Protein AF-A0A2G9ZGL9-F1 (afdb_monomer)

pLDDT: mean 77.66, std 22.63, range [22.48, 98.88]

Structure (mmCIF, N/CA/C/O backbone):
data_AF-A0A2G9ZGL9-F1
#
_entry.id   AF-A0A2G9ZGL9-F1
#
loop_
_atom_site.group_PDB
_atom_site.id
_atom_site.type_symbol
_atom_site.label_atom_id
_atom_site.label_alt_id
_atom_site.label_comp_id
_atom_site.label_asym_id
_atom_site.label_entity_id
_atom_site.label_seq_id
_atom_site.pdbx_PDB_ins_code
_atom_site.Cartn_x
_atom_site.Cartn_y
_atom_site.Cartn_z
_atom_site.occupancy
_atom_site.B_iso_or_equiv
_atom_site.auth_seq_id
_atom_site.auth_comp_id
_atom_site.auth_asym_id
_atom_site.auth_atom_id
_atom_site.pdbx_PDB_model_num
ATOM 1 N N . MET A 1 1 ? -42.117 -3.348 -32.006 1.00 34.19 1 MET A N 1
ATOM 2 C CA . MET A 1 1 ? -40.922 -3.291 -31.133 1.00 34.19 1 MET A CA 1
ATOM 3 C C . MET A 1 1 ? -40.572 -1.827 -30.913 1.00 34.19 1 MET A C 1
ATOM 5 O O . MET A 1 1 ? -40.374 -1.122 -31.891 1.00 34.19 1 MET A O 1
ATOM 9 N N . LYS A 1 2 ? -40.641 -1.337 -29.668 1.00 23.72 2 LYS A N 1
ATOM 10 C CA . LYS A 1 2 ? -40.437 0.084 -29.336 1.00 23.72 2 LYS A CA 1
ATOM 11 C C . LYS A 1 2 ? -38.951 0.449 -29.406 1.00 23.72 2 LYS A C 1
ATOM 13 O O . LYS A 1 2 ? -38.115 -0.279 -28.881 1.00 23.72 2 LYS A O 1
ATOM 18 N N . ALA A 1 3 ? -38.678 1.581 -30.049 1.00 23.42 3 ALA A N 1
ATOM 19 C CA . ALA A 1 3 ? -37.368 2.192 -30.210 1.00 23.42 3 ALA A CA 1
ATOM 20 C C . ALA A 1 3 ? -36.751 2.595 -28.860 1.00 23.42 3 ALA A C 1
ATOM 22 O O . ALA A 1 3 ? -37.416 3.194 -28.012 1.00 23.42 3 ALA A O 1
ATOM 23 N N . PHE A 1 4 ? -35.471 2.267 -28.688 1.00 22.48 4 PHE A N 1
ATOM 24 C CA . PHE A 1 4 ? -34.640 2.701 -27.571 1.00 22.48 4 PHE A CA 1
ATOM 25 C C . PHE A 1 4 ? -34.149 4.127 -27.855 1.00 22.48 4 PHE A C 1
ATOM 27 O O . PHE A 1 4 ? -33.559 4.394 -28.899 1.00 22.48 4 PHE A O 1
ATOM 34 N N . ASN A 1 5 ? -34.442 5.049 -26.942 1.00 23.02 5 ASN A N 1
ATOM 35 C CA . ASN A 1 5 ? -34.054 6.456 -26.997 1.00 23.02 5 ASN A CA 1
ATOM 36 C C . ASN A 1 5 ? -32.711 6.628 -26.255 1.00 23.02 5 ASN A C 1
ATOM 38 O O . ASN A 1 5 ? -32.699 6.426 -25.037 1.00 23.02 5 ASN A O 1
ATOM 42 N N . PRO A 1 6 ? -31.589 6.970 -26.919 1.00 25.95 6 PRO A N 1
ATOM 43 C CA . PRO A 1 6 ? -30.310 7.138 -26.249 1.00 25.95 6 PRO A CA 1
ATOM 44 C C . PRO A 1 6 ? -30.222 8.568 -25.710 1.00 25.95 6 PRO A C 1
ATOM 46 O O . PRO A 1 6 ? -29.715 9.482 -26.357 1.00 25.95 6 PRO A O 1
ATOM 49 N N . ARG A 1 7 ? -30.722 8.782 -24.492 1.00 23.89 7 ARG A N 1
ATOM 50 C CA . ARG A 1 7 ? -30.268 9.922 -23.690 1.00 23.89 7 ARG A CA 1
ATOM 51 C C . ARG A 1 7 ? -28.860 9.579 -23.200 1.00 23.89 7 ARG A C 1
ATOM 53 O O . ARG A 1 7 ? -28.706 8.655 -22.407 1.00 23.89 7 ARG A O 1
ATOM 60 N N . GLY A 1 8 ? -27.855 10.271 -23.739 1.00 23.64 8 GLY A N 1
ATOM 61 C CA . GLY A 1 8 ? -26.441 10.069 -23.413 1.00 23.64 8 GLY A CA 1
ATOM 62 C C . GLY A 1 8 ? -26.140 10.217 -21.914 1.00 23.64 8 GLY A C 1
ATOM 63 O O . GLY A 1 8 ? -26.881 10.907 -21.204 1.00 23.64 8 GLY A O 1
ATOM 64 N N . PRO A 1 9 ? -25.071 9.581 -21.404 1.00 25.92 9 PRO A N 1
ATOM 65 C CA . PRO A 1 9 ? -24.775 9.616 -19.986 1.00 25.92 9 PRO A CA 1
ATOM 66 C C . PRO A 1 9 ? -24.076 10.932 -19.635 1.00 25.92 9 PRO A C 1
ATOM 68 O O . PRO A 1 9 ? -22.898 11.146 -19.907 1.00 25.92 9 PRO A O 1
ATOM 71 N N . PHE A 1 10 ? -24.821 11.817 -18.979 1.00 22.67 10 PHE A N 1
ATOM 72 C CA . PHE A 1 10 ? -24.234 12.744 -18.022 1.00 22.67 10 PHE A CA 1
ATOM 73 C C . PHE A 1 10 ? -23.593 11.931 -16.889 1.00 22.67 10 PHE A C 1
ATOM 75 O O . PHE A 1 10 ? -24.187 10.973 -16.396 1.00 22.67 10 PHE A O 1
ATOM 82 N N . PHE A 1 11 ? -22.385 12.329 -16.490 1.00 27.56 11 PHE A N 1
ATOM 83 C CA . PHE A 1 11 ? -21.617 11.818 -15.355 1.00 27.56 11 PHE A CA 1
ATOM 84 C C . PHE A 1 11 ? -22.490 11.644 -14.100 1.00 27.56 11 PHE A C 1
ATOM 86 O O . PHE A 1 11 ? -22.766 12.603 -13.378 1.00 27.56 11 PHE A O 1
ATOM 93 N N . TYR A 1 12 ? -22.927 10.414 -13.829 1.00 23.98 12 TYR A N 1
ATOM 94 C CA . TYR A 1 12 ? -23.648 10.080 -12.604 1.00 23.98 12 TYR A CA 1
ATOM 95 C C . TYR A 1 12 ? -22.662 9.759 -11.489 1.00 23.98 12 TYR A C 1
ATOM 97 O O . TYR A 1 12 ? -22.324 8.605 -11.261 1.00 23.98 12 TYR A O 1
ATOM 105 N N . TYR A 1 13 ? -22.232 10.809 -10.787 1.00 31.03 13 TYR A N 1
ATOM 106 C CA . TYR A 1 13 ? -21.588 10.727 -9.479 1.00 31.03 13 TYR A CA 1
ATOM 107 C C . TYR A 1 13 ? -22.393 9.768 -8.587 1.00 31.03 13 TYR A C 1
ATOM 109 O O . TYR A 1 13 ? -23.454 10.151 -8.086 1.00 31.03 13 TYR A O 1
ATOM 117 N N . ASP A 1 14 ? -21.941 8.520 -8.422 1.00 34.31 14 ASP A N 1
ATOM 118 C CA . ASP A 1 14 ? -22.675 7.552 -7.612 1.00 34.31 14 ASP A CA 1
ATOM 119 C C . ASP A 1 14 ? -22.463 7.873 -6.126 1.00 34.31 14 ASP A C 1
ATOM 121 O O . ASP A 1 14 ? -21.573 7.347 -5.450 1.00 34.31 14 ASP A O 1
ATOM 125 N N . LYS A 1 15 ? -23.294 8.786 -5.607 1.00 33.00 15 LYS A N 1
ATOM 126 C CA . LYS A 1 15 ? -23.450 9.009 -4.165 1.00 33.00 15 LYS A CA 1
ATOM 127 C C . LYS A 1 15 ? -23.760 7.691 -3.440 1.00 33.00 15 LYS A C 1
ATOM 129 O O . LYS A 1 15 ? -23.408 7.582 -2.265 1.00 33.00 15 LYS A O 1
ATOM 134 N N . ASP A 1 16 ? -24.312 6.684 -4.125 1.00 33.81 16 ASP A N 1
ATOM 135 C CA . ASP A 1 16 ? -24.607 5.373 -3.560 1.00 33.81 16 ASP A CA 1
ATOM 136 C C . ASP A 1 16 ? -23.372 4.483 -3.395 1.00 33.81 16 ASP A C 1
ATOM 138 O O . ASP A 1 16 ? -23.495 3.468 -2.725 1.00 33.81 16 ASP A O 1
ATOM 142 N N . TYR A 1 17 ? -22.182 4.821 -3.914 1.00 36.59 17 TYR A N 1
ATOM 143 C CA . TYR A 1 17 ? -20.961 4.027 -3.676 1.00 36.59 17 TYR A CA 1
ATOM 144 C C . TYR A 1 17 ? -20.251 4.420 -2.371 1.00 36.59 17 TYR A C 1
ATOM 146 O O . TYR A 1 17 ? -19.941 3.562 -1.540 1.00 36.59 17 TYR A O 1
ATOM 154 N N . GLN A 1 18 ? -20.084 5.729 -2.123 1.00 35.84 18 GLN A N 1
ATOM 155 C CA . GLN A 1 18 ? -19.722 6.219 -0.786 1.00 35.84 18 GLN A CA 1
ATOM 156 C C . GLN A 1 18 ? -20.806 5.850 0.223 1.00 35.84 18 GLN A C 1
ATOM 158 O O . GLN A 1 18 ? -20.470 5.422 1.328 1.00 35.84 18 GLN A O 1
ATOM 163 N N . GLN A 1 19 ? -22.090 5.954 -0.156 1.00 33.62 19 GLN A N 1
ATOM 164 C CA . GLN A 1 19 ? -23.130 5.411 0.698 1.00 33.62 19 GLN A CA 1
ATOM 165 C C . GLN A 1 19 ? -23.041 3.897 0.807 1.00 33.62 19 GLN A C 1
ATOM 167 O O . GLN A 1 19 ? -23.184 3.480 1.924 1.00 33.62 19 GLN A O 1
ATOM 172 N N . ARG A 1 20 ? -22.694 3.076 -0.194 1.00 37.03 20 ARG A N 1
ATOM 173 C CA . ARG A 1 20 ? -22.593 1.602 -0.059 1.00 37.03 20 ARG A CA 1
ATOM 174 C C . ARG A 1 20 ? -21.566 1.147 0.963 1.00 37.03 20 ARG A C 1
ATOM 176 O O . ARG A 1 20 ? -21.882 0.301 1.791 1.00 37.03 20 ARG A O 1
ATOM 183 N N . TRP A 1 21 ? -20.385 1.758 0.981 1.00 37.25 21 TRP A N 1
ATOM 184 C CA . TRP A 1 21 ? -19.389 1.495 2.027 1.00 37.25 21 TRP A CA 1
ATOM 185 C C . TRP A 1 21 ? -19.778 2.100 3.384 1.00 37.25 21 TRP A C 1
ATOM 187 O O . TRP A 1 21 ? -19.452 1.542 4.429 1.00 37.25 21 TRP A O 1
ATOM 197 N N . LEU A 1 22 ? -20.547 3.192 3.396 1.00 35.50 22 LEU A N 1
ATOM 198 C CA . LEU A 1 22 ? -21.223 3.673 4.606 1.00 35.50 22 LEU A CA 1
ATOM 199 C C . LEU A 1 22 ? -22.491 2.848 4.953 1.00 35.50 22 LEU A C 1
ATOM 201 O O . LEU A 1 22 ? -22.936 2.890 6.096 1.00 35.50 22 LEU A O 1
ATOM 205 N N . SER A 1 23 ? -23.049 2.059 4.028 1.00 33.00 23 SER A N 1
ATOM 206 C CA . SER A 1 23 ? -24.385 1.439 4.060 1.00 33.00 23 SER A CA 1
ATOM 207 C C . SER A 1 23 ? -24.345 -0.083 4.064 1.00 33.00 23 SER A C 1
ATOM 209 O O . SER A 1 23 ? -25.410 -0.699 4.087 1.00 33.00 23 SER A O 1
ATOM 211 N N . ILE A 1 24 ? -23.168 -0.694 4.217 1.00 39.06 24 ILE A N 1
ATOM 212 C CA . ILE A 1 24 ? -23.073 -1.963 4.955 1.00 39.06 24 ILE A CA 1
ATOM 213 C C . ILE A 1 24 ? -23.735 -1.788 6.349 1.00 39.06 24 ILE A C 1
ATOM 215 O O . ILE A 1 24 ? -24.194 -2.756 6.941 1.00 39.06 24 ILE A O 1
ATOM 219 N N . SER A 1 25 ? -23.928 -0.540 6.817 1.00 36.00 25 SER A N 1
ATOM 220 C CA . SER A 1 25 ? -24.782 -0.191 7.961 1.00 36.00 25 SER A CA 1
ATOM 221 C C . SER A 1 25 ? -26.243 0.216 7.665 1.00 36.00 25 SER A C 1
ATOM 223 O O . SER A 1 25 ? -26.993 0.395 8.618 1.00 36.00 25 SER A O 1
ATOM 225 N N . GLN A 1 26 ? -26.698 0.395 6.413 1.00 39.12 26 GLN A N 1
ATOM 226 C CA . GLN A 1 26 ? -28.005 1.028 6.135 1.00 39.12 26 GLN A CA 1
ATOM 227 C C . GLN A 1 26 ? -28.673 0.571 4.823 1.00 39.12 26 GLN A C 1
ATOM 229 O O . GLN A 1 26 ? -28.684 1.284 3.823 1.00 39.12 26 GLN A O 1
ATOM 234 N N . LYS A 1 27 ? -29.362 -0.578 4.848 1.00 29.92 27 LYS A N 1
ATOM 235 C CA . LYS A 1 27 ? -30.566 -0.770 4.016 1.00 29.92 27 LYS A CA 1
ATOM 236 C C . LYS A 1 27 ? -31.788 -0.342 4.829 1.00 29.92 27 LYS A C 1
ATOM 238 O O . LYS A 1 27 ? -32.407 -1.153 5.506 1.00 29.92 27 LYS A O 1
ATOM 243 N N . GLY A 1 28 ? -32.119 0.945 4.772 1.00 29.53 28 GLY A N 1
ATOM 244 C CA . GLY A 1 28 ? -33.321 1.501 5.393 1.00 29.53 28 GLY A CA 1
ATOM 245 C C . GLY A 1 28 ? -33.259 3.022 5.459 1.00 29.53 28 GLY A C 1
ATOM 246 O O . GLY A 1 28 ? -32.349 3.580 6.058 1.00 29.53 28 GLY A O 1
ATOM 247 N N . LYS A 1 29 ? -34.212 3.695 4.810 1.00 32.75 29 LYS A N 1
ATOM 248 C CA . LYS A 1 29 ? -34.374 5.153 4.822 1.00 32.75 29 LYS A CA 1
ATOM 249 C C . LYS A 1 29 ? -34.479 5.676 6.264 1.00 32.75 29 LYS A C 1
ATOM 251 O O . LYS A 1 29 ? -35.482 5.410 6.907 1.00 32.75 29 LYS A O 1
ATOM 256 N N . GLU A 1 30 ? -33.481 6.428 6.731 1.00 33.44 30 GLU A N 1
ATOM 257 C CA . GLU A 1 30 ? -33.599 7.658 7.541 1.00 33.44 30 GLU A CA 1
ATOM 258 C C . GLU A 1 30 ? -32.214 8.121 8.028 1.00 33.44 30 GLU A C 1
ATOM 260 O O . GLU A 1 30 ? -31.429 7.346 8.568 1.00 33.44 30 GLU A O 1
ATOM 265 N N . ASN A 1 31 ? -31.941 9.421 7.885 1.00 35.50 31 ASN A N 1
ATOM 266 C CA . ASN A 1 31 ? -30.776 10.141 8.411 1.00 35.50 31 ASN A CA 1
ATOM 267 C C . ASN A 1 31 ? -30.719 10.114 9.958 1.00 35.50 31 ASN A C 1
ATOM 269 O O . ASN A 1 31 ? -30.946 11.124 10.624 1.00 35.50 31 ASN A O 1
ATOM 273 N N . LYS A 1 32 ? -30.367 8.974 10.554 1.00 41.16 32 LYS A N 1
ATOM 274 C CA . LYS A 1 32 ? -29.888 8.881 11.941 1.00 41.16 32 LYS A CA 1
ATOM 275 C C . LYS A 1 32 ? -28.460 8.350 11.892 1.00 41.16 32 LYS A C 1
ATOM 277 O O . LYS A 1 32 ? -28.216 7.273 11.359 1.00 41.16 32 LYS A O 1
ATOM 282 N N . ARG A 1 33 ? -27.496 9.131 12.400 1.00 54.31 33 ARG A N 1
ATOM 283 C CA . ARG A 1 33 ? -26.099 8.687 12.544 1.00 54.31 33 ARG A CA 1
ATOM 284 C C . ARG A 1 33 ? -26.110 7.377 13.337 1.00 54.31 33 ARG A C 1
ATOM 286 O O . ARG A 1 33 ? -26.488 7.400 14.507 1.00 54.31 33 ARG A O 1
ATOM 293 N N . ALA A 1 34 ? -25.740 6.265 12.704 1.00 59.69 34 ALA A N 1
ATOM 294 C CA . ALA A 1 34 ? -25.646 4.977 13.379 1.00 59.69 34 ALA A CA 1
ATOM 295 C C . ALA A 1 34 ? -24.738 5.112 14.615 1.00 59.69 34 ALA A C 1
ATOM 297 O O . ALA A 1 34 ? -23.673 5.738 14.548 1.00 59.69 34 ALA A O 1
ATOM 298 N N . PHE A 1 35 ? -25.188 4.588 15.760 1.00 77.12 35 PHE A N 1
ATOM 299 C CA . PHE A 1 35 ? -24.428 4.671 17.012 1.00 77.12 35 PHE A CA 1
ATOM 300 C C . PHE A 1 35 ? -23.101 3.915 16.885 1.00 77.12 35 PHE A C 1
ATOM 302 O O . PHE A 1 35 ? -22.058 4.413 17.304 1.00 77.12 35 PHE A O 1
ATOM 309 N N . PHE A 1 36 ? -23.132 2.767 16.210 1.00 84.00 36 PHE A N 1
ATOM 310 C CA . PHE A 1 36 ? -21.950 2.044 15.769 1.00 84.00 36 PHE A CA 1
ATOM 311 C C . PHE A 1 36 ? -21.584 2.405 14.335 1.00 84.00 36 PHE A C 1
ATOM 313 O O . PHE A 1 36 ? -22.445 2.538 13.469 1.00 84.00 36 PHE A O 1
ATOM 320 N N . LYS A 1 37 ? -20.284 2.481 14.070 1.00 88.25 37 LYS A N 1
ATOM 321 C CA . LYS A 1 37 ? -19.727 2.572 12.726 1.00 88.25 37 LYS A CA 1
ATOM 322 C C . LYS A 1 37 ? -18.655 1.501 12.565 1.00 88.25 37 LYS A C 1
ATOM 324 O O . LYS A 1 37 ? -17.715 1.495 13.352 1.00 88.25 37 LYS A O 1
ATOM 329 N N . LEU A 1 38 ? -18.786 0.635 11.560 1.00 90.12 38 LEU A N 1
ATOM 330 C CA . LEU A 1 38 ? -17.680 -0.207 11.098 1.00 90.12 38 LEU A CA 1
ATOM 331 C C . LEU A 1 38 ? -16.614 0.702 10.474 1.00 90.12 38 LEU A C 1
ATOM 333 O O . LEU A 1 38 ? -16.921 1.562 9.646 1.00 90.12 38 LEU A O 1
ATOM 337 N N . GLU A 1 39 ? -15.377 0.554 10.924 1.00 91.62 39 GLU A N 1
ATOM 338 C CA . GLU A 1 39 ? -14.245 1.355 10.480 1.00 91.62 39 GLU A CA 1
ATOM 339 C C . GLU A 1 39 ? -13.478 0.678 9.348 1.00 91.62 39 GLU A C 1
ATOM 341 O O . GLU A 1 39 ? -13.401 -0.545 9.262 1.00 91.62 39 GLU A O 1
ATOM 346 N N . GLN A 1 40 ? -12.913 1.505 8.468 1.00 89.69 40 GLN A N 1
ATOM 347 C CA . GLN A 1 40 ? -12.315 1.061 7.206 1.00 89.69 40 GLN A CA 1
ATOM 348 C C . GLN A 1 40 ? -10.961 0.380 7.376 1.00 89.69 40 GLN A C 1
ATOM 350 O O . GLN A 1 40 ? -10.522 -0.319 6.473 1.00 89.69 40 GLN A O 1
ATOM 355 N N . PHE A 1 41 ? -10.283 0.601 8.501 1.00 95.62 41 PHE A N 1
ATOM 356 C CA . PHE A 1 41 ? -8.921 0.129 8.721 1.00 95.62 41 PHE A CA 1
ATOM 357 C C . PHE A 1 41 ? -8.864 -0.762 9.960 1.00 95.62 41 PHE A C 1
ATOM 359 O O . PHE A 1 41 ? -9.622 -0.540 10.910 1.00 95.62 41 PHE A O 1
ATOM 366 N N . PRO A 1 42 ? -7.990 -1.779 9.959 1.00 97.38 42 PRO A N 1
ATOM 367 C CA . PRO A 1 42 ? -7.907 -2.730 11.047 1.00 97.38 42 PRO A CA 1
ATOM 368 C C . PRO A 1 42 ? -7.265 -2.099 12.285 1.00 97.38 42 PRO A C 1
ATOM 370 O O . PRO A 1 42 ? -6.643 -1.040 12.232 1.00 97.38 42 PRO A O 1
ATOM 373 N N . ARG A 1 43 ? -7.362 -2.798 13.415 1.00 97.38 43 ARG A N 1
ATOM 374 C CA . ARG A 1 43 ? -6.616 -2.540 14.658 1.00 97.38 43 ARG A CA 1
ATOM 375 C C . ARG A 1 43 ? -6.736 -1.108 15.188 1.00 97.38 43 ARG A C 1
ATOM 377 O O . ARG A 1 43 ? -5.819 -0.593 15.823 1.00 97.38 43 ARG A O 1
ATOM 384 N N . GLY A 1 44 ? -7.862 -0.450 14.928 1.00 96.38 44 GLY A N 1
ATOM 385 C CA . GLY A 1 44 ? -8.087 0.920 15.359 1.00 96.38 44 GLY A CA 1
ATOM 386 C C . GLY A 1 44 ? -7.351 1.979 14.542 1.00 96.38 44 GLY A C 1
ATOM 387 O O . GLY A 1 44 ? -7.456 3.146 14.912 1.00 96.38 44 GLY A O 1
ATOM 388 N N . PHE A 1 45 ? -6.618 1.649 13.475 1.00 98.38 45 PHE A N 1
ATOM 389 C CA . PHE A 1 45 ? -5.965 2.667 12.646 1.00 98.38 45 PHE A CA 1
ATOM 390 C C . PHE A 1 45 ? -6.987 3.679 12.112 1.00 98.38 45 PHE A C 1
ATOM 392 O O . PHE A 1 45 ? -8.133 3.345 11.816 1.00 98.38 45 PHE A O 1
ATOM 399 N N . LEU A 1 46 ? -6.592 4.951 12.051 1.00 96.69 46 LEU A N 1
ATOM 400 C CA . LEU A 1 46 ? -7.499 6.029 11.641 1.00 96.69 46 LEU A CA 1
ATOM 401 C C . LEU A 1 46 ? -7.471 6.249 10.135 1.00 96.69 46 LEU A C 1
ATOM 403 O O . LEU A 1 46 ? -8.469 6.675 9.561 1.00 96.69 46 LEU A O 1
ATOM 407 N N . SER A 1 47 ? -6.325 5.975 9.523 1.00 97.12 47 SER A N 1
ATOM 408 C CA . SER A 1 47 ? -6.046 6.187 8.113 1.00 97.12 47 SER A CA 1
ATOM 409 C C . SER A 1 47 ? -5.098 5.104 7.598 1.00 97.12 47 SER A C 1
ATOM 411 O O . SER A 1 47 ? -4.389 4.489 8.398 1.00 97.12 47 SER A O 1
ATOM 413 N N . ALA A 1 48 ? -5.065 4.892 6.282 1.00 98.00 48 ALA A N 1
ATOM 414 C CA . ALA A 1 48 ? -4.076 4.049 5.622 1.00 98.00 48 ALA A CA 1
ATOM 415 C C . ALA A 1 48 ? -3.313 4.809 4.532 1.00 98.00 48 ALA A C 1
ATOM 417 O O . ALA A 1 48 ? -3.886 5.629 3.808 1.00 98.00 48 ALA A O 1
ATOM 418 N N . LEU A 1 49 ? -2.024 4.495 4.411 1.00 98.12 49 LEU A N 1
ATOM 419 C CA . LEU A 1 49 ? -1.122 5.024 3.395 1.00 98.12 49 LEU A CA 1
ATOM 420 C C . LEU A 1 49 ? -0.405 3.867 2.706 1.00 98.12 49 LEU A C 1
ATOM 422 O O . LEU A 1 49 ? 0.246 3.048 3.351 1.00 98.12 49 LEU A O 1
ATOM 426 N N . ILE A 1 50 ? -0.545 3.812 1.387 1.00 98.06 50 ILE A N 1
ATOM 427 C CA . ILE A 1 50 ? 0.066 2.806 0.533 1.00 98.06 50 ILE A CA 1
ATOM 428 C C . ILE A 1 50 ? 0.919 3.527 -0.501 1.00 98.06 50 ILE A C 1
ATOM 430 O O . ILE A 1 50 ? 0.453 4.455 -1.163 1.00 98.06 50 ILE A O 1
ATOM 434 N N . ILE A 1 51 ? 2.162 3.080 -0.642 1.00 97.94 51 ILE A N 1
ATOM 435 C CA . ILE A 1 51 ? 3.075 3.502 -1.703 1.00 97.94 51 ILE A CA 1
ATOM 436 C C . ILE A 1 51 ? 3.168 2.340 -2.690 1.00 97.94 51 ILE A C 1
ATOM 438 O O . ILE A 1 51 ? 3.489 1.215 -2.306 1.00 97.94 51 ILE A O 1
ATOM 442 N N . VAL A 1 52 ? 2.865 2.610 -3.955 1.00 97.75 52 VAL A N 1
ATOM 443 C CA . VAL A 1 52 ? 3.124 1.706 -5.075 1.00 97.75 52 VAL A CA 1
ATOM 444 C C . VAL A 1 52 ? 4.296 2.288 -5.855 1.00 97.75 52 VAL A C 1
ATOM 446 O O . VAL A 1 52 ? 4.179 3.369 -6.433 1.00 97.75 52 VAL A O 1
ATOM 449 N N . ASP A 1 53 ? 5.435 1.603 -5.810 1.00 97.62 53 ASP A N 1
ATOM 450 C CA . ASP A 1 53 ? 6.670 2.005 -6.479 1.00 97.62 53 ASP A CA 1
ATOM 451 C C . ASP A 1 53 ? 6.820 1.287 -7.827 1.00 97.62 53 ASP A C 1
ATOM 453 O O . ASP A 1 53 ? 6.835 0.052 -7.913 1.00 97.62 53 ASP A O 1
ATOM 457 N N . HIS A 1 54 ? 6.901 2.076 -8.891 1.00 95.69 54 HIS A N 1
ATOM 458 C CA . HIS A 1 54 ? 7.016 1.629 -10.271 1.00 95.69 54 HIS A CA 1
ATOM 459 C C . HIS A 1 54 ? 8.483 1.414 -10.655 1.00 95.69 54 HIS A C 1
ATOM 461 O O . HIS A 1 54 ? 9.332 2.262 -10.383 1.00 95.69 54 HIS A O 1
ATOM 467 N N . CYS A 1 55 ? 8.793 0.281 -11.292 1.00 94.56 55 CYS A N 1
ATOM 468 C CA . CYS A 1 55 ? 10.170 -0.095 -11.644 1.00 94.56 55 CYS A CA 1
ATOM 469 C C . CYS A 1 55 ? 10.727 0.583 -12.900 1.00 94.56 55 CYS A C 1
ATOM 471 O O . CYS A 1 55 ? 11.838 0.266 -13.321 1.00 94.56 55 CYS A O 1
ATOM 473 N N . ASP A 1 56 ? 9.988 1.498 -13.524 1.00 92.25 56 ASP A N 1
ATOM 474 C CA . ASP A 1 56 ? 10.360 2.135 -14.789 1.00 92.25 56 ASP A CA 1
ATOM 475 C C . ASP A 1 56 ? 11.759 2.768 -14.772 1.00 92.25 56 ASP A C 1
ATOM 477 O O . ASP A 1 56 ? 12.404 2.810 -15.813 1.00 92.25 56 ASP A O 1
ATOM 481 N N . PHE A 1 57 ? 12.257 3.205 -13.612 1.00 92.75 57 PHE A N 1
ATOM 482 C CA . PHE A 1 57 ? 13.561 3.873 -13.475 1.00 92.75 57 PHE A CA 1
ATOM 483 C C . PHE A 1 57 ? 14.564 3.113 -12.604 1.00 92.75 57 PHE A C 1
ATOM 485 O O . PHE A 1 57 ? 15.561 3.686 -12.144 1.00 92.75 57 PHE A O 1
ATOM 492 N N . ASP A 1 58 ? 14.295 1.836 -12.353 1.00 94.81 58 ASP A N 1
ATOM 493 C CA . ASP A 1 58 ? 15.082 1.042 -11.427 1.00 94.81 58 ASP A CA 1
ATOM 494 C C . ASP A 1 58 ? 16.504 0.766 -11.915 1.00 94.81 58 ASP A C 1
ATOM 496 O O . ASP A 1 58 ? 16.788 0.538 -13.091 1.00 94.81 58 ASP A O 1
ATOM 500 N N . SER A 1 59 ? 17.398 0.701 -10.936 1.00 94.38 59 SER A N 1
ATOM 501 C CA . SER A 1 59 ? 18.647 -0.048 -10.988 1.00 94.38 59 SER A CA 1
ATOM 502 C C . SER A 1 59 ? 18.889 -0.644 -9.603 1.00 94.38 59 SER A C 1
ATOM 504 O O . SER A 1 59 ? 18.346 -0.123 -8.624 1.00 94.38 59 SER A O 1
ATOM 506 N N . SER A 1 60 ? 19.718 -1.687 -9.496 1.00 94.69 60 SER A N 1
ATOM 507 C CA . SER A 1 60 ? 20.008 -2.338 -8.208 1.00 94.69 60 SER A CA 1
ATOM 508 C C . SER A 1 60 ? 20.439 -1.319 -7.147 1.00 94.69 60 SER A C 1
ATOM 510 O O . SER A 1 60 ? 19.794 -1.192 -6.113 1.00 94.69 60 SER A O 1
ATOM 512 N N . LYS A 1 61 ? 21.410 -0.454 -7.471 1.00 96.12 61 LYS A N 1
ATOM 513 C CA . LYS A 1 61 ? 21.891 0.590 -6.551 1.00 96.12 61 LYS A CA 1
ATOM 514 C C . LYS A 1 61 ? 20.819 1.603 -6.125 1.00 96.12 61 LYS A C 1
ATOM 516 O O . LYS A 1 61 ? 20.812 2.065 -4.987 1.00 96.12 61 LYS A O 1
ATOM 521 N N . LYS A 1 62 ? 19.927 2.010 -7.032 1.00 96.81 62 LYS A N 1
ATOM 522 C CA . LYS A 1 62 ? 18.876 2.988 -6.696 1.00 96.81 62 LYS A CA 1
ATOM 523 C C . LYS A 1 62 ? 17.841 2.381 -5.760 1.00 96.81 62 LYS A C 1
ATOM 525 O O . LYS A 1 62 ? 17.423 3.040 -4.811 1.00 96.81 62 LYS A O 1
ATOM 530 N N . VAL A 1 63 ? 17.459 1.131 -6.024 1.00 97.38 63 VAL A N 1
ATOM 531 C CA . VAL A 1 63 ? 16.558 0.372 -5.156 1.00 97.38 63 VAL A CA 1
ATOM 532 C C . VAL A 1 63 ? 17.193 0.201 -3.776 1.00 97.38 63 VAL A C 1
ATOM 534 O O . VAL A 1 63 ? 16.582 0.607 -2.790 1.00 97.38 63 VAL A O 1
ATOM 537 N N . GLU A 1 64 ? 18.455 -0.220 -3.697 1.00 97.94 64 GLU A N 1
ATOM 538 C CA . GLU A 1 64 ? 19.179 -0.329 -2.424 1.00 97.94 64 GLU A CA 1
ATOM 539 C C . GLU A 1 64 ? 19.192 0.998 -1.646 1.00 97.94 64 GLU A C 1
ATOM 541 O O . GLU A 1 64 ? 18.906 1.039 -0.448 1.00 97.94 64 GLU A O 1
ATOM 546 N N . ALA A 1 65 ? 19.433 2.126 -2.321 1.00 98.25 65 ALA A N 1
ATOM 547 C CA . ALA A 1 65 ? 19.412 3.433 -1.673 1.00 98.25 65 ALA A CA 1
ATOM 548 C C . ALA A 1 65 ? 18.039 3.806 -1.092 1.00 98.25 65 ALA A C 1
ATOM 550 O O . ALA A 1 65 ? 17.973 4.345 0.011 1.00 98.25 65 ALA A O 1
ATOM 551 N N . VAL A 1 66 ? 16.945 3.521 -1.802 1.00 98.31 66 VAL A N 1
ATOM 552 C CA . VAL A 1 66 ? 15.579 3.831 -1.344 1.00 98.31 66 VAL A CA 1
ATOM 553 C C . VAL A 1 66 ? 15.134 2.895 -0.216 1.00 98.31 66 VAL A C 1
ATOM 555 O O . VAL A 1 66 ? 14.531 3.340 0.765 1.00 98.31 66 VAL A O 1
ATOM 558 N N . PHE A 1 67 ? 15.423 1.601 -0.336 1.00 98.62 67 PHE A N 1
ATOM 559 C CA . PHE A 1 67 ? 14.897 0.586 0.575 1.00 98.62 67 PHE A CA 1
ATOM 560 C C . PHE A 1 67 ? 15.800 0.337 1.784 1.00 98.62 67 PHE A C 1
ATOM 562 O O . PHE A 1 67 ? 15.283 0.242 2.897 1.00 98.62 67 PHE A O 1
ATOM 569 N N . TYR A 1 68 ? 17.120 0.326 1.589 1.00 98.56 68 TYR A N 1
ATOM 570 C CA . TYR A 1 68 ? 18.130 0.075 2.624 1.00 98.56 68 TYR A CA 1
ATOM 571 C C . TYR A 1 68 ? 18.913 1.328 3.039 1.00 98.56 68 TYR A C 1
ATOM 573 O O . TYR A 1 68 ? 19.747 1.274 3.944 1.00 98.56 68 TYR A O 1
ATOM 581 N N . GLY A 1 69 ? 18.640 2.477 2.415 1.00 98.31 69 GLY A N 1
ATOM 582 C CA . GLY A 1 69 ? 19.200 3.775 2.786 1.00 98.31 69 GLY A CA 1
ATOM 583 C C . GLY A 1 69 ? 20.492 4.163 2.064 1.00 98.31 69 GLY A C 1
ATOM 584 O O . GLY A 1 69 ? 20.864 5.338 2.073 1.00 98.31 69 GLY A O 1
ATOM 585 N N . THR A 1 70 ? 21.184 3.208 1.443 1.00 98.44 70 THR A N 1
ATOM 586 C CA . THR A 1 70 ? 22.421 3.424 0.676 1.00 98.44 70 THR A CA 1
ATOM 587 C C . THR A 1 70 ? 22.686 2.242 -0.257 1.00 98.44 70 THR A C 1
ATOM 589 O O . THR A 1 70 ? 22.333 1.122 0.090 1.00 98.44 70 THR A O 1
ATOM 592 N N . SER A 1 71 ? 23.327 2.471 -1.406 1.00 97.94 71 SER A N 1
ATOM 593 C CA . SER A 1 71 ? 23.826 1.398 -2.288 1.00 97.94 71 SER A CA 1
ATOM 594 C C . SER A 1 71 ? 25.173 0.816 -1.848 1.00 97.94 71 SER A C 1
ATOM 596 O O . SER A 1 71 ? 25.588 -0.244 -2.304 1.00 97.94 71 SER A O 1
ATOM 598 N N . ASP A 1 72 ? 25.879 1.491 -0.938 1.00 97.75 72 ASP A N 1
ATOM 599 C CA . ASP A 1 72 ? 27.082 0.934 -0.316 1.00 97.75 72 ASP A CA 1
ATOM 600 C C . ASP A 1 72 ? 26.717 -0.086 0.774 1.00 97.75 72 ASP A C 1
ATOM 602 O O . ASP A 1 72 ? 26.405 0.293 1.907 1.00 97.75 72 ASP A O 1
ATOM 606 N N . LYS A 1 73 ? 26.804 -1.378 0.439 1.00 96.19 73 LYS A N 1
ATOM 607 C CA . LYS A 1 73 ? 26.547 -2.509 1.353 1.00 96.19 73 LYS A CA 1
ATOM 608 C C . LYS A 1 73 ? 27.503 -2.586 2.544 1.00 96.19 73 LYS A C 1
ATOM 610 O O . LYS A 1 73 ? 27.167 -3.214 3.544 1.00 96.19 73 LYS A O 1
ATOM 615 N N . ASN A 1 74 ? 28.673 -1.949 2.469 1.00 97.31 74 ASN A N 1
ATOM 616 C CA . ASN A 1 74 ? 29.635 -1.909 3.574 1.00 97.31 74 ASN A CA 1
ATOM 617 C C . ASN A 1 74 ? 29.391 -0.723 4.519 1.00 97.31 74 ASN A C 1
ATOM 619 O O . ASN A 1 74 ? 30.011 -0.632 5.583 1.00 97.31 74 ASN A O 1
ATOM 623 N N . SER A 1 75 ? 28.492 0.195 4.156 1.00 97.69 75 SER A N 1
ATOM 624 C CA . SER A 1 75 ? 28.137 1.327 5.000 1.00 97.69 75 SER A CA 1
ATOM 625 C C . SER A 1 75 ? 27.440 0.860 6.275 1.00 97.69 75 SER A C 1
ATOM 627 O O . SER A 1 75 ? 26.512 0.054 6.253 1.00 97.69 75 SER A O 1
ATOM 629 N N . LYS A 1 76 ? 27.802 1.472 7.407 1.00 97.19 76 LYS A N 1
ATOM 630 C CA . LYS A 1 76 ? 27.142 1.240 8.704 1.00 97.19 76 LYS A CA 1
ATOM 631 C C . LYS A 1 76 ? 25.644 1.574 8.708 1.00 97.19 76 LYS A C 1
ATOM 633 O O . LYS A 1 76 ? 24.958 1.170 9.652 1.00 97.19 76 LYS A O 1
ATOM 638 N N . ASP A 1 77 ? 25.185 2.341 7.718 1.00 96.44 77 ASP A N 1
ATOM 639 C CA . ASP A 1 77 ? 23.802 2.786 7.550 1.00 96.44 77 ASP A CA 1
ATOM 640 C C . ASP A 1 77 ? 22.973 1.833 6.668 1.00 96.44 77 ASP A C 1
ATOM 642 O O . ASP A 1 77 ? 21.745 1.942 6.680 1.00 96.44 77 ASP A O 1
ATOM 646 N N . TYR A 1 78 ? 23.607 0.900 5.939 1.00 98.00 78 TYR A N 1
ATOM 647 C CA . TYR A 1 78 ? 22.909 -0.063 5.083 1.00 98.00 78 TYR A CA 1
ATOM 648 C C . TYR A 1 78 ? 21.938 -0.911 5.913 1.00 98.00 78 TYR A C 1
ATOM 650 O O . TYR A 1 78 ? 22.302 -1.483 6.942 1.00 98.00 78 TYR A O 1
ATOM 658 N N . GLY A 1 79 ? 20.674 -0.933 5.497 1.00 97.50 79 GLY A N 1
ATOM 659 C CA . GLY A 1 79 ? 19.586 -1.641 6.171 1.00 97.50 79 GLY A CA 1
ATOM 660 C C . GLY A 1 79 ? 19.073 -0.992 7.458 1.00 97.50 79 GLY A C 1
ATOM 661 O O . GLY A 1 79 ? 18.123 -1.494 8.050 1.00 97.50 79 GLY A O 1
ATOM 662 N N . LYS A 1 80 ? 19.647 0.137 7.897 1.00 98.12 80 LYS A N 1
ATOM 663 C CA . LYS A 1 80 ? 19.178 0.891 9.080 1.00 98.12 80 LYS A CA 1
ATOM 664 C C . LYS A 1 80 ? 18.356 2.125 8.724 1.00 98.12 80 LYS A C 1
ATOM 666 O O . LYS A 1 80 ? 17.757 2.743 9.600 1.00 98.12 80 LYS A O 1
ATOM 671 N N . LYS A 1 81 ? 18.354 2.493 7.447 1.00 98.44 81 LYS A N 1
ATOM 672 C CA . LYS A 1 81 ? 17.588 3.594 6.860 1.00 98.44 81 LYS A CA 1
ATOM 673 C C . LYS A 1 81 ? 16.743 3.055 5.703 1.00 98.44 81 LYS A C 1
ATOM 675 O O . LYS A 1 81 ? 16.747 1.856 5.432 1.00 98.44 81 LYS A O 1
ATOM 680 N N . GLY A 1 82 ? 16.007 3.933 5.034 1.00 98.38 82 GLY A N 1
ATOM 681 C CA . GLY A 1 82 ? 15.106 3.542 3.962 1.00 98.38 82 GLY A CA 1
ATOM 682 C C . GLY A 1 82 ? 13.812 2.918 4.457 1.00 98.38 82 GLY A C 1
ATOM 683 O O . GLY A 1 82 ? 13.486 2.919 5.650 1.00 98.38 82 GLY A O 1
ATOM 684 N N . ILE A 1 83 ? 13.039 2.415 3.503 1.00 98.62 83 ILE A N 1
ATOM 685 C CA . ILE A 1 83 ? 11.731 1.810 3.763 1.00 98.62 83 ILE A CA 1
ATOM 686 C C . ILE A 1 83 ? 11.870 0.609 4.709 1.00 98.62 83 ILE A C 1
ATOM 688 O O . ILE A 1 83 ? 11.145 0.527 5.701 1.00 98.62 83 ILE A O 1
ATOM 692 N N . VAL A 1 84 ? 12.841 -0.274 4.455 1.00 98.12 84 VAL A N 1
ATOM 693 C CA . VAL A 1 84 ? 13.062 -1.472 5.277 1.00 98.12 84 VAL A CA 1
ATOM 694 C C . VAL A 1 84 ? 13.590 -1.086 6.656 1.00 98.12 84 VAL A C 1
ATOM 696 O O . VAL A 1 84 ? 13.028 -1.503 7.669 1.00 98.12 84 VAL A O 1
ATOM 699 N N . GLY A 1 85 ? 14.602 -0.214 6.725 1.00 98.06 85 GLY A N 1
ATOM 700 C CA . GLY A 1 85 ? 15.202 0.202 7.998 1.00 98.06 85 GLY A CA 1
ATOM 701 C C . GLY A 1 85 ? 14.240 0.942 8.939 1.00 98.06 85 GLY A C 1
ATOM 702 O O . GLY A 1 85 ? 14.436 0.946 10.153 1.00 98.06 85 GLY A O 1
ATOM 703 N N . THR A 1 86 ? 13.164 1.532 8.408 1.00 98.44 86 THR A N 1
ATOM 704 C CA . THR A 1 86 ? 12.100 2.171 9.208 1.00 98.44 86 THR A CA 1
ATOM 705 C C . THR A 1 86 ? 10.995 1.203 9.653 1.00 98.44 86 THR A C 1
ATOM 707 O O . THR A 1 86 ? 10.113 1.591 10.426 1.00 98.44 86 THR A O 1
ATOM 710 N N . GLY A 1 87 ? 11.047 -0.065 9.228 1.00 98.00 87 GLY A N 1
ATOM 711 C CA . GLY A 1 87 ? 10.034 -1.084 9.520 1.00 98.00 87 GLY A CA 1
ATOM 712 C C . GLY A 1 87 ? 8.718 -0.870 8.767 1.00 98.00 87 GLY A C 1
ATOM 713 O O . GLY A 1 87 ? 7.662 -1.327 9.215 1.00 98.00 87 GLY A O 1
ATOM 714 N N . LEU A 1 88 ? 8.761 -0.125 7.661 1.00 98.44 88 LEU A N 1
ATOM 715 C CA . LEU A 1 88 ? 7.626 0.092 6.773 1.00 98.44 88 LEU A CA 1
ATOM 716 C C . LEU A 1 88 ? 7.596 -0.977 5.674 1.00 98.44 88 LEU A C 1
ATOM 718 O O . LEU A 1 88 ? 8.578 -1.659 5.405 1.00 98.44 88 LEU A O 1
ATOM 722 N N . THR A 1 89 ? 6.446 -1.121 5.022 1.00 97.75 89 THR A N 1
ATOM 723 C CA . THR A 1 89 ? 6.273 -1.997 3.856 1.00 97.75 89 THR A CA 1
ATOM 724 C C . THR A 1 89 ? 5.472 -1.261 2.796 1.00 97.75 89 THR A C 1
ATOM 726 O O . THR A 1 89 ? 4.605 -0.449 3.125 1.00 97.75 89 THR A O 1
ATOM 729 N N . ILE A 1 90 ? 5.768 -1.553 1.532 1.00 98.44 90 ILE A N 1
ATOM 730 C CA . ILE A 1 90 ? 5.126 -0.956 0.363 1.00 98.44 90 ILE A CA 1
ATOM 731 C C . ILE A 1 90 ? 4.880 -2.029 -0.707 1.00 98.44 90 ILE A C 1
ATOM 733 O O . ILE A 1 90 ? 5.234 -3.196 -0.511 1.00 98.44 90 ILE A O 1
ATOM 737 N N . THR A 1 91 ? 4.279 -1.641 -1.830 1.00 98.75 91 THR A N 1
ATOM 738 C CA . THR A 1 91 ? 4.202 -2.479 -3.032 1.00 98.75 91 THR A CA 1
ATOM 739 C C . THR A 1 91 ? 5.291 -2.042 -4.010 1.00 98.75 91 THR A C 1
ATOM 741 O O . THR A 1 91 ? 5.236 -0.930 -4.529 1.00 98.75 91 THR A O 1
ATOM 744 N N . LYS A 1 92 ? 6.271 -2.908 -4.276 1.00 98.38 92 LYS A N 1
ATOM 745 C CA . LYS A 1 92 ? 7.303 -2.722 -5.301 1.00 98.38 92 LYS A CA 1
ATOM 746 C C . LYS A 1 92 ? 6.913 -3.508 -6.541 1.00 98.38 92 LYS A C 1
ATOM 748 O O . LYS A 1 92 ? 6.755 -4.723 -6.485 1.00 98.38 92 LYS A O 1
ATOM 753 N N . THR A 1 93 ? 6.737 -2.827 -7.662 1.00 97.31 93 THR A N 1
ATOM 754 C CA . THR A 1 93 ? 6.470 -3.504 -8.934 1.00 97.31 93 THR A CA 1
ATOM 755 C C . THR A 1 93 ? 7.786 -3.832 -9.644 1.00 97.31 93 THR A C 1
ATOM 757 O O . THR A 1 93 ? 8.787 -3.174 -9.372 1.00 97.31 93 THR A O 1
ATOM 760 N N . VAL A 1 94 ? 7.805 -4.856 -10.503 1.00 95.69 94 VAL A N 1
ATOM 761 C CA . VAL A 1 94 ? 9.002 -5.289 -11.249 1.00 95.69 94 VAL A CA 1
ATOM 762 C C . VAL A 1 94 ? 8.676 -5.705 -12.685 1.00 95.69 94 VAL A C 1
ATOM 764 O O . VAL A 1 94 ? 7.603 -6.253 -12.967 1.00 95.69 94 VAL A O 1
ATOM 767 N N . PHE A 1 95 ? 9.640 -5.514 -13.588 1.00 91.88 95 PHE A N 1
ATOM 768 C CA . PHE A 1 95 ? 9.661 -6.179 -14.890 1.00 91.88 95 PHE A CA 1
ATOM 769 C C . PHE A 1 95 ? 10.324 -7.546 -14.776 1.00 91.88 95 PHE A C 1
ATOM 771 O O . PHE A 1 95 ? 11.319 -7.701 -14.078 1.00 91.88 95 PHE A O 1
ATOM 778 N N . ILE A 1 96 ? 9.846 -8.531 -15.535 1.00 86.06 96 ILE A N 1
ATOM 779 C CA . ILE A 1 96 ? 10.555 -9.816 -15.648 1.00 86.06 96 ILE A CA 1
ATOM 780 C C . ILE A 1 96 ? 11.748 -9.720 -16.592 1.00 86.06 96 ILE A C 1
ATOM 782 O O . ILE A 1 96 ? 12.760 -10.369 -16.355 1.00 86.06 96 ILE A O 1
ATOM 786 N N . GLU A 1 97 ? 11.612 -8.952 -17.669 1.00 85.88 97 GLU A N 1
ATOM 787 C CA . GLU A 1 97 ? 12.674 -8.725 -18.645 1.00 85.88 97 GLU A CA 1
ATOM 788 C C . GLU A 1 97 ? 12.857 -7.226 -18.843 1.00 85.88 97 GLU A C 1
ATOM 790 O O . GLU A 1 97 ? 11.878 -6.489 -19.019 1.00 85.88 97 GLU A O 1
ATOM 795 N N . GLY A 1 98 ? 14.113 -6.793 -18.796 1.00 82.62 98 GLY A N 1
ATOM 796 C CA . GLY A 1 98 ? 14.475 -5.405 -19.003 1.00 82.62 98 GLY A CA 1
ATOM 797 C C . GLY A 1 98 ? 14.174 -4.893 -20.416 1.00 82.62 98 GLY A C 1
ATOM 798 O O . GLY A 1 98 ? 14.130 -5.624 -21.402 1.00 82.62 98 GLY A O 1
ATOM 799 N N . GLY A 1 99 ? 13.993 -3.579 -20.528 1.00 76.44 99 GLY A N 1
ATOM 800 C CA . GLY A 1 99 ? 13.726 -2.861 -21.781 1.00 76.44 99 GLY A CA 1
ATOM 801 C C . GLY A 1 99 ? 14.980 -2.294 -22.450 1.00 76.44 99 GLY A C 1
ATOM 802 O O . GLY A 1 99 ? 14.870 -1.321 -23.207 1.00 76.44 99 GLY A O 1
ATOM 803 N N . GLY A 1 100 ? 16.153 -2.847 -22.127 1.00 69.25 100 GLY A N 1
ATOM 804 C CA . GLY A 1 100 ? 17.477 -2.284 -22.406 1.00 69.25 100 GLY A CA 1
ATOM 805 C C . GLY A 1 100 ? 18.084 -1.590 -21.179 1.00 69.25 100 GLY A C 1
ATOM 806 O O . GLY A 1 100 ? 17.656 -1.827 -20.055 1.00 69.25 100 GLY A O 1
ATOM 807 N N . ASN A 1 101 ? 19.061 -0.704 -21.395 1.00 63.16 101 ASN A N 1
ATOM 808 C CA . ASN A 1 101 ? 19.840 -0.064 -20.318 1.00 63.16 101 ASN A CA 1
ATOM 809 C C . ASN A 1 101 ? 19.021 0.834 -19.368 1.00 63.16 101 ASN A C 1
ATOM 811 O O . ASN A 1 101 ? 19.513 1.195 -18.305 1.00 63.16 101 ASN A O 1
ATOM 815 N N . GLU A 1 102 ? 17.810 1.230 -19.763 1.00 66.69 102 GLU A N 1
ATOM 816 C CA . GLU A 1 102 ? 16.975 2.198 -19.036 1.00 66.69 102 GLU A CA 1
ATOM 817 C C . GLU A 1 102 ? 15.916 1.538 -18.139 1.00 66.69 102 GLU A C 1
ATOM 819 O O . GLU A 1 102 ? 15.391 2.198 -17.252 1.00 66.69 102 GLU A O 1
ATOM 824 N N . ASN A 1 103 ? 15.606 0.250 -18.343 1.00 83.19 103 ASN A N 1
ATOM 825 C CA . ASN A 1 103 ? 14.630 -0.487 -17.539 1.00 83.19 103 ASN A CA 1
ATOM 826 C C . ASN A 1 103 ? 15.225 -1.851 -17.185 1.00 83.19 103 ASN A C 1
ATOM 828 O O . ASN A 1 103 ? 15.264 -2.736 -18.042 1.00 83.19 103 ASN A O 1
ATOM 832 N N . ILE A 1 104 ? 15.696 -2.019 -15.952 1.00 91.06 104 ILE A N 1
ATOM 833 C CA . ILE A 1 104 ? 16.178 -3.314 -15.466 1.00 91.06 104 ILE A CA 1
ATOM 834 C C . ILE A 1 104 ? 14.992 -4.249 -15.183 1.00 91.06 104 ILE A C 1
ATOM 836 O O . ILE A 1 104 ? 13.915 -3.799 -14.794 1.00 91.06 104 ILE A O 1
ATOM 840 N N . GLY A 1 105 ? 15.174 -5.547 -15.407 1.00 91.81 105 GLY A N 1
ATOM 841 C CA . GLY A 1 105 ? 14.198 -6.577 -15.062 1.00 91.81 105 GLY A CA 1
ATOM 842 C C . GLY A 1 105 ? 14.828 -7.686 -14.228 1.00 91.81 105 GLY A C 1
ATOM 843 O O . GLY A 1 105 ? 16.039 -7.706 -14.001 1.00 91.81 105 GLY A O 1
ATOM 844 N N . LEU A 1 106 ? 14.001 -8.631 -13.783 1.00 92.81 106 LEU A N 1
ATOM 845 C CA . LEU A 1 106 ? 14.426 -9.808 -13.014 1.00 92.81 106 LEU A CA 1
ATOM 846 C C . LEU A 1 106 ? 15.317 -10.785 -13.805 1.00 92.81 106 LEU A C 1
ATOM 848 O O . LEU A 1 106 ? 15.829 -11.753 -13.250 1.00 92.81 106 LEU A O 1
ATOM 852 N N . ASP A 1 107 ? 15.514 -10.560 -15.102 1.00 89.81 107 ASP A N 1
ATOM 853 C CA . ASP A 1 107 ? 16.522 -11.235 -15.915 1.00 89.81 107 ASP A CA 1
ATOM 854 C C . ASP A 1 107 ? 17.956 -10.776 -15.597 1.00 89.81 107 ASP A C 1
ATOM 856 O O . ASP A 1 107 ? 18.911 -11.491 -15.911 1.00 89.81 107 ASP A O 1
ATOM 860 N N . ASN A 1 108 ? 18.120 -9.634 -14.922 1.00 92.88 108 ASN A N 1
ATOM 861 C CA . ASN A 1 108 ? 19.379 -9.232 -14.313 1.00 92.88 108 ASN A CA 1
ATOM 862 C C . ASN A 1 108 ? 19.534 -9.874 -12.924 1.00 92.88 108 ASN A C 1
ATOM 864 O O . ASN A 1 108 ? 18.727 -9.641 -12.026 1.00 92.88 108 ASN A O 1
ATOM 868 N N . LYS A 1 109 ? 20.610 -10.648 -12.734 1.00 93.50 109 LYS A N 1
ATOM 869 C CA . LYS A 1 109 ? 20.853 -11.392 -11.489 1.00 93.50 109 LYS A CA 1
ATOM 870 C C . LYS A 1 109 ? 20.997 -10.496 -10.255 1.00 93.50 109 LYS A C 1
ATOM 872 O O . LYS A 1 109 ? 20.395 -10.795 -9.235 1.00 93.50 109 LYS A O 1
ATOM 877 N N . GLU A 1 110 ? 21.775 -9.420 -10.344 1.00 93.69 110 GLU A N 1
ATOM 878 C CA . GLU A 1 110 ? 22.012 -8.521 -9.205 1.00 93.69 110 GLU A CA 1
ATOM 879 C C . GLU A 1 110 ? 20.706 -7.866 -8.740 1.00 93.69 110 GLU A C 1
ATOM 881 O O . GLU A 1 110 ? 20.441 -7.773 -7.546 1.00 93.69 110 GLU A O 1
ATOM 886 N N . TYR A 1 111 ? 19.866 -7.458 -9.690 1.00 95.31 111 TYR A N 1
ATOM 887 C CA . TYR A 1 111 ? 18.554 -6.896 -9.394 1.00 95.31 111 TYR A CA 1
ATOM 888 C C . TYR A 1 111 ? 17.576 -7.947 -8.853 1.00 95.31 111 TYR A C 1
ATOM 890 O O . TYR A 1 111 ? 16.852 -7.666 -7.906 1.00 95.31 111 TYR A O 1
ATOM 898 N N . LEU A 1 112 ? 17.569 -9.171 -9.393 1.00 95.44 112 LEU A N 1
ATOM 899 C CA . LEU A 1 112 ? 16.754 -10.264 -8.852 1.00 95.44 112 LEU A CA 1
ATOM 900 C C . LEU A 1 112 ? 17.122 -10.584 -7.397 1.00 95.44 112 LEU A C 1
ATOM 902 O O . LEU A 1 112 ? 16.224 -10.702 -6.567 1.00 95.44 112 LEU A O 1
ATOM 906 N N . ASP A 1 113 ? 18.417 -10.690 -7.090 1.00 95.81 113 ASP A N 1
ATOM 907 C CA . ASP A 1 113 ? 18.901 -10.954 -5.731 1.00 95.81 113 ASP A CA 1
ATOM 908 C C . ASP A 1 113 ? 18.425 -9.850 -4.761 1.00 95.81 113 ASP A C 1
ATOM 910 O O . ASP A 1 113 ? 17.979 -10.142 -3.651 1.00 95.81 113 ASP A O 1
ATOM 914 N N . GLU A 1 114 ? 18.430 -8.588 -5.202 1.00 96.31 114 GLU A N 1
ATOM 915 C CA . GLU A 1 114 ? 17.894 -7.454 -4.440 1.00 96.31 114 GLU A CA 1
ATOM 916 C C . GLU A 1 114 ? 16.375 -7.552 -4.221 1.00 96.31 114 GLU A C 1
ATOM 918 O O . GLU A 1 114 ? 15.895 -7.419 -3.096 1.00 96.31 114 GLU A O 1
ATOM 923 N N . ILE A 1 115 ? 15.597 -7.853 -5.263 1.00 97.94 115 ILE A N 1
ATOM 924 C CA . ILE A 1 115 ? 14.139 -8.007 -5.146 1.00 97.94 115 ILE A CA 1
ATOM 925 C C . ILE A 1 115 ? 13.761 -9.186 -4.231 1.00 97.94 115 ILE A C 1
ATOM 927 O O . ILE A 1 115 ? 12.780 -9.093 -3.488 1.00 97.94 115 ILE A O 1
ATOM 931 N N . ILE A 1 116 ? 14.543 -10.271 -4.229 1.00 97.88 116 ILE A N 1
ATOM 932 C CA . ILE A 1 116 ? 14.377 -11.384 -3.283 1.00 97.88 116 ILE A CA 1
ATOM 933 C C . ILE A 1 116 ? 14.605 -10.910 -1.842 1.00 97.88 116 ILE A C 1
ATOM 935 O O . ILE A 1 116 ? 13.819 -11.266 -0.961 1.00 97.88 116 ILE A O 1
ATOM 939 N N . ASN A 1 117 ? 15.624 -10.083 -1.589 1.00 97.56 117 ASN A N 1
ATOM 940 C CA . ASN A 1 117 ? 15.852 -9.519 -0.255 1.00 97.56 117 ASN A CA 1
ATOM 941 C C . ASN A 1 117 ? 14.669 -8.650 0.191 1.00 97.56 117 ASN A C 1
ATOM 943 O O . ASN A 1 117 ? 14.142 -8.862 1.283 1.00 97.56 117 ASN A O 1
ATOM 947 N N . LEU A 1 118 ? 14.165 -7.770 -0.682 1.00 98.31 118 LEU A N 1
ATOM 948 C CA . LEU A 1 118 ? 12.985 -6.951 -0.383 1.00 98.31 118 LEU A CA 1
ATOM 949 C C . LEU A 1 118 ? 11.753 -7.798 -0.045 1.00 98.31 118 LEU A C 1
ATOM 951 O O . LEU A 1 118 ? 11.022 -7.481 0.897 1.00 98.31 118 LEU A O 1
ATOM 955 N N . TYR A 1 119 ? 11.518 -8.878 -0.796 1.00 98.38 119 TYR A N 1
ATOM 956 C CA . TYR A 1 119 ? 10.425 -9.808 -0.515 1.00 98.38 119 TYR A CA 1
ATOM 957 C C . TYR A 1 119 ? 10.561 -10.442 0.875 1.00 98.38 119 TYR A C 1
ATOM 959 O O . TYR A 1 119 ? 9.597 -10.461 1.645 1.00 98.38 119 TYR A O 1
ATOM 967 N N . ASN A 1 120 ? 11.767 -10.900 1.223 1.00 97.88 120 ASN A N 1
ATOM 968 C CA . ASN A 1 120 ? 12.064 -11.488 2.530 1.00 97.88 120 ASN A CA 1
ATOM 969 C C . ASN A 1 120 ? 11.923 -10.473 3.679 1.00 97.88 120 ASN A C 1
ATOM 971 O O . ASN A 1 120 ? 11.482 -10.843 4.768 1.00 97.88 120 ASN A O 1
ATOM 975 N N . ASP A 1 121 ? 12.196 -9.193 3.418 1.00 97.81 121 ASP A N 1
ATOM 976 C CA . ASP A 1 121 ? 11.974 -8.083 4.354 1.00 97.81 121 ASP A CA 1
ATOM 977 C C . ASP A 1 121 ? 10.501 -7.632 4.433 1.00 97.81 121 ASP A C 1
ATOM 979 O O . ASP A 1 121 ? 10.142 -6.701 5.159 1.00 97.81 121 ASP A O 1
ATOM 983 N N . GLY A 1 122 ? 9.604 -8.317 3.719 1.00 96.88 122 GLY A N 1
ATOM 984 C CA . GLY A 1 122 ? 8.162 -8.124 3.808 1.00 96.88 122 GLY A CA 1
ATOM 985 C C . GLY A 1 122 ? 7.611 -7.017 2.912 1.00 96.88 122 GLY A C 1
ATOM 986 O O . GLY A 1 122 ? 6.468 -6.588 3.127 1.00 96.88 122 GLY A O 1
ATOM 987 N N . VAL A 1 123 ? 8.377 -6.550 1.921 1.00 98.44 123 VAL A N 1
ATOM 988 C CA . VAL A 1 123 ? 7.869 -5.737 0.805 1.00 98.44 123 VAL A CA 1
ATOM 989 C C . VAL A 1 123 ? 7.016 -6.628 -0.097 1.00 98.44 123 VAL A C 1
ATOM 991 O O . VAL A 1 123 ? 7.363 -7.769 -0.390 1.00 98.44 123 VAL A O 1
ATOM 994 N N . GLU A 1 124 ? 5.867 -6.126 -0.546 1.00 98.50 124 GLU A N 1
ATOM 995 C CA . GLU A 1 124 ? 5.099 -6.842 -1.564 1.00 98.50 124 GLU A CA 1
ATOM 996 C C . GLU A 1 124 ? 5.768 -6.655 -2.925 1.00 98.50 124 GLU A C 1
ATOM 998 O O . GLU A 1 124 ? 5.882 -5.521 -3.389 1.00 98.50 124 GLU A O 1
ATOM 1003 N N . ILE A 1 125 ? 6.129 -7.753 -3.590 1.00 98.25 125 ILE A N 1
ATOM 1004 C CA . ILE A 1 125 ? 6.590 -7.718 -4.979 1.00 98.25 125 ILE A CA 1
ATOM 1005 C C . ILE A 1 125 ? 5.403 -7.961 -5.913 1.00 98.25 125 ILE A C 1
ATOM 1007 O O . ILE A 1 125 ? 4.686 -8.959 -5.807 1.00 98.25 125 ILE A O 1
ATOM 1011 N N . ALA A 1 126 ? 5.183 -7.024 -6.828 1.00 96.81 126 ALA A N 1
ATOM 1012 C CA . ALA A 1 126 ? 4.057 -6.998 -7.747 1.00 96.81 126 ALA A CA 1
ATOM 1013 C C . ALA A 1 126 ? 4.513 -6.956 -9.209 1.00 96.81 126 ALA A C 1
ATOM 1015 O O . ALA A 1 126 ? 5.622 -6.556 -9.550 1.00 96.81 126 ALA A O 1
ATOM 1016 N N . ALA A 1 127 ? 3.615 -7.363 -10.096 1.00 93.44 127 ALA A N 1
ATOM 1017 C CA . ALA A 1 127 ? 3.819 -7.296 -11.536 1.00 93.44 127 ALA A CA 1
ATOM 1018 C C . ALA A 1 127 ? 3.808 -5.841 -12.047 1.00 93.44 127 ALA A C 1
ATOM 1020 O O . ALA A 1 127 ? 2.882 -5.112 -11.687 1.00 93.44 127 ALA A O 1
ATOM 1021 N N . HIS A 1 128 ? 4.756 -5.450 -12.917 1.00 93.19 128 HIS A N 1
ATOM 1022 C CA . HIS A 1 128 ? 4.691 -4.210 -13.712 1.00 93.19 128 HIS A CA 1
ATOM 1023 C C . HIS A 1 128 ? 4.589 -4.487 -15.219 1.00 93.19 128 HIS A C 1
ATOM 1025 O O . HIS A 1 128 ? 5.585 -4.503 -15.942 1.00 93.19 128 HIS A O 1
ATOM 1031 N N . SER A 1 129 ? 3.379 -4.732 -15.727 1.00 87.94 129 SER A N 1
ATOM 1032 C CA . SER A 1 129 ? 3.170 -5.263 -17.079 1.00 87.94 129 SER A CA 1
ATOM 1033 C C . SER A 1 129 ? 3.994 -6.544 -17.326 1.00 87.94 129 SER A C 1
ATOM 1035 O O . SER A 1 129 ? 4.691 -7.054 -16.453 1.00 87.94 129 SER A O 1
ATOM 1037 N N . LEU A 1 130 ? 3.905 -7.123 -18.523 1.00 80.50 130 LEU A N 1
ATOM 1038 C CA . LEU A 1 130 ? 4.727 -8.282 -18.890 1.00 80.50 130 LEU A CA 1
ATOM 1039 C C . LEU A 1 130 ? 6.111 -7.901 -19.417 1.00 80.50 130 LEU A C 1
ATOM 1041 O O . LEU A 1 130 ? 7.044 -8.695 -19.337 1.00 80.50 130 LEU A O 1
ATOM 1045 N N . HIS A 1 131 ? 6.211 -6.724 -20.024 1.00 83.31 131 HIS A N 1
ATOM 1046 C CA . HIS A 1 131 ? 7.405 -6.216 -20.680 1.00 83.31 131 HIS A CA 1
ATOM 1047 C C . HIS A 1 131 ? 7.264 -4.692 -20.772 1.00 83.31 131 HIS A C 1
ATOM 1049 O O . HIS A 1 131 ? 6.161 -4.232 -21.062 1.00 83.31 131 HIS A O 1
ATOM 1055 N N . PRO A 1 132 ? 8.342 -3.906 -20.624 1.00 82.69 132 PRO A N 1
ATOM 1056 C CA . PRO A 1 132 ? 8.250 -2.446 -20.608 1.00 82.69 132 PRO A CA 1
ATOM 1057 C C . PRO A 1 132 ? 7.777 -1.846 -21.938 1.00 82.69 132 PRO A C 1
ATOM 1059 O O . PRO A 1 132 ? 6.994 -0.916 -21.950 1.00 82.69 132 PRO A O 1
ATOM 1062 N N . LYS A 1 133 ? 8.229 -2.381 -23.082 1.00 83.81 133 LYS A N 1
ATOM 1063 C CA . LYS A 1 133 ? 8.001 -1.767 -24.411 1.00 83.81 133 LYS A CA 1
ATOM 1064 C C . LYS A 1 133 ? 7.191 -2.595 -25.425 1.00 83.81 133 LYS A C 1
ATOM 1066 O O . LYS A 1 133 ? 6.781 -2.066 -26.455 1.00 83.81 133 LYS A O 1
ATOM 1071 N N . LYS A 1 134 ? 6.969 -3.894 -25.196 1.00 85.06 134 LYS A N 1
ATOM 1072 C CA . LYS A 1 134 ? 6.446 -4.828 -26.208 1.00 85.06 134 LYS A CA 1
ATOM 1073 C C . LYS A 1 134 ? 5.115 -5.422 -25.773 1.00 85.06 134 LYS A C 1
ATOM 1075 O O . LYS A 1 134 ? 5.004 -5.968 -24.682 1.00 85.06 134 LYS A O 1
ATOM 1080 N N . SER A 1 135 ? 4.124 -5.375 -26.664 1.00 85.75 135 SER A N 1
ATOM 1081 C CA . SER A 1 135 ? 2.858 -6.080 -26.451 1.00 85.75 135 SER A CA 1
ATOM 1082 C C . SER A 1 135 ? 3.036 -7.583 -26.674 1.00 85.75 135 SER A C 1
ATOM 1084 O O . SER A 1 135 ? 3.489 -7.986 -27.747 1.00 85.75 135 SER A O 1
ATOM 1086 N N . LEU A 1 136 ? 2.658 -8.403 -25.696 1.00 84.56 136 LEU A N 1
ATOM 1087 C CA . LEU A 1 136 ? 2.799 -9.859 -25.734 1.00 84.56 136 LEU A CA 1
ATOM 1088 C C . LEU A 1 136 ? 1.437 -10.549 -25.844 1.00 84.56 136 LEU A C 1
ATOM 1090 O O . LEU A 1 136 ? 0.453 -10.134 -25.240 1.00 84.56 136 LEU A O 1
ATOM 1094 N N . LEU A 1 137 ? 1.365 -11.627 -26.614 1.00 86.69 137 LEU A N 1
ATOM 1095 C CA . LEU A 1 137 ? 0.198 -12.502 -26.663 1.00 86.69 137 LEU A CA 1
ATOM 1096 C C . LEU A 1 137 ? 0.281 -13.553 -25.553 1.00 86.69 137 LEU A C 1
ATOM 1098 O O . LEU A 1 137 ? 1.361 -13.999 -25.177 1.00 86.69 137 LEU A O 1
ATOM 1102 N N . ARG A 1 138 ? -0.872 -14.060 -25.106 1.00 81.44 138 ARG A N 1
ATOM 1103 C CA . ARG A 1 138 ? -0.954 -15.156 -24.118 1.00 81.44 138 ARG A CA 1
ATOM 1104 C C . ARG A 1 138 ? -0.132 -16.394 -24.502 1.00 81.44 138 ARG A C 1
ATOM 1106 O O . ARG A 1 138 ? 0.392 -17.093 -23.638 1.00 81.44 138 ARG A O 1
ATOM 1113 N N . LYS A 1 139 ? -0.040 -16.691 -25.802 1.00 82.31 139 LYS A N 1
ATOM 1114 C CA . LYS A 1 139 ? 0.718 -17.838 -26.329 1.00 82.31 139 LYS A CA 1
ATOM 1115 C C . LYS A 1 139 ? 2.231 -17.620 -26.351 1.00 82.31 139 LYS A C 1
ATOM 1117 O O . LYS A 1 139 ? 2.961 -18.583 -26.576 1.00 82.31 139 LYS A O 1
ATOM 1122 N N . ASP A 1 140 ? 2.703 -16.395 -26.128 1.00 82.06 140 ASP A N 1
ATOM 1123 C CA . ASP A 1 140 ? 4.130 -16.111 -26.140 1.00 82.06 140 ASP A CA 1
ATOM 1124 C C . ASP A 1 140 ? 4.819 -16.837 -24.988 1.00 82.06 140 ASP A C 1
ATOM 1126 O O . ASP A 1 140 ? 4.373 -16.824 -23.839 1.00 82.06 140 ASP A O 1
ATOM 1130 N N . ARG A 1 141 ? 5.961 -17.460 -25.289 1.00 81.94 141 ARG A N 1
ATOM 1131 C CA . ARG A 1 141 ? 6.789 -18.142 -24.285 1.00 81.94 141 ARG A CA 1
ATOM 1132 C C . ARG A 1 141 ? 7.136 -17.216 -23.114 1.00 81.94 141 ARG A C 1
ATOM 1134 O O . ARG A 1 141 ? 7.172 -17.672 -21.972 1.00 81.94 141 ARG A O 1
ATOM 1141 N N . MET A 1 142 ? 7.323 -15.927 -23.400 1.00 78.00 142 MET A N 1
ATOM 1142 C CA . MET A 1 142 ? 7.577 -14.888 -22.404 1.00 78.00 142 MET A CA 1
ATOM 1143 C C . MET A 1 142 ? 6.428 -14.721 -21.412 1.00 78.00 142 MET A C 1
ATOM 1145 O O . MET A 1 142 ? 6.692 -14.629 -20.220 1.00 78.00 142 MET A O 1
ATOM 1149 N N . PHE A 1 143 ? 5.171 -14.801 -21.857 1.00 81.75 143 PHE A N 1
ATOM 1150 C CA . PHE A 1 143 ? 4.004 -14.750 -20.972 1.00 81.75 143 PHE A CA 1
ATOM 1151 C C . PHE A 1 143 ? 4.026 -15.897 -19.947 1.00 81.75 143 PHE A C 1
ATOM 1153 O O . PHE A 1 143 ? 3.797 -15.701 -18.758 1.00 81.75 143 PHE A O 1
ATOM 1160 N N . LYS A 1 144 ? 4.356 -17.120 -20.383 1.00 82.44 144 LYS A N 1
ATOM 1161 C CA . LYS A 1 144 ? 4.442 -18.281 -19.477 1.00 82.44 144 LYS A CA 1
ATOM 1162 C C . LYS A 1 144 ? 5.634 -18.191 -18.523 1.00 82.44 144 LYS A C 1
ATOM 1164 O O . LYS A 1 144 ? 5.489 -18.516 -17.346 1.00 82.44 144 LYS A O 1
ATOM 1169 N N . LYS A 1 145 ? 6.799 -17.757 -19.024 1.00 82.38 145 LYS A N 1
ATOM 1170 C CA . LYS A 1 145 ? 7.995 -17.509 -18.201 1.00 82.38 145 LYS A CA 1
ATOM 1171 C C . LYS A 1 145 ? 7.690 -16.469 -17.121 1.00 82.38 145 LYS A C 1
ATOM 1173 O O . LYS A 1 145 ? 8.012 -16.712 -15.964 1.00 82.38 145 LYS A O 1
ATOM 1178 N N . TYR A 1 146 ? 7.016 -15.383 -17.502 1.00 81.44 146 TYR A N 1
ATOM 1179 C CA . TYR A 1 146 ? 6.610 -14.299 -16.615 1.00 81.44 146 TYR A CA 1
ATOM 1180 C C . TYR A 1 146 ? 5.849 -14.819 -15.405 1.00 81.44 146 TYR A C 1
ATOM 1182 O O . TYR A 1 146 ? 6.258 -14.612 -14.267 1.00 81.44 146 TYR A O 1
ATOM 1190 N N . LEU A 1 147 ? 4.768 -15.557 -15.666 1.00 83.75 147 LEU A N 1
ATOM 1191 C CA . LEU A 1 147 ? 3.932 -16.074 -14.594 1.00 83.75 147 LEU A CA 1
ATOM 1192 C C . LEU A 1 147 ? 4.720 -17.012 -13.693 1.00 83.75 147 LEU A C 1
ATOM 1194 O O . LEU A 1 147 ? 4.573 -16.920 -12.487 1.00 83.75 147 LEU A O 1
ATOM 1198 N N . LYS A 1 148 ? 5.578 -17.874 -14.252 1.00 89.00 148 LYS A N 1
ATOM 1199 C CA . LYS A 1 148 ? 6.379 -18.802 -13.448 1.00 89.00 148 LYS A CA 1
ATOM 1200 C C . LYS A 1 148 ? 7.309 -18.073 -12.474 1.00 89.00 148 LYS A C 1
ATOM 1202 O O . LYS A 1 148 ? 7.293 -18.424 -11.304 1.00 89.00 148 LYS A O 1
ATOM 1207 N N . VAL A 1 149 ? 8.078 -17.090 -12.949 1.00 90.44 149 VAL A N 1
ATOM 1208 C CA . VAL A 1 149 ? 9.013 -16.326 -12.101 1.00 90.44 149 VAL A CA 1
ATOM 1209 C C . VAL A 1 149 ? 8.245 -15.536 -11.047 1.00 90.44 149 VAL A C 1
ATOM 1211 O O . VAL A 1 149 ? 8.555 -15.623 -9.868 1.00 90.44 149 VAL A O 1
ATOM 1214 N N . MET A 1 150 ? 7.182 -14.830 -11.446 1.00 93.31 150 MET A N 1
ATOM 1215 C CA . MET A 1 150 ? 6.418 -14.025 -10.497 1.00 93.31 150 MET A CA 1
ATOM 1216 C C . MET A 1 150 ? 5.776 -14.854 -9.382 1.00 93.31 150 MET A C 1
ATOM 1218 O O . MET A 1 150 ? 5.635 -14.329 -8.288 1.00 93.31 150 MET A O 1
ATOM 1222 N N . GLN A 1 151 ? 5.404 -16.123 -9.614 1.00 93.50 151 GLN A N 1
ATOM 1223 C CA . GLN A 1 151 ? 4.820 -16.974 -8.565 1.00 93.50 151 GLN A CA 1
ATOM 1224 C C . GLN A 1 151 ? 5.741 -17.188 -7.355 1.00 93.50 151 GLN A C 1
ATOM 1226 O O . GLN A 1 151 ? 5.219 -17.469 -6.280 1.00 93.50 151 GLN A O 1
ATOM 1231 N N . GLU A 1 152 ? 7.060 -17.023 -7.496 1.00 94.12 152 GLU A N 1
ATOM 1232 C CA . GLU A 1 152 ? 8.003 -17.106 -6.368 1.00 94.12 152 GLU A CA 1
ATOM 1233 C C . GLU A 1 152 ? 7.732 -16.026 -5.305 1.00 94.12 152 GLU A C 1
ATOM 1235 O O . GLU A 1 152 ? 8.048 -16.220 -4.135 1.00 94.12 152 GLU A O 1
ATOM 1240 N N . PHE A 1 153 ? 7.066 -14.932 -5.692 1.00 96.19 153 PHE A N 1
ATOM 1241 C CA . PHE A 1 153 ? 6.702 -13.817 -4.815 1.00 96.19 153 PHE A CA 1
ATOM 1242 C C . PHE A 1 153 ? 5.226 -13.813 -4.376 1.00 96.19 153 PHE A C 1
ATOM 1244 O O . PHE A 1 153 ? 4.750 -12.831 -3.804 1.00 96.19 153 PHE A O 1
ATOM 1251 N N . GLU A 1 154 ? 4.467 -14.873 -4.684 1.00 95.44 154 GLU A N 1
ATOM 1252 C CA . GLU A 1 154 ? 3.027 -14.985 -4.385 1.00 95.44 154 GLU A CA 1
ATOM 1253 C C . GLU A 1 154 ? 2.212 -13.714 -4.727 1.00 95.44 154 GLU A C 1
ATOM 1255 O O . GLU A 1 154 ? 1.571 -13.099 -3.849 1.00 95.44 154 GLU A O 1
ATOM 1260 N N . PRO A 1 155 ? 2.249 -13.277 -5.997 1.00 93.31 155 PRO A N 1
ATOM 1261 C CA . PRO A 1 155 ? 1.795 -11.962 -6.396 1.00 93.31 155 PRO A CA 1
ATOM 1262 C C . PRO A 1 155 ? 0.269 -11.926 -6.380 1.00 93.31 155 PRO A C 1
ATOM 1264 O O . PRO A 1 155 ? -0.404 -12.794 -6.936 1.00 93.31 155 PRO A O 1
ATOM 1267 N N . GLN A 1 156 ? -0.285 -10.887 -5.760 1.00 94.56 156 GLN A N 1
ATOM 1268 C CA . GLN A 1 156 ? -1.728 -10.624 -5.787 1.00 94.56 156 GLN A CA 1
ATOM 1269 C C . GLN A 1 156 ? -2.071 -9.325 -6.510 1.00 94.56 156 GLN A C 1
ATOM 1271 O O . GLN A 1 156 ? -3.219 -9.139 -6.920 1.00 94.56 156 GLN A O 1
ATOM 1276 N N . THR A 1 157 ? -1.073 -8.464 -6.706 1.00 95.44 157 THR A N 1
ATOM 1277 C CA . THR A 1 157 ? -1.232 -7.138 -7.291 1.00 95.44 157 THR A CA 1
ATOM 1278 C C . THR A 1 157 ? -0.633 -7.074 -8.688 1.00 95.44 157 THR A C 1
ATOM 1280 O O . THR A 1 157 ? 0.480 -7.543 -8.942 1.00 95.44 157 THR A O 1
ATOM 1283 N N . TRP A 1 158 ? -1.391 -6.472 -9.596 1.00 94.31 158 TRP A N 1
ATOM 1284 C CA . TRP A 1 158 ? -1.008 -6.196 -10.968 1.00 94.31 158 TRP A CA 1
ATOM 1285 C C . TRP A 1 158 ? -1.043 -4.696 -11.231 1.00 94.31 158 TRP A C 1
ATOM 1287 O O . TRP A 1 158 ? -2.083 -4.054 -11.079 1.00 94.31 158 TRP A O 1
ATOM 1297 N N . VAL A 1 159 ? 0.081 -4.159 -11.685 1.00 93.75 159 VAL A N 1
ATOM 1298 C CA . VAL A 1 159 ? 0.223 -2.785 -12.161 1.00 93.75 159 VAL A CA 1
ATOM 1299 C C . VAL A 1 159 ? 0.778 -2.849 -13.580 1.00 93.75 159 VAL A C 1
ATOM 1301 O O . VAL A 1 159 ? 1.485 -3.790 -13.927 1.00 93.75 159 VAL A O 1
ATOM 1304 N N . ASP A 1 160 ? 0.428 -1.911 -14.451 1.00 87.69 160 ASP A N 1
ATOM 1305 C CA . ASP A 1 160 ? 0.951 -1.885 -15.817 1.00 87.69 160 ASP A CA 1
ATOM 1306 C C . ASP A 1 160 ? 0.978 -0.464 -16.389 1.00 87.69 160 ASP A C 1
ATOM 1308 O O . ASP A 1 160 ? 0.536 0.465 -15.735 1.00 87.69 160 ASP A O 1
ATOM 1312 N N . HIS A 1 161 ? 1.506 -0.276 -17.599 1.00 75.69 161 HIS A N 1
ATOM 1313 C CA . HIS A 1 161 ? 1.707 1.058 -18.171 1.00 75.69 161 HIS A CA 1
ATOM 1314 C C . HIS A 1 161 ? 0.472 1.746 -18.783 1.00 75.69 161 HIS A C 1
ATOM 1316 O O . HIS A 1 161 ? 0.607 2.824 -19.358 1.00 75.69 161 HIS A O 1
ATOM 1322 N N . GLY A 1 162 ? -0.712 1.126 -18.819 1.00 71.75 162 GLY A N 1
ATOM 1323 C CA . GLY A 1 162 ? -1.846 1.731 -19.546 1.00 71.75 162 GLY A CA 1
ATOM 1324 C C . GLY A 1 162 ? -1.816 1.582 -21.076 1.00 71.75 162 GLY A C 1
ATOM 1325 O O . GLY A 1 162 ? -2.871 1.521 -21.703 1.00 71.75 162 GLY A O 1
ATOM 1326 N N . TYR A 1 163 ? -0.633 1.486 -21.701 1.00 75.44 163 TYR A N 1
ATOM 1327 C CA . TYR A 1 163 ? -0.517 1.608 -23.162 1.00 75.44 163 TYR A CA 1
ATOM 1328 C C . TYR A 1 163 ? -0.239 0.318 -23.939 1.00 75.44 163 TYR A C 1
ATOM 1330 O O . TYR A 1 163 ? -0.569 0.239 -25.123 1.00 75.44 163 TYR A O 1
ATOM 1338 N N . LEU A 1 164 ? 0.334 -0.728 -23.342 1.00 84.69 164 LEU A N 1
ATOM 1339 C CA . LEU A 1 164 ? 0.592 -1.973 -24.076 1.00 84.69 164 LEU A CA 1
ATOM 1340 C C . LEU A 1 164 ? -0.703 -2.764 -24.267 1.00 84.69 164 LEU A C 1
ATOM 1342 O O . LEU A 1 164 ? -1.569 -2.792 -23.401 1.00 84.69 164 LEU A O 1
ATOM 1346 N N . SER A 1 165 ? -0.854 -3.436 -25.407 1.00 86.62 165 SER A N 1
ATOM 1347 C CA . SER A 1 165 ? -2.123 -4.086 -25.764 1.00 86.62 165 SER A CA 1
ATOM 1348 C C . SER A 1 165 ? -2.536 -5.195 -24.790 1.00 86.62 165 SER A C 1
ATOM 1350 O O . SER A 1 165 ? -3.727 -5.399 -24.578 1.00 86.62 165 SER A O 1
ATOM 1352 N N . HIS A 1 166 ? -1.579 -5.892 -24.171 1.00 87.12 166 HIS A N 1
ATOM 1353 C CA . HIS A 1 166 ? -1.847 -6.941 -23.175 1.00 87.12 166 HIS A CA 1
ATOM 1354 C C . HIS A 1 166 ? -2.117 -6.437 -21.768 1.00 87.12 166 HIS A C 1
ATOM 1356 O O . HIS A 1 166 ? -2.500 -7.239 -20.917 1.00 87.12 166 HIS A O 1
ATOM 1362 N N . ASN A 1 167 ? -1.913 -5.147 -21.516 1.00 88.56 167 ASN A N 1
ATOM 1363 C CA . ASN A 1 167 ? -2.191 -4.562 -20.217 1.00 88.56 167 ASN A CA 1
ATOM 1364 C C . ASN A 1 167 ? -3.669 -4.734 -19.872 1.00 88.56 167 ASN A C 1
ATOM 1366 O O . ASN A 1 167 ? -4.545 -4.629 -20.742 1.00 88.56 167 ASN A O 1
ATOM 1370 N N . ILE A 1 168 ? -3.946 -4.979 -18.594 1.00 88.12 168 ILE A N 1
ATOM 1371 C CA . ILE A 1 168 ? -5.313 -5.118 -18.087 1.00 88.12 168 ILE A CA 1
ATOM 1372 C C . ILE A 1 168 ? -6.054 -3.793 -18.205 1.00 88.12 168 ILE A C 1
ATOM 1374 O O . ILE A 1 168 ? -7.242 -3.786 -18.500 1.00 88.12 168 ILE A O 1
ATOM 1378 N N . THR A 1 169 ? -5.342 -2.681 -18.103 1.00 83.44 169 THR A N 1
ATOM 1379 C CA . THR A 1 169 ? -5.860 -1.332 -18.356 1.00 83.44 169 THR A CA 1
ATOM 1380 C C . THR A 1 169 ? -6.249 -1.075 -19.822 1.00 83.44 169 THR A C 1
ATOM 1382 O O . THR A 1 169 ? -7.039 -0.169 -20.078 1.00 83.44 169 THR A O 1
ATOM 1385 N N . ARG A 1 170 ? -5.765 -1.881 -20.789 1.00 81.19 170 ARG A N 1
ATOM 1386 C CA . ARG A 1 170 ? -6.059 -1.735 -22.231 1.00 81.19 170 ARG A CA 1
ATOM 1387 C C . ARG A 1 170 ? -6.966 -2.845 -22.770 1.00 81.19 170 ARG A C 1
ATOM 1389 O O . ARG A 1 170 ? -8.185 -2.680 -22.772 1.00 81.19 170 ARG A O 1
ATOM 1396 N N . PHE A 1 171 ? -6.414 -3.974 -23.235 1.00 83.38 171 PHE A N 1
ATOM 1397 C CA . PHE A 1 171 ? -7.203 -5.080 -23.810 1.00 83.38 171 PHE A CA 1
ATOM 1398 C C . PHE A 1 171 ? -7.059 -6.424 -23.084 1.00 83.38 171 PHE A C 1
ATOM 1400 O O . PHE A 1 171 ? -7.759 -7.369 -23.450 1.00 83.38 171 PHE A O 1
ATOM 1407 N N . GLY A 1 172 ? -6.206 -6.538 -22.063 1.00 86.25 172 GLY A N 1
ATOM 1408 C CA . GLY A 1 172 ? -5.969 -7.798 -21.344 1.00 86.25 172 GLY A CA 1
ATOM 1409 C C . GLY A 1 172 ? -7.183 -8.319 -20.560 1.00 86.25 172 GLY A C 1
ATOM 1410 O O . GLY A 1 172 ? -7.301 -9.515 -20.299 1.00 86.25 172 GLY A O 1
ATOM 1411 N N . TRP A 1 173 ? -8.139 -7.444 -20.250 1.00 84.38 173 TRP A N 1
ATOM 1412 C CA . TRP A 1 173 ? -9.420 -7.785 -19.624 1.00 84.38 173 TRP A CA 1
ATOM 1413 C C . TRP A 1 173 ? -10.508 -8.216 -20.624 1.00 84.38 173 TRP A C 1
ATOM 1415 O O . TRP A 1 173 ? -11.487 -8.857 -20.238 1.00 84.38 173 TRP A O 1
ATOM 1425 N N . ASN A 1 174 ? -10.373 -7.846 -21.902 1.00 81.50 174 ASN A N 1
ATOM 1426 C CA . ASN A 1 174 ? -11.422 -8.024 -22.900 1.00 81.50 174 ASN A CA 1
ATOM 1427 C C . ASN A 1 174 ? -11.354 -9.435 -23.493 1.00 81.50 174 ASN A C 1
ATOM 1429 O O . ASN A 1 174 ? -10.473 -9.717 -24.300 1.00 81.50 174 ASN A O 1
ATOM 1433 N N . LYS A 1 175 ? -12.327 -10.291 -23.158 1.00 85.31 175 LYS A N 1
ATOM 1434 C CA . LYS A 1 175 ? -12.425 -11.683 -23.641 1.00 85.31 175 LYS A CA 1
ATOM 1435 C C . LYS A 1 175 ? -12.422 -11.836 -25.165 1.00 85.31 175 LYS A C 1
ATOM 1437 O O . LYS A 1 175 ? -12.014 -12.882 -25.655 1.00 85.31 175 LYS A O 1
ATOM 1442 N N . ALA A 1 176 ? -12.872 -10.827 -25.911 1.00 86.69 176 ALA A N 1
ATOM 1443 C CA . ALA A 1 176 ? -12.860 -10.849 -27.375 1.00 86.69 176 ALA A CA 1
ATOM 1444 C C . ALA A 1 176 ? -11.491 -10.468 -27.972 1.00 86.69 176 ALA A C 1
ATOM 1446 O O . ALA A 1 176 ? -11.260 -10.640 -29.168 1.00 86.69 176 ALA A O 1
ATOM 1447 N N . SER A 1 177 ? -10.575 -9.933 -27.162 1.00 87.44 177 SER A N 1
ATOM 1448 C CA . SER A 1 177 ? -9.243 -9.539 -27.604 1.00 87.44 177 SER A CA 1
ATOM 1449 C C . SER A 1 177 ? -8.302 -10.739 -27.683 1.00 87.44 177 SER A C 1
ATOM 1451 O O . SER A 1 177 ? -8.225 -11.552 -26.764 1.00 87.44 177 SER A O 1
ATOM 1453 N N . LYS A 1 178 ? -7.453 -10.775 -28.717 1.00 90.62 178 LYS A N 1
ATOM 1454 C CA . LYS A 1 178 ? -6.314 -11.713 -28.794 1.00 90.62 178 LYS A CA 1
ATOM 1455 C C . LYS A 1 178 ? -5.294 -11.541 -27.655 1.00 90.62 178 LYS A C 1
ATOM 1457 O O . LYS A 1 178 ? -4.420 -12.387 -27.482 1.00 90.62 178 LYS A O 1
ATOM 1462 N N . TYR A 1 179 ? -5.387 -10.432 -26.922 1.00 88.75 179 TYR A N 1
ATOM 1463 C CA . TYR A 1 179 ? -4.549 -10.105 -25.774 1.00 88.75 179 TYR A CA 1
ATOM 1464 C C . TYR A 1 179 ? -5.180 -10.485 -24.425 1.00 88.75 179 TYR A C 1
ATOM 1466 O O . TYR A 1 179 ? -4.565 -10.216 -23.398 1.00 88.75 179 TYR A O 1
ATOM 1474 N N . TYR A 1 180 ? -6.372 -11.097 -24.409 1.00 88.94 180 TYR A N 1
ATOM 1475 C CA . TYR A 1 180 ? -7.046 -11.500 -23.175 1.00 88.94 180 TYR A CA 1
ATOM 1476 C C . TYR A 1 180 ? -6.157 -12.393 -22.295 1.00 88.94 180 TYR A C 1
ATOM 1478 O O . TYR A 1 180 ? -5.665 -13.437 -22.737 1.00 88.94 180 TYR A O 1
ATOM 1486 N N . SER A 1 181 ? -5.960 -11.965 -21.049 1.00 90.25 181 SER A N 1
ATOM 1487 C CA . SER A 1 181 ? -5.045 -12.582 -20.083 1.00 90.25 181 SER A CA 1
ATOM 1488 C C . SER A 1 181 ? -5.576 -12.599 -18.647 1.00 90.25 181 SER A C 1
ATOM 1490 O O . SER A 1 181 ? -4.978 -13.253 -17.792 1.00 90.25 181 SER A O 1
ATOM 1492 N N . LEU A 1 182 ? -6.685 -11.904 -18.368 1.00 88.25 182 LEU A N 1
ATOM 1493 C CA . LEU A 1 182 ? -7.218 -11.747 -17.013 1.00 88.25 182 LEU A CA 1
ATOM 1494 C C . LEU A 1 182 ? -7.595 -13.078 -16.345 1.00 88.25 182 LEU A C 1
ATOM 1496 O O . LEU A 1 182 ? -7.411 -13.216 -15.141 1.00 88.25 182 LEU A O 1
ATOM 1500 N N . ASP A 1 183 ? -8.096 -14.055 -17.106 1.00 88.31 183 ASP A N 1
ATOM 1501 C CA . ASP A 1 183 ? -8.392 -15.402 -16.598 1.00 88.31 183 ASP A CA 1
ATOM 1502 C C . ASP A 1 183 ? -7.133 -16.098 -16.072 1.00 88.31 183 ASP A C 1
ATOM 1504 O O . ASP A 1 183 ? -7.133 -16.613 -14.957 1.00 88.31 183 ASP A O 1
ATOM 1508 N N . VAL A 1 184 ? -6.034 -16.036 -16.827 1.00 89.38 184 VAL A N 1
ATOM 1509 C CA . VAL A 1 184 ? -4.764 -16.643 -16.414 1.00 89.38 184 VAL A CA 1
ATOM 1510 C C . VAL A 1 184 ? -4.176 -15.931 -15.205 1.00 89.38 184 VAL A C 1
ATOM 1512 O O . VAL A 1 184 ? -3.690 -16.585 -14.288 1.00 89.38 184 VAL A O 1
ATOM 1515 N N . LEU A 1 185 ? -4.208 -14.595 -15.180 1.00 90.50 185 LEU A N 1
ATOM 1516 C CA . LEU A 1 185 ? -3.745 -13.840 -14.013 1.00 90.50 185 LEU A CA 1
ATOM 1517 C C . LEU A 1 185 ? -4.568 -14.216 -12.776 1.00 90.50 185 LEU A C 1
ATOM 1519 O O . LEU A 1 185 ? -4.011 -14.487 -11.715 1.00 90.50 185 LEU A O 1
ATOM 1523 N N . TYR A 1 186 ? -5.884 -14.338 -12.919 1.00 88.56 186 TYR A N 1
ATOM 1524 C CA . TYR A 1 186 ? -6.739 -14.773 -11.824 1.00 88.56 186 TYR A CA 1
ATOM 1525 C C . TYR A 1 186 ? -6.404 -16.196 -11.336 1.00 88.56 186 TYR A C 1
ATOM 1527 O O . TYR A 1 186 ? -6.236 -16.408 -10.133 1.00 88.56 186 TYR A O 1
ATOM 1535 N N . GLU A 1 187 ? -6.217 -17.161 -12.240 1.00 89.25 187 GLU A N 1
ATOM 1536 C CA . GLU A 1 187 ? -5.766 -18.524 -11.900 1.00 89.25 187 GLU A CA 1
ATOM 1537 C C . GLU A 1 187 ? -4.408 -18.541 -11.177 1.00 89.25 187 GLU A C 1
ATOM 1539 O O . GLU A 1 187 ? -4.128 -19.445 -10.394 1.00 89.25 187 GLU A O 1
ATOM 1544 N N . LYS A 1 188 ? -3.566 -17.529 -11.413 1.00 91.25 188 LYS A N 1
ATOM 1545 C CA . LYS A 1 188 ? -2.251 -17.345 -10.781 1.00 91.25 188 LYS A CA 1
ATOM 1546 C C . LYS A 1 188 ? -2.272 -16.517 -9.497 1.00 91.25 188 LYS A C 1
ATOM 1548 O O . LYS A 1 188 ? -1.215 -16.132 -9.010 1.00 91.25 188 LYS A O 1
ATOM 1553 N N . GLY A 1 189 ? -3.452 -16.262 -8.938 1.00 91.50 189 GLY A N 1
ATOM 1554 C CA . GLY A 1 189 ? -3.592 -15.611 -7.635 1.00 91.50 189 GLY A CA 1
ATOM 1555 C C . GLY A 1 189 ? -3.671 -14.086 -7.678 1.00 91.50 189 GLY A C 1
ATOM 1556 O O . GLY A 1 189 ? -3.877 -13.477 -6.631 1.00 91.50 189 GLY A O 1
ATOM 1557 N N . TYR A 1 190 ? -3.608 -13.456 -8.857 1.00 92.44 190 TYR A N 1
ATOM 1558 C CA . TYR A 1 190 ? -3.814 -12.011 -8.966 1.00 92.44 190 TYR A CA 1
ATOM 1559 C C . TYR A 1 190 ? -5.271 -11.656 -8.657 1.00 92.44 190 TYR A C 1
ATOM 1561 O O . TYR A 1 190 ? -6.209 -12.290 -9.154 1.00 92.44 190 TYR A O 1
ATOM 1569 N N . ARG A 1 191 ? -5.469 -10.645 -7.813 1.00 90.62 191 ARG A N 1
ATOM 1570 C CA . ARG A 1 191 ? -6.787 -10.192 -7.342 1.00 90.62 191 ARG A CA 1
ATOM 1571 C C . ARG A 1 191 ? -6.949 -8.681 -7.436 1.00 90.62 191 ARG A C 1
ATOM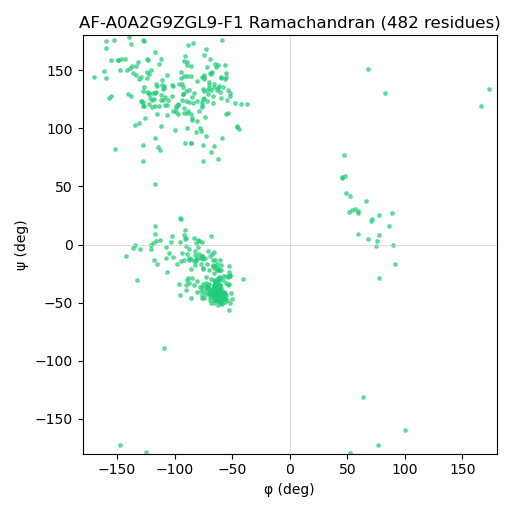 1573 O O . ARG A 1 191 ? -8.065 -8.227 -7.674 1.00 90.62 191 ARG A O 1
ATOM 1580 N N . PHE A 1 192 ? -5.863 -7.925 -7.296 1.00 91.31 192 PHE A N 1
ATOM 1581 C CA . PHE A 1 192 ? -5.877 -6.468 -7.217 1.00 91.31 192 PHE A CA 1
ATOM 1582 C C . PHE A 1 192 ? -5.201 -5.870 -8.447 1.00 91.31 192 PHE A C 1
ATOM 1584 O O . PHE A 1 192 ? -4.029 -6.128 -8.703 1.00 91.31 192 PHE A O 1
ATOM 1591 N N . PHE A 1 193 ? -5.934 -5.084 -9.226 1.00 91.44 193 PHE A N 1
ATOM 1592 C CA . PHE A 1 193 ? -5.468 -4.570 -10.510 1.00 91.44 193 PHE A CA 1
ATOM 1593 C C . PHE A 1 193 ? -5.505 -3.052 -10.510 1.00 91.44 193 PHE A C 1
ATOM 1595 O O . PHE A 1 193 ? -6.527 -2.443 -10.195 1.00 91.44 193 PHE A O 1
ATOM 1602 N N . TRP A 1 194 ? -4.401 -2.428 -10.897 1.00 90.75 194 TRP A N 1
ATOM 1603 C CA . TRP A 1 194 ? -4.386 -0.992 -11.097 1.00 90.75 194 TRP A CA 1
ATOM 1604 C C . TRP A 1 194 ? -5.336 -0.615 -12.237 1.00 90.75 194 TRP A C 1
ATOM 1606 O O . TRP A 1 194 ? -5.342 -1.235 -13.300 1.00 90.75 194 TRP A O 1
ATOM 1616 N N . SER A 1 195 ? -6.160 0.404 -12.006 1.00 81.62 195 SER A N 1
ATOM 1617 C CA . SER A 1 195 ? -7.160 0.874 -12.973 1.00 81.62 195 SER A CA 1
ATOM 1618 C C . SER A 1 195 ? -6.565 1.670 -14.137 1.00 81.62 195 SER A C 1
ATOM 1620 O O . SER A 1 195 ? -7.271 1.918 -15.112 1.00 81.62 195 SER A O 1
ATOM 1622 N N . GLY A 1 196 ? -5.294 2.076 -14.056 1.00 78.81 196 GLY A N 1
ATOM 1623 C CA . GLY A 1 196 ? -4.688 2.993 -15.026 1.00 78.81 196 GLY A CA 1
ATOM 1624 C C . GLY A 1 196 ? -5.091 4.455 -14.823 1.00 78.81 196 GLY A C 1
ATOM 1625 O O . GLY A 1 196 ? -4.809 5.291 -15.678 1.00 78.81 196 GLY A O 1
ATOM 1626 N N . ILE A 1 197 ? -5.791 4.753 -13.725 1.00 77.12 197 ILE A N 1
ATOM 1627 C CA . ILE A 1 197 ? -6.324 6.077 -13.413 1.00 77.12 197 ILE A CA 1
ATOM 1628 C C . ILE A 1 197 ? -5.535 6.665 -12.240 1.00 77.12 197 ILE A C 1
ATOM 1630 O O . ILE A 1 197 ? -5.306 5.996 -11.230 1.00 77.12 197 ILE A O 1
ATOM 1634 N N . ASP A 1 198 ? -5.190 7.945 -12.358 1.00 77.62 198 ASP A N 1
ATOM 1635 C CA . ASP A 1 198 ? -4.678 8.766 -11.267 1.00 77.62 198 ASP A CA 1
ATOM 1636 C C . ASP A 1 198 ? -5.593 9.980 -11.068 1.00 77.62 198 ASP A C 1
ATOM 1638 O O . ASP A 1 198 ? -5.860 10.728 -12.006 1.00 77.62 198 ASP A O 1
ATOM 1642 N N . TYR A 1 199 ? -6.088 10.211 -9.847 1.00 68.12 199 TYR A N 1
ATOM 1643 C CA . TYR A 1 199 ? -7.046 11.305 -9.592 1.00 68.12 199 TYR A CA 1
ATOM 1644 C C . TYR A 1 199 ? -6.411 12.710 -9.551 1.00 68.12 199 TYR A C 1
ATOM 1646 O O . TYR A 1 199 ? -7.130 13.711 -9.524 1.00 68.12 199 TYR A O 1
ATOM 1654 N N . SER A 1 200 ? -5.081 12.817 -9.548 1.00 61.53 200 SER A N 1
ATOM 1655 C CA . SER A 1 200 ? -4.367 14.095 -9.647 1.00 61.53 200 SER A CA 1
ATOM 1656 C C . SER A 1 200 ? -2.872 13.887 -9.859 1.00 61.53 200 SER A C 1
ATOM 1658 O O . SER A 1 200 ? -2.288 13.028 -9.198 1.00 61.53 200 SER A O 1
ATOM 1660 N N . LEU A 1 201 ? -2.242 14.764 -10.643 1.00 53.47 201 LEU A N 1
ATOM 1661 C CA . LEU A 1 201 ? -0.811 15.037 -10.527 1.00 53.47 201 LEU A CA 1
ATOM 1662 C C . LEU A 1 201 ? -0.541 15.927 -9.321 1.00 53.47 201 LEU A C 1
ATOM 1664 O O . LEU A 1 201 ? -1.004 17.071 -9.314 1.00 53.47 201 LEU A O 1
ATOM 1668 N N . ASN A 1 202 ? 0.231 15.442 -8.345 1.00 57.03 202 ASN A N 1
ATOM 1669 C CA . ASN A 1 202 ? 0.583 16.190 -7.134 1.00 57.03 202 ASN A CA 1
ATOM 1670 C C . ASN A 1 202 ? -0.638 16.846 -6.505 1.00 57.03 202 ASN A C 1
ATOM 1672 O O . ASN A 1 202 ? -0.850 18.058 -6.678 1.00 57.03 202 ASN A O 1
ATOM 1676 N N . ALA A 1 203 ? -1.436 16.027 -5.819 1.00 55.09 203 ALA A N 1
ATOM 1677 C CA . ALA A 1 203 ? -2.696 16.444 -5.234 1.00 55.09 203 ALA A CA 1
ATOM 1678 C C . ALA A 1 203 ? -2.602 17.873 -4.671 1.00 55.09 203 ALA A C 1
ATOM 1680 O O . ALA A 1 203 ? -1.698 18.149 -3.871 1.00 55.09 203 ALA A O 1
ATOM 1681 N N . PRO A 1 204 ? -3.443 18.808 -5.151 1.00 51.53 204 PRO A N 1
ATOM 1682 C CA . PRO A 1 204 ? -3.294 20.224 -4.849 1.00 51.53 204 PRO A CA 1
ATOM 1683 C C . PRO A 1 204 ? -3.173 20.435 -3.335 1.00 51.53 204 PRO A C 1
ATOM 1685 O O . PRO A 1 204 ? -3.922 19.855 -2.547 1.00 51.53 204 PRO A O 1
ATOM 1688 N N . ASP A 1 205 ? -2.157 21.205 -2.938 1.00 62.50 205 ASP A N 1
ATOM 1689 C CA . ASP A 1 205 ? -1.795 21.483 -1.542 1.00 62.50 205 ASP A CA 1
ATOM 1690 C C . ASP A 1 205 ? -1.447 20.251 -0.681 1.00 62.50 205 ASP A C 1
ATOM 1692 O O . ASP A 1 205 ? -1.613 20.284 0.540 1.00 62.50 205 ASP A O 1
ATOM 1696 N N . GLY A 1 206 ? -0.963 19.164 -1.295 1.00 72.38 206 GLY A N 1
ATOM 1697 C CA . GLY A 1 206 ? -0.527 17.968 -0.569 1.00 72.38 206 GLY A CA 1
ATOM 1698 C C . GLY A 1 206 ? -1.672 17.076 -0.085 1.00 72.38 206 GLY A C 1
ATOM 1699 O O . GLY A 1 206 ? -1.533 16.366 0.909 1.00 72.38 206 GLY A O 1
ATOM 1700 N N . ASN A 1 207 ? -2.835 17.130 -0.741 1.00 83.75 207 ASN A N 1
ATOM 1701 C CA . ASN A 1 207 ? -4.000 16.339 -0.347 1.00 83.75 207 ASN A CA 1
ATOM 1702 C C . ASN A 1 207 ? -3.838 14.843 -0.681 1.00 83.75 207 ASN A C 1
ATOM 1704 O O . ASN A 1 207 ? -4.189 14.393 -1.765 1.00 83.75 207 ASN A O 1
ATOM 1708 N N . LEU A 1 208 ? -3.362 14.045 0.269 1.00 90.06 208 LEU A N 1
ATOM 1709 C CA . LEU A 1 208 ? -3.146 12.610 0.054 1.00 90.06 208 LEU A CA 1
ATOM 1710 C C . LEU A 1 208 ? -4.439 11.773 0.006 1.00 90.06 208 LEU A C 1
ATOM 1712 O O . LEU A 1 208 ? -4.383 10.598 -0.353 1.00 90.06 208 LEU A O 1
ATOM 1716 N N . ASN A 1 209 ? -5.592 12.331 0.376 1.00 88.81 209 ASN A N 1
ATOM 1717 C CA . ASN A 1 209 ? -6.809 11.558 0.598 1.00 88.81 209 ASN A CA 1
ATOM 1718 C C . ASN A 1 209 ? -7.599 11.308 -0.696 1.00 88.81 209 ASN A C 1
ATOM 1720 O O . ASN A 1 209 ? -8.303 12.192 -1.193 1.00 88.81 209 ASN A O 1
ATOM 1724 N N . LEU A 1 210 ? -7.569 10.065 -1.187 1.00 83.88 210 LEU A N 1
ATOM 1725 C CA . LEU A 1 210 ? -8.295 9.627 -2.385 1.00 83.88 210 LEU A CA 1
ATOM 1726 C C . LEU A 1 210 ? -9.802 9.898 -2.312 1.00 83.88 210 LEU A C 1
ATOM 1728 O O . LEU A 1 210 ? -10.411 10.243 -3.326 1.00 83.88 210 LEU A O 1
ATOM 1732 N N . TYR A 1 211 ? -10.407 9.825 -1.122 1.00 79.31 211 TYR A N 1
ATOM 1733 C CA . TYR A 1 211 ? -11.834 10.116 -0.952 1.00 79.31 211 TYR A CA 1
ATOM 1734 C C . TYR A 1 211 ? -12.190 11.563 -1.302 1.00 79.31 211 TYR A C 1
ATOM 1736 O O . TYR A 1 211 ? -13.300 11.830 -1.765 1.00 79.31 211 TYR A O 1
ATOM 1744 N N . ASN A 1 212 ? -11.241 12.484 -1.119 1.00 74.12 212 ASN A N 1
ATOM 1745 C CA . ASN A 1 212 ? -11.426 13.915 -1.336 1.00 74.12 212 ASN A CA 1
ATOM 1746 C C . ASN A 1 212 ? -10.994 14.376 -2.739 1.00 74.12 212 ASN A C 1
ATOM 1748 O O . ASN A 1 212 ? -11.357 15.480 -3.147 1.00 74.12 212 ASN A O 1
ATOM 1752 N N . CYS A 1 213 ? -10.259 13.552 -3.494 1.00 62.59 213 CYS A N 1
ATOM 1753 C CA . CYS A 1 213 ? -9.775 13.912 -4.832 1.00 62.59 213 CYS A CA 1
ATOM 1754 C C . CYS A 1 213 ? -10.823 13.717 -5.947 1.00 62.59 213 CYS A C 1
ATOM 1756 O O . CYS A 1 213 ? -10.709 14.337 -7.003 1.00 62.59 213 CYS A O 1
ATOM 1758 N N . SER A 1 214 ? -11.889 12.946 -5.702 1.00 52.38 214 SER A N 1
ATOM 1759 C CA . SER A 1 214 ? -12.896 12.554 -6.710 1.00 52.38 214 SER A CA 1
ATOM 1760 C C . SER A 1 214 ? -13.791 13.682 -7.262 1.00 52.38 214 SER A C 1
ATOM 1762 O O . SER A 1 214 ? -14.519 13.454 -8.224 1.00 52.38 214 SER A O 1
ATOM 1764 N N . GLY A 1 215 ? -13.737 14.906 -6.713 1.00 46.31 215 GLY A N 1
ATOM 1765 C CA . GLY A 1 215 ? -14.681 15.980 -7.073 1.00 46.31 215 GLY A CA 1
ATOM 1766 C C . GLY A 1 215 ? -14.098 17.370 -7.340 1.00 46.31 215 GLY A C 1
ATOM 1767 O O . GLY A 1 215 ? -14.867 18.292 -7.614 1.00 46.31 215 GLY A O 1
ATOM 1768 N N . ARG A 1 216 ? -12.776 17.577 -7.231 1.00 45.09 216 ARG A N 1
ATOM 1769 C CA . ARG A 1 216 ? -12.181 18.933 -7.305 1.00 45.09 216 ARG A CA 1
ATOM 1770 C C . ARG A 1 216 ? -11.007 19.110 -8.260 1.00 45.09 216 ARG A C 1
ATOM 1772 O O . ARG A 1 216 ? -10.577 20.248 -8.447 1.00 45.09 216 ARG A O 1
ATOM 1779 N N . ALA A 1 217 ? -10.541 18.040 -8.908 1.00 49.81 217 ALA A N 1
ATOM 1780 C CA . ALA A 1 217 ? -9.337 18.070 -9.739 1.00 49.81 217 ALA A CA 1
ATOM 1781 C C . ALA A 1 217 ? -9.340 19.232 -10.752 1.00 49.81 217 ALA A C 1
ATOM 1783 O O . ALA A 1 217 ? -8.387 19.999 -10.791 1.00 49.81 217 ALA A O 1
ATOM 1784 N N . GLY A 1 218 ? -10.438 19.461 -11.483 1.00 48.94 218 GLY A N 1
ATOM 1785 C CA . GLY A 1 218 ? -10.501 20.546 -12.473 1.00 48.94 218 GLY A CA 1
ATOM 1786 C C . GLY A 1 218 ? -10.424 21.964 -11.883 1.00 48.94 218 GLY A C 1
ATOM 1787 O O . GLY A 1 218 ? -9.696 22.812 -12.397 1.00 48.94 218 GLY A O 1
ATOM 1788 N N . LYS A 1 219 ? -11.151 22.236 -10.790 1.00 52.06 219 LYS A N 1
ATOM 1789 C CA . LYS A 1 219 ? -11.234 23.583 -10.195 1.00 52.06 219 LYS A CA 1
ATOM 1790 C C . LYS A 1 219 ? -9.972 23.942 -9.411 1.00 52.06 219 LYS A C 1
ATOM 1792 O O . LYS A 1 219 ? -9.465 25.053 -9.555 1.00 52.06 219 LYS A O 1
ATOM 1797 N N . ASP A 1 220 ? -9.453 23.011 -8.616 1.00 52.19 220 ASP A N 1
ATOM 1798 C CA . ASP A 1 220 ? -8.259 23.244 -7.801 1.00 52.19 220 ASP A CA 1
ATOM 1799 C C . ASP A 1 220 ? -7.006 23.346 -8.687 1.00 52.19 220 ASP A C 1
ATOM 1801 O O . ASP A 1 220 ? -6.134 24.179 -8.436 1.00 52.19 220 ASP A O 1
ATOM 1805 N N . TYR A 1 221 ? -6.956 22.593 -9.794 1.00 52.28 221 TYR A N 1
ATOM 1806 C CA . TYR A 1 221 ? -5.896 22.723 -10.797 1.00 52.28 221 TYR A CA 1
ATOM 1807 C C . TYR A 1 221 ? -5.951 24.087 -11.502 1.00 52.28 221 TYR A C 1
ATOM 1809 O O . TYR A 1 221 ? -4.930 24.763 -11.622 1.00 52.28 221 TYR A O 1
ATOM 1817 N N . PHE A 1 222 ? -7.143 24.554 -11.888 1.00 53.97 222 PHE A N 1
ATOM 1818 C CA . PHE A 1 222 ? -7.320 25.889 -12.470 1.00 53.97 222 PHE A CA 1
ATOM 1819 C C . PHE A 1 222 ? -6.874 27.012 -11.515 1.00 53.97 222 PHE A C 1
ATOM 1821 O O . PHE A 1 222 ? -6.168 27.939 -11.917 1.00 53.97 222 PHE A O 1
ATOM 1828 N N . LEU A 1 223 ? -7.207 26.910 -10.224 1.00 59.00 223 LEU A N 1
ATOM 1829 C CA . LEU A 1 223 ? -6.760 27.866 -9.203 1.00 59.00 223 LEU A CA 1
ATOM 1830 C C . LEU A 1 223 ? -5.239 27.815 -8.975 1.00 59.00 223 LEU A C 1
ATOM 1832 O O . LEU A 1 223 ? -4.610 28.866 -8.822 1.00 59.00 223 LEU A O 1
ATOM 1836 N N . LYS A 1 224 ? -4.627 26.623 -9.014 1.00 56.38 224 LYS A N 1
ATOM 1837 C CA . LYS A 1 224 ? -3.167 26.445 -8.953 1.00 56.38 224 LYS A CA 1
ATOM 1838 C C . LYS A 1 224 ? -2.470 27.113 -10.139 1.00 56.38 224 LYS A C 1
ATOM 1840 O O . LYS A 1 224 ? -1.469 27.794 -9.932 1.00 56.38 224 LYS A O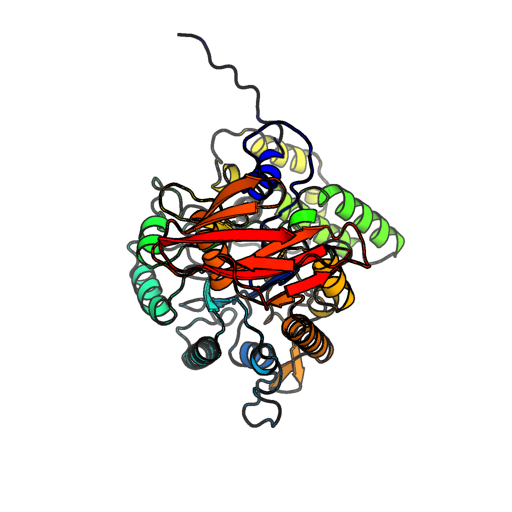 1
ATOM 1845 N N . ILE A 1 225 ? -3.016 27.002 -11.353 1.00 55.03 225 ILE A N 1
ATOM 1846 C CA . ILE A 1 225 ? -2.506 27.713 -12.538 1.00 55.03 225 ILE A CA 1
ATOM 1847 C C . ILE A 1 225 ? -2.545 29.225 -12.311 1.00 55.03 225 ILE A C 1
ATOM 1849 O O . ILE A 1 225 ? -1.526 29.888 -12.485 1.00 55.03 225 ILE A O 1
ATOM 1853 N N . ILE A 1 226 ? -3.683 29.772 -11.867 1.00 60.81 226 ILE A N 1
ATOM 1854 C CA . ILE A 1 226 ? -3.808 31.211 -11.581 1.00 60.81 226 ILE A CA 1
ATOM 1855 C C . ILE A 1 226 ? -2.747 31.655 -10.566 1.00 60.81 226 ILE A C 1
ATOM 1857 O O . ILE A 1 226 ? -2.131 32.708 -10.735 1.00 60.81 226 ILE A O 1
ATOM 1861 N N . ARG A 1 227 ? -2.504 30.853 -9.525 1.00 62.56 227 ARG A N 1
ATOM 1862 C CA . ARG A 1 227 ? -1.472 31.128 -8.521 1.00 62.56 227 ARG A CA 1
ATOM 1863 C C . ARG A 1 227 ? -0.059 31.087 -9.111 1.00 62.56 227 ARG A C 1
ATOM 1865 O O . ARG A 1 227 ? 0.705 32.016 -8.882 1.00 62.56 227 ARG A O 1
ATOM 1872 N N . LEU A 1 228 ? 0.279 30.065 -9.895 1.00 58.19 228 LEU A N 1
ATOM 1873 C CA . LEU A 1 228 ? 1.603 29.928 -10.515 1.00 58.19 228 LEU A CA 1
ATOM 1874 C C . LEU A 1 228 ? 1.883 31.031 -11.549 1.00 58.19 228 LEU A C 1
ATOM 1876 O O . LEU A 1 228 ? 3.007 31.527 -11.620 1.00 58.19 228 LEU A O 1
ATOM 1880 N N . ILE A 1 229 ? 0.856 31.466 -12.289 1.00 60.75 229 ILE A N 1
ATOM 1881 C CA . ILE A 1 229 ? 0.914 32.638 -13.176 1.00 60.75 229 ILE A CA 1
ATOM 1882 C C . ILE A 1 229 ? 1.209 33.905 -12.359 1.00 60.75 229 ILE A C 1
ATOM 1884 O O . ILE A 1 229 ? 2.079 34.691 -12.734 1.00 60.75 229 ILE A O 1
ATOM 1888 N N . LYS A 1 230 ? 0.532 34.093 -11.216 1.00 63.47 230 LYS A N 1
ATOM 1889 C CA . LYS A 1 230 ? 0.779 35.228 -10.307 1.00 63.47 230 LYS A CA 1
ATOM 1890 C C . LYS A 1 230 ? 2.183 35.203 -9.694 1.00 63.47 230 LYS A C 1
ATOM 1892 O O . LYS A 1 230 ? 2.774 36.261 -9.509 1.00 63.47 230 LYS A O 1
ATOM 1897 N N . GLU A 1 231 ? 2.730 34.018 -9.427 1.00 70.06 231 GLU A N 1
ATOM 1898 C CA . GLU A 1 231 ? 4.089 33.820 -8.897 1.00 70.06 231 GLU A CA 1
ATOM 1899 C C . GLU A 1 231 ? 5.203 33.998 -9.958 1.00 70.06 231 GLU A C 1
ATOM 1901 O O . GLU A 1 231 ? 6.374 33.823 -9.631 1.00 70.06 231 GLU A O 1
ATOM 1906 N N . LYS A 1 232 ? 4.875 34.356 -11.216 1.00 56.38 232 LYS A N 1
ATOM 1907 C CA . LYS A 1 232 ? 5.824 34.592 -12.331 1.00 56.38 232 LYS A CA 1
ATOM 1908 C C . LYS A 1 232 ? 6.838 33.459 -12.577 1.00 56.38 232 LYS A C 1
ATOM 1910 O O . LYS A 1 232 ? 7.931 33.699 -13.088 1.00 56.38 232 LYS A O 1
ATOM 1915 N N . LYS A 1 233 ? 6.491 32.212 -12.249 1.00 54.69 233 LYS A N 1
ATOM 1916 C CA . LYS A 1 233 ? 7.303 31.042 -12.626 1.00 54.69 233 LYS A CA 1
ATOM 1917 C C . LYS A 1 233 ? 7.174 30.791 -14.133 1.00 54.69 233 LYS A C 1
ATOM 1919 O O . LYS A 1 233 ? 6.169 31.173 -14.725 1.00 54.69 233 LYS A O 1
ATOM 1924 N N . GLU A 1 234 ? 8.192 30.186 -14.754 1.00 63.88 234 GLU A N 1
ATOM 1925 C CA . GLU A 1 234 ? 8.272 29.951 -16.208 1.00 63.88 234 GLU A CA 1
ATOM 1926 C C . GLU A 1 234 ? 6.956 29.398 -16.788 1.00 63.88 234 GLU A C 1
ATOM 1928 O O . GLU A 1 234 ? 6.644 28.210 -16.679 1.00 63.88 234 GLU A O 1
ATOM 1933 N N . ILE A 1 235 ? 6.184 30.281 -17.429 1.00 54.44 235 ILE A N 1
ATOM 1934 C CA . ILE A 1 235 ? 4.841 30.005 -17.959 1.00 54.44 235 ILE A CA 1
ATOM 1935 C C . ILE A 1 235 ? 4.870 28.846 -18.965 1.00 54.44 235 ILE A C 1
ATOM 1937 O O . ILE A 1 235 ? 3.920 28.074 -19.036 1.00 54.44 235 ILE A O 1
ATOM 1941 N N . SER A 1 236 ? 5.977 28.663 -19.688 1.00 51.53 236 SER A N 1
ATOM 1942 C CA . SER A 1 236 ? 6.180 27.542 -20.610 1.00 51.53 236 SER A CA 1
ATOM 1943 C C . SER A 1 236 ? 6.159 26.181 -19.909 1.00 51.53 236 SER A C 1
ATOM 1945 O O . SER A 1 236 ? 5.510 25.268 -20.412 1.00 51.53 236 SER A O 1
ATOM 1947 N N . LYS A 1 237 ? 6.788 26.042 -18.734 1.00 52.34 237 LYS A N 1
ATOM 1948 C CA . LYS A 1 237 ? 6.735 24.807 -17.936 1.00 52.34 237 LYS A CA 1
ATOM 1949 C C . LYS A 1 237 ? 5.340 24.581 -17.365 1.00 52.34 237 LYS A C 1
ATOM 1951 O O . LYS A 1 237 ? 4.850 23.465 -17.416 1.00 52.34 237 LYS A O 1
ATOM 1956 N N . ILE A 1 238 ? 4.666 25.639 -16.913 1.00 53.28 238 ILE A N 1
ATOM 1957 C CA . ILE A 1 238 ? 3.297 25.558 -16.374 1.00 53.28 238 ILE A CA 1
ATOM 1958 C C . ILE A 1 238 ? 2.298 25.136 -17.456 1.00 53.28 238 ILE A C 1
ATOM 1960 O O . ILE A 1 238 ? 1.453 24.287 -17.202 1.00 53.28 238 ILE A O 1
ATOM 1964 N N . VAL A 1 239 ? 2.396 25.701 -18.662 1.00 54.41 239 VAL A N 1
ATOM 1965 C CA . VAL A 1 239 ? 1.537 25.348 -19.802 1.00 54.41 239 VAL A CA 1
ATOM 1966 C C . VAL A 1 239 ? 1.861 23.951 -20.323 1.00 54.41 239 VAL A C 1
ATOM 1968 O O . VAL A 1 239 ? 0.942 23.226 -20.677 1.00 54.41 239 VAL A O 1
ATOM 1971 N N . PHE A 1 240 ? 3.133 23.546 -20.341 1.00 54.84 240 PHE A N 1
ATOM 1972 C CA . PHE A 1 240 ? 3.533 22.194 -20.730 1.00 54.84 240 PHE A CA 1
ATOM 1973 C C . PHE A 1 240 ? 3.009 21.162 -19.726 1.00 54.84 240 PHE A C 1
ATOM 1975 O O . PHE A 1 240 ? 2.319 20.235 -20.129 1.00 54.84 240 PHE A O 1
ATOM 1982 N N . THR A 1 241 ? 3.235 21.364 -18.425 1.00 50.88 241 THR A N 1
ATOM 1983 C CA . THR A 1 241 ? 2.672 20.524 -17.360 1.00 50.88 241 THR A CA 1
ATOM 1984 C C . THR A 1 241 ? 1.145 20.524 -17.412 1.00 50.88 241 THR A C 1
ATOM 1986 O O . THR A 1 241 ? 0.566 19.457 -17.462 1.00 50.88 241 THR A O 1
ATOM 1989 N N . PHE A 1 242 ? 0.472 21.673 -17.554 1.00 54.41 242 PHE A N 1
ATOM 1990 C CA . PHE A 1 242 ? -0.987 21.719 -17.733 1.00 54.41 242 PHE A CA 1
ATOM 1991 C C . PHE A 1 242 ? -1.460 20.950 -18.963 1.00 54.41 242 PHE A C 1
ATOM 1993 O O . PHE A 1 242 ? -2.418 20.194 -18.869 1.00 54.41 242 PHE A O 1
ATOM 2000 N N . PHE A 1 243 ? -0.813 21.133 -20.112 1.00 55.22 243 PHE A N 1
ATOM 2001 C CA . PHE A 1 243 ? -1.189 20.441 -21.335 1.00 55.22 243 PHE A CA 1
ATOM 2002 C C . PHE A 1 243 ? -1.035 18.933 -21.154 1.00 55.22 243 PHE A C 1
ATOM 2004 O O . PHE A 1 243 ? -1.968 18.205 -21.456 1.00 55.22 243 PHE A O 1
ATOM 2011 N N . TRP A 1 244 ? 0.075 18.457 -20.591 1.00 54.62 244 TRP A N 1
ATOM 2012 C CA . TRP A 1 244 ? 0.298 17.027 -20.375 1.00 54.62 244 TRP A CA 1
ATOM 2013 C C . TRP A 1 244 ? -0.568 16.427 -19.272 1.00 54.62 244 TRP A C 1
ATOM 2015 O O . TRP A 1 244 ? -1.054 15.314 -19.438 1.00 54.62 244 TRP A O 1
ATOM 2025 N N . ASP A 1 245 ? -0.817 17.170 -18.202 1.00 51.22 245 ASP A N 1
ATOM 2026 C CA . 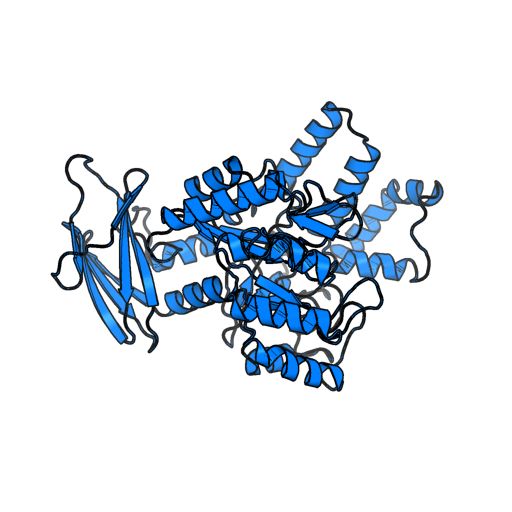ASP A 1 245 ? -1.597 16.739 -17.047 1.00 51.22 245 ASP A CA 1
ATOM 2027 C C . ASP A 1 245 ? -3.091 16.752 -17.341 1.00 51.22 245 ASP A C 1
ATOM 2029 O O . ASP A 1 245 ? -3.806 15.814 -17.009 1.00 51.22 245 ASP A O 1
ATOM 2033 N N . PHE A 1 246 ? -3.591 17.821 -17.957 1.00 50.00 246 PHE A N 1
ATOM 2034 C CA . PHE A 1 246 ? -5.005 17.964 -18.273 1.00 50.00 246 PHE A CA 1
ATOM 2035 C C . PHE A 1 246 ? -5.384 17.067 -19.447 1.00 50.00 246 PHE A C 1
ATOM 2037 O O . PHE A 1 246 ? -6.357 16.336 -19.334 1.00 50.00 246 PHE A O 1
ATOM 2044 N N . ILE A 1 247 ? -4.603 17.037 -20.536 1.00 51.44 247 ILE A N 1
ATOM 2045 C CA . ILE A 1 247 ? -4.841 16.082 -21.631 1.00 51.44 247 ILE A CA 1
ATOM 2046 C C . ILE A 1 247 ? -4.624 14.656 -21.117 1.00 51.44 247 ILE A C 1
ATOM 2048 O O . ILE A 1 247 ? -5.505 13.828 -21.284 1.00 51.44 247 ILE A O 1
ATOM 2052 N N . GLY A 1 248 ? -3.528 14.364 -20.414 1.00 46.72 248 GLY A N 1
ATOM 2053 C CA . GLY A 1 248 ? -3.256 13.023 -19.884 1.00 46.72 248 GLY A CA 1
ATOM 2054 C C . GLY A 1 248 ? -4.361 12.485 -18.970 1.00 46.72 248 GLY A C 1
ATOM 2055 O O . GLY A 1 248 ? -4.746 11.327 -19.113 1.00 46.72 248 GLY A O 1
ATOM 2056 N N . ASN A 1 249 ? -4.931 13.328 -18.099 1.00 43.38 249 ASN A N 1
ATOM 2057 C CA . ASN A 1 249 ? -6.030 12.935 -17.208 1.00 43.38 249 ASN A CA 1
ATOM 2058 C C . ASN A 1 249 ? -7.413 12.939 -17.884 1.00 43.38 249 ASN A C 1
ATOM 2060 O O . ASN A 1 249 ? -8.272 12.156 -17.494 1.00 43.38 249 ASN A O 1
ATOM 2064 N N . LEU A 1 250 ? -7.665 13.810 -18.871 1.00 41.56 250 LEU A N 1
ATOM 2065 C CA . LEU A 1 250 ? -8.981 13.938 -19.521 1.00 41.56 250 LEU A CA 1
ATOM 2066 C C . LEU A 1 250 ? -9.155 12.984 -20.713 1.00 41.56 250 LEU A C 1
ATOM 2068 O O . LEU A 1 250 ? -10.270 12.585 -21.033 1.00 41.56 250 LEU A O 1
ATOM 2072 N N . ILE A 1 251 ? -8.053 12.643 -21.380 1.00 43.78 251 ILE A N 1
ATOM 2073 C CA . ILE A 1 251 ? -7.999 11.831 -22.605 1.00 43.78 251 ILE A CA 1
ATOM 2074 C C . ILE A 1 251 ? -7.431 10.428 -22.308 1.00 43.78 251 ILE A C 1
ATOM 2076 O O . ILE A 1 251 ? -7.553 9.520 -23.131 1.00 43.78 251 ILE A O 1
ATOM 2080 N N . GLY A 1 252 ? -6.870 10.219 -21.109 1.00 45.25 252 GLY A N 1
ATOM 2081 C CA . GLY A 1 252 ? -6.135 9.012 -20.747 1.00 45.25 252 GLY A CA 1
ATOM 2082 C C . GLY A 1 252 ? -4.817 8.912 -21.522 1.00 45.25 252 GLY A C 1
ATOM 2083 O O . GLY A 1 252 ? -4.694 9.368 -22.662 1.00 45.25 252 GLY A O 1
ATOM 2084 N N . TRP A 1 253 ? -3.811 8.261 -20.936 1.00 44.84 253 TRP A N 1
ATOM 2085 C CA . TRP A 1 253 ? -2.547 7.965 -21.630 1.00 44.84 253 TRP A CA 1
ATOM 2086 C C . TRP A 1 253 ? -2.764 7.244 -22.975 1.00 44.84 253 TRP A C 1
ATOM 2088 O O . TRP A 1 253 ? -2.014 7.442 -23.926 1.00 44.84 253 TRP A O 1
ATOM 2098 N N . GLN A 1 254 ? -3.867 6.502 -23.096 1.00 46.41 254 GLN A N 1
ATOM 2099 C CA . GLN A 1 254 ? -4.260 5.766 -24.292 1.00 46.41 254 GLN A CA 1
ATOM 2100 C C . GLN A 1 254 ? -4.451 6.647 -25.537 1.00 46.41 254 GLN A C 1
ATOM 2102 O O . GLN A 1 254 ? -3.934 6.311 -26.601 1.00 46.41 254 GLN A O 1
ATOM 2107 N N . ALA A 1 255 ? -5.142 7.784 -25.435 1.00 45.97 255 ALA A N 1
ATOM 2108 C CA . ALA A 1 255 ? -5.311 8.653 -26.597 1.00 45.97 255 ALA A CA 1
ATOM 2109 C C . ALA A 1 255 ? -4.152 9.638 -26.791 1.00 45.97 255 ALA A C 1
ATOM 2111 O O . ALA A 1 255 ? -4.004 10.171 -27.886 1.00 45.97 255 ALA A O 1
ATOM 2112 N N . LYS A 1 256 ? -3.263 9.799 -25.801 1.00 47.12 256 LYS A N 1
ATOM 2113 C CA . LYS A 1 256 ? -1.937 10.397 -26.018 1.00 47.12 256 LYS A CA 1
ATOM 2114 C C . LYS A 1 256 ? -1.097 9.529 -26.960 1.00 47.12 256 LYS A C 1
ATOM 2116 O O . LYS A 1 256 ? -0.508 10.070 -27.893 1.00 47.12 256 LYS A O 1
ATOM 2121 N N . ASP A 1 257 ? -1.088 8.214 -26.768 1.00 47.88 257 ASP A N 1
ATOM 2122 C CA . ASP A 1 257 ? -0.312 7.310 -27.621 1.00 47.88 257 ASP A CA 1
ATOM 2123 C C . ASP A 1 257 ? -0.942 7.111 -28.994 1.00 47.88 257 ASP A C 1
ATOM 2125 O O . ASP A 1 257 ? -0.226 7.153 -29.987 1.00 47.88 257 ASP A O 1
ATOM 2129 N N . ASP A 1 258 ? -2.267 6.994 -29.098 1.00 44.91 258 ASP A N 1
ATOM 2130 C CA . ASP A 1 258 ? -2.930 6.936 -30.408 1.00 44.91 258 ASP A CA 1
ATOM 2131 C C . ASP A 1 258 ? -2.763 8.267 -31.181 1.00 44.91 258 ASP A C 1
ATOM 2133 O O . ASP A 1 258 ? -2.593 8.265 -32.403 1.00 44.91 258 ASP A O 1
ATOM 2137 N N . LEU A 1 259 ? -2.707 9.409 -30.481 1.00 46.38 259 LEU A N 1
ATOM 2138 C CA . LEU A 1 259 ? -2.378 10.709 -31.071 1.00 46.38 259 LEU A CA 1
ATOM 2139 C C . LEU A 1 259 ? -0.901 10.775 -31.509 1.00 46.38 259 LEU A C 1
ATOM 2141 O O . LEU A 1 259 ? -0.627 11.195 -32.629 1.00 46.38 259 LEU A O 1
ATOM 2145 N N . LEU A 1 260 ? 0.052 10.320 -30.690 1.00 46.53 260 LEU A N 1
ATOM 2146 C CA . LEU A 1 260 ? 1.478 10.236 -31.051 1.00 46.53 260 LEU A CA 1
ATOM 2147 C C . LEU A 1 260 ? 1.733 9.260 -32.209 1.00 46.53 260 LEU A C 1
ATOM 2149 O O . LEU A 1 260 ? 2.505 9.570 -33.112 1.00 46.53 260 LEU A O 1
ATOM 2153 N N . LEU A 1 261 ? 1.034 8.126 -32.242 1.00 43.22 261 LEU A N 1
ATOM 2154 C CA . LEU A 1 261 ? 1.060 7.168 -33.348 1.00 43.22 261 LEU A CA 1
ATOM 2155 C C . LEU A 1 261 ? 0.455 7.769 -34.623 1.00 43.22 261 LEU A C 1
ATOM 2157 O O . LEU A 1 261 ? 0.981 7.534 -35.709 1.00 43.22 261 LEU A O 1
ATOM 2161 N N . SER A 1 262 ? -0.579 8.612 -34.505 1.00 42.47 262 SER A N 1
ATOM 2162 C CA . SER A 1 262 ? -1.122 9.374 -35.640 1.00 42.47 262 SER A CA 1
ATOM 2163 C C . SER A 1 262 ? -0.150 10.433 -36.186 1.00 42.47 262 SER A C 1
ATOM 2165 O O . SER A 1 262 ? -0.296 10.870 -37.327 1.00 42.47 262 SER A O 1
ATOM 2167 N N . PHE A 1 263 ? 0.875 10.806 -35.407 1.00 42.50 263 PHE A N 1
ATOM 2168 C CA . PHE A 1 263 ? 1.971 11.681 -35.832 1.00 42.50 263 PHE A CA 1
ATOM 2169 C C . PHE A 1 263 ? 3.172 10.934 -36.445 1.00 42.50 263 PHE A C 1
ATOM 2171 O O . PHE A 1 263 ? 4.098 11.595 -36.915 1.00 42.50 263 PHE A O 1
ATOM 2178 N N . GLY A 1 264 ? 3.144 9.596 -36.511 1.00 35.47 264 GLY A N 1
ATOM 2179 C CA . GLY A 1 264 ? 4.231 8.775 -37.052 1.00 35.47 264 GLY A CA 1
ATOM 2180 C C . GLY A 1 264 ? 5.342 8.520 -36.026 1.00 35.47 264 GLY A C 1
ATOM 2181 O O . GLY A 1 264 ? 5.860 9.434 -35.389 1.00 35.47 264 GLY A O 1
ATOM 2182 N N . SER A 1 265 ? 5.728 7.255 -35.873 1.00 35.88 265 SER A N 1
ATOM 2183 C CA . SER A 1 265 ? 6.577 6.715 -34.797 1.00 35.88 265 SER A CA 1
ATOM 2184 C C . SER A 1 265 ? 8.050 7.157 -34.784 1.00 35.88 265 SER A C 1
ATOM 2186 O O . SER A 1 265 ? 8.826 6.625 -33.996 1.00 35.88 265 SER A O 1
ATOM 2188 N N . GLU A 1 266 ? 8.471 8.103 -35.625 1.00 35.88 266 GLU A N 1
ATOM 2189 C CA . GLU A 1 266 ? 9.899 8.392 -35.840 1.00 35.88 266 GLU A CA 1
ATOM 2190 C C . GLU A 1 266 ? 10.349 9.807 -35.468 1.00 35.88 266 GLU A C 1
ATOM 2192 O O . GLU A 1 266 ? 11.521 10.142 -35.635 1.00 35.88 266 GLU A O 1
ATOM 2197 N N . HIS A 1 267 ? 9.478 10.681 -34.964 1.00 37.25 267 HIS A N 1
ATOM 2198 C CA . HIS A 1 267 ? 9.883 12.058 -34.667 1.00 37.25 267 HIS A CA 1
ATOM 2199 C C . HIS A 1 267 ? 9.891 12.328 -33.166 1.00 37.25 267 HIS A C 1
ATOM 2201 O O . HIS A 1 267 ? 8.863 12.598 -32.548 1.00 37.25 267 HIS A O 1
ATOM 2207 N N . ARG A 1 268 ? 11.102 12.322 -32.586 1.00 37.69 268 ARG A N 1
ATOM 2208 C CA . ARG A 1 268 ? 11.378 13.003 -31.314 1.00 37.69 268 ARG A CA 1
ATOM 2209 C C . ARG A 1 268 ? 10.789 14.408 -31.419 1.00 37.69 268 ARG A C 1
ATOM 2211 O O . ARG A 1 268 ? 11.141 15.152 -32.335 1.00 37.69 268 ARG A O 1
ATOM 2218 N N . PHE A 1 269 ? 9.874 14.749 -30.517 1.00 36.56 269 PHE A N 1
ATOM 2219 C CA . PHE A 1 269 ? 9.165 16.025 -30.517 1.00 36.56 269 PHE A CA 1
ATOM 2220 C C . PHE A 1 269 ? 10.160 17.168 -30.246 1.00 36.56 269 PHE A C 1
ATOM 2222 O O . PHE A 1 269 ? 10.366 17.599 -29.118 1.00 36.56 269 PHE A O 1
ATOM 2229 N N . SER A 1 270 ? 10.826 17.649 -31.294 1.00 38.50 270 SER A N 1
ATOM 2230 C CA . SER A 1 270 ? 11.584 18.893 -31.259 1.00 38.50 270 SER A CA 1
ATOM 2231 C C . SER A 1 270 ? 10.573 20.045 -31.296 1.00 38.50 270 SER A C 1
ATOM 2233 O O . SER A 1 270 ? 9.717 20.077 -32.198 1.00 38.50 270 SER A O 1
ATOM 2235 N N . PRO A 1 271 ? 10.612 20.988 -30.337 1.00 35.41 271 PRO A N 1
ATOM 2236 C CA . PRO A 1 271 ? 9.701 22.120 -30.303 1.00 35.41 271 PRO A CA 1
ATOM 2237 C C . PRO A 1 271 ? 10.121 23.133 -31.375 1.00 35.41 271 PRO A C 1
ATOM 2239 O O . PRO A 1 271 ? 10.646 24.206 -31.095 1.00 35.41 271 PRO A O 1
ATOM 2242 N N . SER A 1 272 ? 9.900 22.796 -32.644 1.00 47.28 272 SER A N 1
ATOM 2243 C CA . SER A 1 272 ? 9.993 23.770 -33.724 1.00 47.28 272 SER A CA 1
ATOM 2244 C C . SER A 1 272 ? 8.828 24.764 -33.615 1.00 47.28 272 SER A C 1
ATOM 2246 O O . SER A 1 272 ? 7.714 24.399 -33.225 1.00 47.28 272 SER A O 1
ATOM 2248 N N . LYS A 1 273 ? 9.045 26.025 -34.017 1.00 45.25 273 LYS A N 1
ATOM 2249 C CA . LYS A 1 273 ? 8.006 27.080 -34.024 1.00 45.25 273 LYS A CA 1
ATOM 2250 C C . LYS A 1 273 ? 6.713 26.657 -34.747 1.00 45.25 273 LYS A C 1
ATOM 2252 O O . LYS A 1 273 ? 5.637 27.132 -34.399 1.00 45.25 273 LYS A O 1
ATOM 2257 N N . ARG A 1 274 ? 6.789 25.729 -35.713 1.00 49.00 274 ARG A N 1
ATOM 2258 C CA . ARG A 1 274 ? 5.624 25.184 -36.437 1.00 49.00 274 ARG A CA 1
ATOM 2259 C C . ARG A 1 274 ? 4.748 24.266 -35.576 1.00 49.00 274 ARG A C 1
ATOM 2261 O O . ARG A 1 274 ? 3.528 24.300 -35.719 1.00 49.00 274 ARG A O 1
ATOM 2268 N N . ASN A 1 275 ? 5.340 23.497 -34.662 1.00 47.16 275 ASN A N 1
ATOM 2269 C CA . ASN A 1 275 ? 4.596 22.637 -33.734 1.00 47.16 275 ASN A CA 1
ATOM 2270 C C . ASN A 1 275 ? 3.881 23.464 -32.656 1.00 47.16 275 ASN A C 1
ATOM 2272 O O . ASN A 1 275 ? 2.757 23.141 -32.278 1.00 47.16 275 ASN A O 1
ATOM 2276 N N . LEU A 1 276 ? 4.475 24.593 -32.251 1.00 46.84 276 LEU A N 1
ATOM 2277 C CA . LEU A 1 276 ? 3.848 25.543 -31.332 1.00 46.84 276 LEU A CA 1
ATOM 2278 C C . LEU A 1 276 ? 2.586 26.184 -31.939 1.00 46.84 276 LEU A C 1
ATOM 2280 O O . LEU A 1 276 ? 1.570 26.277 -31.269 1.00 46.84 276 LEU A O 1
ATOM 2284 N N . ILE A 1 277 ? 2.607 26.554 -33.226 1.00 52.25 277 ILE A N 1
ATOM 2285 C CA . ILE A 1 277 ? 1.447 27.154 -33.919 1.00 52.25 277 ILE A CA 1
ATOM 2286 C C . ILE A 1 277 ? 0.281 26.157 -34.051 1.00 52.25 277 ILE A C 1
ATOM 2288 O O . ILE A 1 277 ? -0.881 26.544 -33.929 1.00 52.25 277 ILE A O 1
ATOM 2292 N N . ARG A 1 278 ? 0.566 24.860 -34.242 1.00 50.22 278 ARG A N 1
ATOM 2293 C CA . ARG A 1 278 ? -0.468 23.808 -34.258 1.00 50.22 278 ARG A CA 1
ATOM 2294 C C . ARG A 1 278 ? -1.154 23.636 -32.902 1.00 50.22 278 ARG A C 1
ATOM 2296 O O . ARG A 1 278 ? -2.367 23.458 -32.877 1.00 50.22 278 ARG A O 1
ATOM 2303 N N . LEU A 1 279 ? -0.411 23.777 -31.803 1.00 46.06 279 LEU A N 1
ATOM 2304 C CA . LEU A 1 279 ? -0.943 23.745 -30.434 1.00 46.06 279 LEU A CA 1
ATOM 2305 C C . LEU A 1 279 ? -1.811 24.965 -30.084 1.00 46.06 279 LEU A C 1
ATOM 2307 O O . LEU A 1 279 ? -2.471 24.951 -29.053 1.00 46.06 279 LEU A O 1
ATOM 2311 N N . ILE A 1 280 ? -1.850 26.009 -30.915 1.00 47.75 280 ILE A N 1
ATOM 2312 C CA . ILE A 1 280 ? -2.684 27.203 -30.685 1.00 47.75 280 ILE A CA 1
ATOM 2313 C C . ILE A 1 280 ? -3.916 27.196 -31.615 1.00 47.75 280 ILE A C 1
ATOM 2315 O O . ILE A 1 280 ? -4.813 28.018 -31.465 1.00 47.75 280 ILE A O 1
ATOM 2319 N N . ASN A 1 281 ? -4.010 26.259 -32.571 1.00 60.59 281 ASN A N 1
ATOM 2320 C CA . ASN A 1 281 ? -5.092 26.230 -33.555 1.00 60.59 281 ASN A CA 1
ATOM 2321 C C . ASN A 1 281 ? -6.396 25.644 -32.964 1.00 60.59 281 ASN A C 1
ATOM 2323 O O . ASN A 1 281 ? -6.458 24.440 -32.712 1.00 60.59 281 ASN A O 1
ATOM 2327 N N . PRO A 1 282 ? -7.489 26.421 -32.839 1.00 52.75 282 PRO A N 1
ATOM 2328 C CA . PRO A 1 282 ? -8.756 25.939 -32.280 1.00 52.75 282 PRO A CA 1
ATOM 2329 C C . PRO A 1 282 ? -9.383 24.784 -33.075 1.00 52.75 282 PRO A C 1
ATOM 2331 O O . PRO A 1 282 ? -10.056 23.934 -32.499 1.00 52.75 282 PRO A O 1
ATOM 2334 N N . LYS A 1 283 ? -9.136 24.705 -34.394 1.00 56.97 283 LYS A N 1
ATOM 2335 C CA . LYS A 1 283 ? -9.634 23.607 -35.243 1.00 56.97 283 LYS A CA 1
ATOM 2336 C C . LYS A 1 283 ? -8.970 22.270 -34.914 1.00 56.97 283 LYS A C 1
ATOM 2338 O O . LYS A 1 283 ? -9.598 21.228 -35.077 1.00 56.97 283 LYS A O 1
ATOM 2343 N N . PHE A 1 284 ? -7.721 22.294 -34.443 1.00 56.94 284 PHE A N 1
ATOM 2344 C CA . PHE A 1 284 ? -7.024 21.097 -33.976 1.00 56.94 284 PHE A CA 1
ATOM 2345 C C . PHE A 1 284 ? -7.720 20.532 -32.733 1.00 56.94 284 PHE A C 1
ATOM 2347 O O . PHE A 1 284 ? -8.093 19.360 -32.716 1.00 56.94 284 PHE A O 1
ATOM 2354 N N . TYR A 1 285 ? -8.016 21.397 -31.760 1.00 55.81 285 TYR A N 1
ATOM 2355 C CA . TYR A 1 285 ? -8.782 21.023 -30.572 1.00 55.81 285 TYR A CA 1
ATOM 2356 C C . TYR A 1 285 ? -10.196 20.564 -30.912 1.00 55.81 285 TYR A C 1
ATOM 2358 O O . TYR A 1 285 ? -10.624 19.544 -30.393 1.00 55.81 285 TYR A O 1
ATOM 2366 N N . PHE A 1 286 ? -10.893 21.246 -31.827 1.00 55.22 286 PHE A N 1
ATOM 2367 C CA . PHE A 1 286 ? -12.236 20.860 -32.267 1.00 55.22 286 PHE A CA 1
ATOM 2368 C C . PHE A 1 286 ? -12.271 19.477 -32.937 1.00 55.22 286 PHE A C 1
ATOM 2370 O O . PHE A 1 286 ? -13.204 18.717 -32.703 1.00 55.22 286 PHE A O 1
ATOM 2377 N N . ASN A 1 287 ? -11.254 19.114 -33.727 1.00 51.84 287 ASN A N 1
ATOM 2378 C CA . ASN A 1 287 ? -11.174 17.791 -34.357 1.00 51.84 287 ASN A CA 1
ATOM 2379 C C . ASN A 1 287 ? -10.851 16.675 -33.355 1.00 51.84 287 ASN A C 1
ATOM 2381 O O . ASN A 1 287 ? -11.435 15.597 -33.456 1.00 51.84 287 ASN A O 1
ATOM 2385 N N . ILE A 1 288 ? -9.982 16.936 -32.369 1.00 52.31 288 ILE A N 1
ATOM 2386 C CA . ILE A 1 288 ? -9.779 16.021 -31.235 1.00 52.31 288 ILE A CA 1
ATOM 2387 C C . ILE A 1 288 ? -11.104 15.851 -30.486 1.00 52.31 288 ILE A C 1
ATOM 2389 O O . ILE A 1 288 ? -11.554 14.727 -30.306 1.00 52.31 288 ILE A O 1
ATOM 2393 N N . PHE A 1 289 ? -11.786 16.953 -30.158 1.00 48.41 289 PHE A N 1
ATOM 2394 C CA . PHE A 1 289 ? -13.089 16.951 -29.483 1.00 48.41 289 PHE A CA 1
ATOM 2395 C C . PHE A 1 289 ? -14.149 16.153 -30.261 1.00 48.41 289 PHE A C 1
ATOM 2397 O O . PHE A 1 289 ? -14.848 15.320 -29.694 1.00 48.41 289 PHE A O 1
ATOM 2404 N N . LYS A 1 290 ? -14.250 16.361 -31.579 1.00 45.62 290 LYS A N 1
ATOM 2405 C CA . LYS A 1 290 ? -15.247 15.716 -32.445 1.00 45.62 290 LYS A CA 1
ATOM 2406 C C . LYS A 1 290 ? -15.034 14.205 -32.573 1.00 45.62 290 LYS A C 1
ATOM 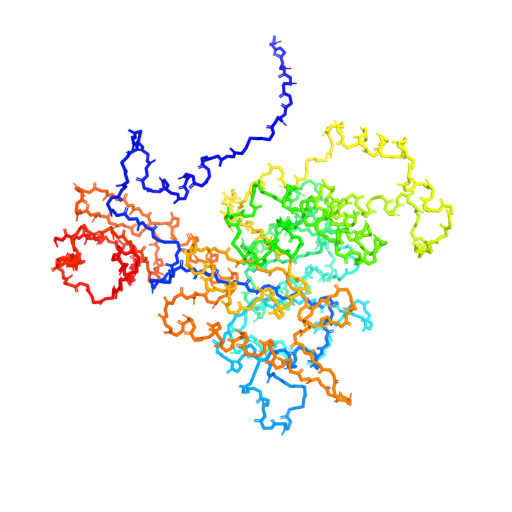2408 O O . LYS A 1 290 ? -16.014 13.468 -32.574 1.00 45.62 290 LYS A O 1
ATOM 2413 N N . ASN A 1 291 ? -13.785 13.745 -32.656 1.00 44.22 291 ASN A N 1
ATOM 2414 C CA . ASN A 1 291 ? -13.473 12.313 -32.708 1.00 44.22 291 ASN A CA 1
ATOM 2415 C C . ASN A 1 291 ? -13.609 11.623 -31.340 1.00 44.22 291 ASN A C 1
ATOM 2417 O O . ASN A 1 291 ? -13.780 10.411 -31.298 1.00 44.22 291 ASN A O 1
ATOM 2421 N N . PHE A 1 292 ? -13.562 12.381 -30.239 1.00 43.44 292 PHE A N 1
ATOM 2422 C CA . PHE A 1 292 ? -13.685 11.847 -28.879 1.00 43.44 292 PHE A CA 1
ATOM 2423 C C . PHE A 1 292 ? -15.135 11.736 -28.388 1.00 43.44 292 PHE A C 1
ATOM 2425 O O . PHE A 1 292 ? -15.464 10.824 -27.639 1.00 43.44 292 PHE A O 1
ATOM 2432 N N . PHE A 1 293 ? -16.018 12.646 -28.812 1.00 42.34 293 PHE A N 1
ATOM 2433 C CA . PHE A 1 293 ? -17.423 12.684 -28.375 1.00 42.34 293 PHE A CA 1
ATOM 2434 C C . PHE A 1 293 ? -18.393 11.870 -29.258 1.00 42.34 293 PHE A C 1
ATOM 2436 O O . PHE A 1 293 ? -19.602 11.911 -29.028 1.00 42.34 293 PHE A O 1
ATOM 2443 N N . LEU A 1 294 ? -17.897 11.117 -30.248 1.00 39.88 294 LEU A N 1
ATOM 2444 C CA . LEU A 1 294 ? -18.692 10.165 -31.039 1.00 39.88 294 LEU A CA 1
ATOM 2445 C C . LEU A 1 294 ? -18.456 8.729 -30.501 1.00 39.88 294 LEU A C 1
ATOM 2447 O O . LEU A 1 294 ? -17.425 8.140 -30.823 1.00 39.88 294 LEU A O 1
ATOM 2451 N N . PRO A 1 295 ? -19.346 8.160 -29.657 1.00 39.59 295 PRO A N 1
ATOM 2452 C CA . PRO A 1 295 ? -18.942 7.224 -28.593 1.00 39.59 295 PRO A CA 1
ATOM 2453 C C . PRO A 1 295 ? -18.910 5.723 -28.934 1.00 39.59 29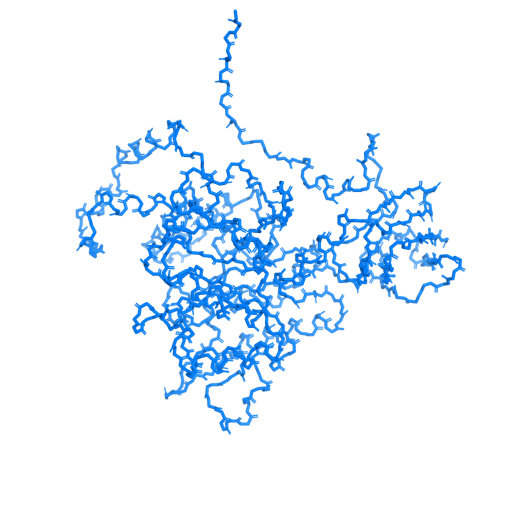5 PRO A C 1
ATOM 2455 O O . PRO A 1 295 ? -1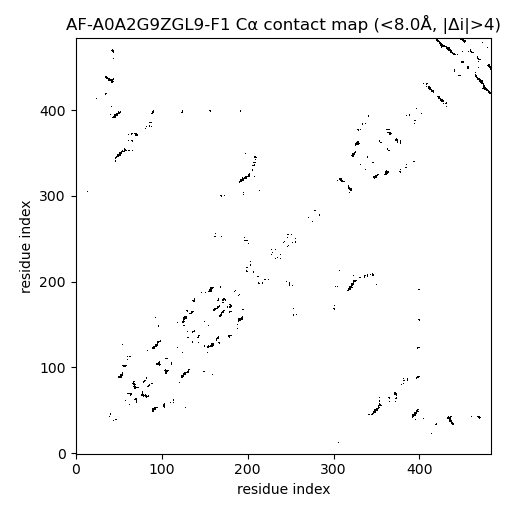8.661 4.916 -28.047 1.00 39.59 295 PRO A O 1
ATOM 2458 N N . ASP A 1 296 ? -19.144 5.283 -30.167 1.00 38.28 296 ASP A N 1
ATOM 2459 C CA . ASP A 1 296 ? -19.618 3.897 -30.360 1.00 38.28 296 ASP A CA 1
ATOM 2460 C C . ASP A 1 296 ? -18.547 2.780 -30.340 1.00 38.28 296 ASP A C 1
ATOM 2462 O O . ASP A 1 296 ? -18.882 1.613 -30.545 1.00 38.28 296 ASP A O 1
ATOM 2466 N N . LYS A 1 297 ? -17.252 3.071 -30.130 1.00 39.16 297 LYS A N 1
ATOM 2467 C CA . LYS A 1 297 ? -16.188 2.036 -30.239 1.00 39.16 297 LYS A CA 1
ATOM 2468 C C . LYS A 1 297 ? -15.106 2.021 -29.161 1.00 39.16 297 LYS A C 1
ATOM 2470 O O . LYS A 1 297 ? -14.280 1.109 -29.169 1.00 39.16 297 LYS A O 1
ATOM 2475 N N . TYR A 1 298 ? -15.123 2.954 -28.214 1.00 41.62 298 TYR A N 1
ATOM 2476 C CA . TYR A 1 298 ? -14.117 3.042 -27.150 1.00 41.62 298 TYR A CA 1
ATOM 2477 C C . TYR A 1 298 ? -14.750 2.835 -25.772 1.00 41.62 298 TYR A C 1
ATOM 2479 O O . TYR A 1 298 ? -14.532 3.611 -24.846 1.00 41.62 298 TYR A O 1
ATOM 2487 N N . HIS A 1 299 ? -15.506 1.743 -25.628 1.00 38.69 299 HIS A N 1
ATOM 2488 C CA . HIS A 1 299 ? -15.884 1.203 -24.322 1.00 38.69 299 HIS A CA 1
ATOM 2489 C C . HIS A 1 299 ? -14.628 0.645 -23.645 1.00 38.69 299 HIS A C 1
ATOM 2491 O O . HIS A 1 299 ? -14.303 -0.543 -23.713 1.00 38.69 299 HIS A O 1
ATOM 2497 N N . SER A 1 300 ? -13.844 1.550 -23.074 1.00 43.00 300 SER A N 1
ATOM 2498 C CA . SER A 1 300 ? -12.704 1.219 -22.238 1.00 43.00 300 SER A CA 1
ATOM 2499 C C . SER A 1 300 ? -13.197 0.487 -20.989 1.00 43.00 300 SER A C 1
ATOM 2501 O O . SER A 1 300 ? -14.318 0.686 -20.519 1.00 43.00 300 SER A O 1
ATOM 2503 N N . PHE A 1 301 ? -12.332 -0.357 -20.424 1.00 42.03 301 PHE A N 1
ATOM 2504 C CA . PHE A 1 301 ? -12.498 -0.997 -19.111 1.00 42.03 301 PHE A CA 1
ATOM 2505 C C . PHE A 1 301 ? -13.077 -0.040 -18.047 1.00 42.03 301 PHE A C 1
ATOM 2507 O O . PHE A 1 301 ? -13.810 -0.473 -17.159 1.00 42.03 301 PHE A O 1
ATOM 2514 N N . ILE A 1 302 ? -12.769 1.254 -18.215 1.00 46.44 302 ILE A N 1
ATOM 2515 C CA . ILE A 1 302 ? -13.039 2.444 -17.404 1.00 46.44 302 ILE A CA 1
ATOM 2516 C C . ILE A 1 302 ? -14.531 2.741 -17.191 1.00 46.44 302 ILE A C 1
ATOM 2518 O O . ILE A 1 302 ? -14.872 3.251 -16.128 1.00 46.44 302 ILE A O 1
ATOM 2522 N N . GLU A 1 303 ? -15.452 2.382 -18.095 1.00 38.16 303 GLU A N 1
ATOM 2523 C CA . GLU A 1 303 ? -16.888 2.688 -17.887 1.00 38.16 303 GLU A CA 1
ATOM 2524 C C . GLU A 1 303 ? -17.510 1.953 -16.684 1.00 38.16 303 GLU A C 1
ATOM 2526 O O . GLU A 1 303 ? -18.583 2.318 -16.209 1.00 38.16 303 GLU A O 1
ATOM 2531 N N . GLY A 1 304 ? -16.814 0.945 -16.149 1.00 35.59 304 GLY A N 1
ATOM 2532 C CA . GLY A 1 304 ? -17.179 0.277 -14.904 1.00 35.59 304 GLY A CA 1
ATOM 2533 C C . GLY A 1 304 ? -16.351 0.681 -13.687 1.00 35.59 304 GLY A C 1
ATOM 2534 O O . GLY A 1 304 ? -16.580 0.084 -12.643 1.00 35.59 304 GLY A O 1
ATOM 2535 N N . PHE A 1 305 ? -15.399 1.621 -13.799 1.00 39.69 305 PHE A N 1
ATOM 2536 C CA . PHE A 1 305 ? -14.566 2.052 -12.675 1.00 39.69 305 PHE A CA 1
ATOM 2537 C C . PHE A 1 305 ? -14.834 3.503 -12.255 1.00 39.69 305 PHE A C 1
ATOM 2539 O O . PHE A 1 305 ? -14.092 4.423 -12.582 1.00 39.69 305 PHE A O 1
ATOM 2546 N N . TYR A 1 306 ? -15.900 3.684 -11.460 1.00 37.03 306 TYR A N 1
ATOM 2547 C CA . TYR A 1 306 ? -16.039 4.799 -10.499 1.00 37.03 306 TYR A CA 1
ATOM 2548 C C . TYR A 1 306 ? -14.870 4.753 -9.478 1.00 37.03 306 TYR A C 1
ATOM 2550 O O . TYR A 1 306 ? -14.061 3.841 -9.601 1.00 37.03 306 TYR A O 1
ATOM 2558 N N . PRO A 1 307 ? -14.665 5.683 -8.512 1.00 40.38 307 PRO A N 1
ATOM 2559 C CA . PRO A 1 307 ? -13.577 5.564 -7.536 1.00 40.38 307 PRO A CA 1
ATOM 2560 C C . PRO A 1 307 ? -13.737 4.262 -6.747 1.00 40.38 307 PRO A C 1
ATOM 2562 O O . PRO A 1 307 ? -14.452 4.173 -5.750 1.00 40.38 307 PRO A O 1
ATOM 2565 N N . ILE A 1 308 ? -13.087 3.234 -7.265 1.00 50.66 308 ILE A N 1
ATOM 2566 C CA . ILE A 1 308 ? -13.139 1.874 -6.801 1.00 50.66 308 ILE A CA 1
ATOM 2567 C C . ILE A 1 308 ? -11.868 1.714 -6.015 1.00 50.66 308 ILE A C 1
ATOM 2569 O O . ILE A 1 308 ? -10.760 1.817 -6.538 1.00 50.66 308 ILE A O 1
ATOM 2573 N N . ILE A 1 309 ? -12.058 1.500 -4.726 1.00 52.09 309 ILE A N 1
ATOM 2574 C CA . ILE A 1 309 ? -10.971 1.022 -3.895 1.00 52.09 309 ILE A CA 1
ATOM 2575 C C . ILE A 1 309 ? -10.856 -0.488 -4.104 1.00 52.09 309 ILE A C 1
ATOM 2577 O O . ILE A 1 309 ? -9.744 -0.942 -4.315 1.00 52.09 309 ILE A O 1
ATOM 2581 N N . PHE A 1 310 ? -11.989 -1.209 -4.180 1.00 51.06 310 PHE A N 1
ATOM 2582 C CA . PHE A 1 310 ? -12.124 -2.596 -4.649 1.00 51.06 310 PHE A CA 1
ATOM 2583 C C . PHE A 1 310 ? -13.592 -2.824 -5.107 1.00 51.06 310 PHE A C 1
ATOM 2585 O O . PHE A 1 310 ? -14.499 -2.509 -4.343 1.00 51.06 310 PHE A O 1
ATOM 2592 N N . ASP A 1 311 ? -13.853 -3.296 -6.338 1.00 50.44 311 ASP A N 1
ATOM 2593 C CA . ASP A 1 311 ? -15.203 -3.641 -6.846 1.00 50.44 311 ASP A CA 1
ATOM 2594 C C . ASP A 1 311 ? -15.175 -5.061 -7.385 1.00 50.44 311 ASP A C 1
ATOM 2596 O O . ASP A 1 311 ? -14.423 -5.365 -8.314 1.00 50.44 311 ASP A O 1
ATOM 2600 N N . LYS A 1 312 ? -15.990 -5.923 -6.784 1.00 49.41 312 LYS A N 1
ATOM 2601 C CA . LYS A 1 312 ? -16.086 -7.335 -7.121 1.00 49.41 312 LYS A CA 1
ATOM 2602 C C . LYS A 1 312 ? -16.887 -7.503 -8.405 1.00 49.41 312 LYS A C 1
ATOM 2604 O O . LYS A 1 312 ? -18.115 -7.599 -8.395 1.00 49.41 312 LYS A O 1
ATOM 2609 N N . LYS A 1 313 ? -16.194 -7.652 -9.534 1.00 51.53 313 LYS A N 1
ATOM 2610 C CA . LYS A 1 313 ? -16.834 -8.219 -10.733 1.00 51.53 313 LYS A CA 1
ATOM 2611 C C . LYS A 1 313 ? -17.015 -9.732 -10.564 1.00 51.53 313 LYS A C 1
ATOM 2613 O O . LYS A 1 313 ? -16.398 -10.355 -9.697 1.00 51.53 313 LYS A O 1
ATOM 2618 N N . LYS A 1 314 ? -17.877 -10.342 -11.395 1.00 48.06 314 LYS A N 1
ATOM 2619 C CA . LYS A 1 314 ? -17.960 -11.812 -11.531 1.00 48.06 314 LYS A CA 1
ATOM 2620 C C . LYS A 1 314 ? -16.526 -12.364 -11.560 1.00 48.06 314 LYS A C 1
ATOM 2622 O O . LYS A 1 314 ? -15.768 -11.959 -12.439 1.00 48.06 314 LYS A O 1
ATOM 2627 N N . ASN A 1 315 ? -16.195 -13.248 -10.614 1.00 51.31 315 ASN A N 1
ATOM 2628 C CA . ASN A 1 315 ? -14.870 -13.847 -10.379 1.00 51.31 315 ASN A CA 1
ATOM 2629 C C . ASN A 1 315 ? -13.900 -13.087 -9.443 1.00 51.31 315 ASN A C 1
ATOM 2631 O O . ASN A 1 315 ? -12.706 -13.264 -9.599 1.00 51.31 315 ASN A O 1
ATOM 2635 N N . GLU A 1 316 ? -14.345 -12.279 -8.469 1.00 65.25 316 GLU A N 1
ATOM 2636 C CA . GLU A 1 316 ? -13.474 -11.819 -7.348 1.00 65.25 316 GLU A CA 1
ATOM 2637 C C . GLU A 1 316 ? -12.216 -11.028 -7.755 1.00 65.25 316 GLU A C 1
ATOM 2639 O O . GLU A 1 316 ? -11.185 -11.063 -7.082 1.00 65.25 316 GLU A O 1
ATOM 2644 N N . VAL A 1 317 ? -12.289 -10.326 -8.882 1.00 74.12 317 VAL A N 1
ATOM 2645 C CA . VAL A 1 317 ? -11.260 -9.381 -9.317 1.00 74.12 317 VAL A CA 1
ATOM 2646 C C . VAL A 1 317 ? -11.648 -8.001 -8.828 1.00 74.12 317 VAL A C 1
ATOM 2648 O O . VAL A 1 317 ? -12.808 -7.618 -8.979 1.00 74.12 317 VAL A O 1
ATOM 2651 N N . TYR A 1 318 ? -10.670 -7.250 -8.334 1.00 81.69 318 TYR A N 1
ATOM 2652 C CA . TYR A 1 318 ? -10.866 -5.904 -7.837 1.00 81.69 318 TYR A CA 1
ATOM 2653 C C . TYR A 1 318 ? -9.905 -4.914 -8.501 1.00 81.69 318 TYR A C 1
ATOM 2655 O O . TYR A 1 318 ? -8.710 -5.180 -8.633 1.00 81.69 318 TYR A O 1
ATOM 2663 N N . GLY A 1 319 ? -10.422 -3.754 -8.902 1.00 81.31 319 GLY A N 1
ATOM 2664 C CA . GLY A 1 319 ? -9.598 -2.631 -9.353 1.00 81.31 319 GLY A CA 1
ATOM 2665 C C . GLY A 1 319 ? -9.200 -1.713 -8.200 1.00 81.31 319 GLY A C 1
ATOM 2666 O O . GLY A 1 319 ? -9.918 -1.667 -7.210 1.00 81.31 319 GLY A O 1
ATOM 2667 N N . PHE A 1 320 ? -8.119 -0.949 -8.342 1.00 85.56 320 PHE A N 1
ATOM 2668 C CA . PHE A 1 320 ? -7.820 0.186 -7.465 1.00 85.56 320 PHE A CA 1
ATOM 2669 C C . PHE A 1 320 ? -7.320 1.396 -8.261 1.00 85.56 320 PHE A C 1
ATOM 2671 O O . PHE A 1 320 ? -6.744 1.270 -9.347 1.00 85.56 320 PHE A O 1
ATOM 2678 N N . THR A 1 321 ? -7.538 2.588 -7.715 1.00 84.38 321 THR A N 1
ATOM 2679 C CA . THR A 1 321 ? -7.075 3.867 -8.273 1.00 84.38 321 THR A CA 1
ATOM 2680 C C . THR A 1 321 ? -6.035 4.506 -7.357 1.00 84.38 321 THR A C 1
ATOM 2682 O O . THR A 1 321 ? -6.024 4.247 -6.153 1.00 84.38 321 THR A O 1
ATOM 2685 N N . SER A 1 322 ? -5.171 5.348 -7.921 1.00 87.38 322 SER A N 1
ATOM 2686 C CA . SER A 1 322 ? -4.058 5.985 -7.214 1.00 87.38 322 SER A CA 1
ATOM 2687 C C . SER A 1 322 ? -4.043 7.511 -7.361 1.00 87.38 322 SER A C 1
ATOM 2689 O O . SER A 1 322 ? -4.880 8.125 -8.029 1.00 87.38 322 SER A O 1
ATOM 2691 N N . LEU A 1 323 ? -3.111 8.141 -6.649 1.00 87.25 323 LEU A N 1
ATOM 2692 C CA . LEU A 1 323 ? -2.673 9.515 -6.859 1.00 87.25 323 LEU A CA 1
ATOM 2693 C C . LEU A 1 323 ? -1.242 9.479 -7.378 1.00 87.25 323 LEU A C 1
ATOM 2695 O O . LEU A 1 323 ? -0.385 8.878 -6.730 1.00 87.25 323 LEU A O 1
ATOM 2699 N N . TRP A 1 324 ? -0.959 10.167 -8.481 1.00 85.12 324 TRP A N 1
ATOM 2700 C CA . TRP A 1 324 ? 0.417 10.302 -8.935 1.00 85.12 324 TRP A CA 1
ATOM 2701 C C . TRP A 1 324 ? 1.151 11.333 -8.072 1.00 85.12 324 TRP A C 1
ATOM 2703 O O . TRP A 1 324 ? 0.760 12.506 -7.989 1.00 85.12 324 TRP A O 1
ATOM 2713 N N . ILE A 1 325 ? 2.216 10.880 -7.412 1.00 87.44 325 ILE A N 1
ATOM 2714 C CA . ILE A 1 325 ? 3.091 11.705 -6.583 1.00 87.44 325 ILE A CA 1
ATOM 2715 C C . ILE A 1 325 ? 4.420 11.860 -7.314 1.00 87.44 325 ILE A C 1
ATOM 2717 O O . ILE A 1 325 ? 5.093 10.872 -7.592 1.00 87.44 325 ILE A O 1
ATOM 2721 N N . ASN A 1 326 ? 4.803 13.101 -7.616 1.00 85.69 326 ASN A N 1
ATOM 2722 C CA . ASN A 1 326 ? 6.103 13.400 -8.214 1.00 85.69 326 ASN A CA 1
ATOM 2723 C C . ASN A 1 326 ? 6.969 14.339 -7.357 1.00 85.69 326 ASN A C 1
ATOM 2725 O O . ASN A 1 326 ? 8.086 14.634 -7.757 1.00 85.69 326 ASN A O 1
ATOM 2729 N N . ASP A 1 327 ? 6.469 14.784 -6.195 1.00 88.75 327 ASP A N 1
ATOM 2730 C CA . ASP A 1 327 ? 7.241 15.452 -5.141 1.00 88.75 327 ASP A CA 1
ATOM 2731 C C . ASP A 1 327 ? 7.208 14.611 -3.860 1.00 88.75 327 ASP A C 1
ATOM 2733 O O . ASP A 1 327 ? 6.276 14.731 -3.062 1.00 88.75 327 ASP A O 1
ATOM 2737 N N . TYR A 1 328 ? 8.185 13.721 -3.668 1.00 90.88 328 TYR A N 1
ATOM 2738 C CA . TYR A 1 328 ? 8.135 12.750 -2.566 1.00 90.88 328 TYR A CA 1
ATOM 2739 C C . TYR A 1 328 ? 8.379 13.404 -1.203 1.00 90.88 328 TYR A C 1
ATOM 2741 O O . TYR A 1 328 ? 7.742 13.038 -0.213 1.00 90.88 328 TYR A O 1
ATOM 2749 N N . ILE A 1 329 ? 9.260 14.407 -1.138 1.00 92.19 329 ILE A N 1
ATOM 2750 C CA . ILE A 1 329 ? 9.559 15.124 0.109 1.00 92.19 329 ILE A CA 1
ATOM 2751 C C . ILE A 1 329 ? 8.359 15.962 0.557 1.00 92.19 329 ILE A C 1
ATOM 2753 O O . ILE A 1 329 ? 7.947 15.871 1.715 1.00 92.19 329 ILE A O 1
ATOM 2757 N N . ASN A 1 330 ? 7.775 16.777 -0.324 1.00 90.31 330 ASN A N 1
ATOM 2758 C CA . ASN A 1 330 ? 6.641 17.608 0.081 1.00 90.31 330 ASN A CA 1
ATOM 2759 C C . ASN A 1 330 ? 5.350 16.795 0.163 1.00 90.31 330 ASN A C 1
ATOM 2761 O O . ASN A 1 330 ? 4.572 16.995 1.098 1.00 90.31 330 ASN A O 1
ATOM 2765 N N . GLY A 1 331 ? 5.131 15.871 -0.778 1.00 90.31 331 GLY A N 1
ATOM 2766 C CA . GLY A 1 331 ? 3.946 15.017 -0.842 1.00 90.31 331 GLY A CA 1
ATOM 2767 C C . GLY A 1 331 ? 3.752 14.232 0.447 1.00 90.31 331 GLY A C 1
ATOM 2768 O O . GLY A 1 331 ? 2.696 14.335 1.069 1.00 90.31 331 GLY A O 1
ATOM 2769 N N . TYR A 1 332 ? 4.809 13.572 0.916 1.00 95.00 332 TYR A N 1
ATOM 2770 C CA . TYR A 1 332 ? 4.797 12.768 2.136 1.00 95.00 332 TYR A CA 1
ATOM 2771 C C . TYR A 1 332 ? 5.286 13.504 3.390 1.00 95.00 332 TYR A C 1
ATOM 2773 O O . TYR A 1 332 ? 5.721 12.876 4.352 1.00 95.00 332 TYR A O 1
ATOM 2781 N N . SER A 1 333 ? 5.225 14.836 3.406 1.00 95.50 333 SER A N 1
ATOM 2782 C CA . SER A 1 333 ? 5.608 15.618 4.584 1.00 95.50 333 SER A CA 1
ATOM 2783 C C . SER A 1 333 ? 4.720 15.316 5.809 1.00 95.50 333 SER A C 1
ATOM 2785 O O . SER A 1 333 ? 3.540 14.977 5.644 1.00 95.50 333 SER A O 1
ATOM 2787 N N . PRO A 1 334 ? 5.220 15.524 7.047 1.00 97.38 334 PRO A N 1
ATOM 2788 C CA . PRO A 1 334 ? 4.444 15.320 8.273 1.00 97.38 334 PRO A CA 1
ATOM 2789 C C . PRO A 1 334 ? 3.088 16.025 8.267 1.00 97.38 334 PRO A C 1
ATOM 2791 O O . PRO A 1 334 ? 2.073 15.426 8.603 1.00 97.38 334 PRO A O 1
ATOM 2794 N N . LYS A 1 335 ? 3.041 17.265 7.763 1.00 95.75 335 LYS A N 1
ATOM 2795 C CA . LYS A 1 335 ? 1.805 18.046 7.632 1.00 95.75 335 LYS A CA 1
ATOM 2796 C C . LYS A 1 335 ? 0.734 17.323 6.805 1.00 95.75 335 LYS A C 1
ATOM 2798 O O . LYS A 1 335 ? -0.441 17.339 7.171 1.00 95.75 335 LYS A O 1
ATOM 2803 N N . ASN A 1 336 ? 1.116 16.722 5.680 1.00 94.75 336 ASN A N 1
ATOM 2804 C CA . ASN A 1 336 ? 0.171 16.033 4.800 1.00 94.75 336 ASN A CA 1
ATOM 2805 C C . ASN A 1 336 ? -0.250 14.680 5.377 1.00 94.75 336 ASN A C 1
ATOM 2807 O O . ASN A 1 336 ? -1.409 14.292 5.234 1.00 94.75 336 ASN A O 1
ATOM 2811 N N . ILE A 1 337 ? 0.662 13.997 6.071 1.00 97.50 337 ILE A N 1
ATOM 2812 C CA . ILE A 1 337 ? 0.362 12.768 6.812 1.00 97.50 337 ILE A CA 1
ATOM 2813 C C . ILE A 1 337 ? -0.642 13.054 7.937 1.00 97.50 337 ILE A C 1
ATOM 2815 O O . ILE A 1 337 ? -1.658 12.370 8.038 1.00 97.50 337 ILE A O 1
ATOM 2819 N N . ASP A 1 338 ? -0.426 14.103 8.732 1.00 96.62 338 ASP A N 1
ATOM 2820 C CA . ASP A 1 338 ? -1.343 14.510 9.805 1.00 96.62 338 ASP A CA 1
ATOM 2821 C C . ASP A 1 338 ? -2.717 14.877 9.270 1.00 96.62 338 ASP A C 1
ATOM 2823 O O . ASP A 1 338 ? -3.741 14.491 9.837 1.00 96.62 338 ASP A O 1
ATOM 2827 N N . ARG A 1 339 ? -2.749 15.588 8.140 1.00 94.06 339 ARG A N 1
ATOM 2828 C CA . ARG A 1 339 ? -3.994 15.891 7.443 1.00 94.06 339 ARG A CA 1
ATOM 2829 C C . ARG A 1 339 ? -4.712 14.609 7.021 1.00 94.06 339 ARG A C 1
ATOM 2831 O O . ARG A 1 339 ? -5.900 14.478 7.298 1.00 94.06 339 ARG A O 1
ATOM 2838 N N . LEU A 1 340 ? -4.009 13.659 6.405 1.00 94.50 340 LEU A N 1
ATOM 2839 C CA . LEU A 1 340 ? -4.572 12.371 5.998 1.00 94.50 340 LEU A CA 1
ATOM 2840 C C . LEU A 1 340 ? -5.152 11.599 7.205 1.00 94.50 340 LEU A C 1
ATOM 2842 O O . LEU A 1 340 ? -6.274 11.092 7.128 1.00 94.50 340 LEU A O 1
ATOM 2846 N N . ILE A 1 341 ? -4.440 11.581 8.340 1.00 95.62 341 ILE A N 1
ATOM 2847 C CA . ILE A 1 341 ? -4.895 10.981 9.607 1.00 95.62 341 ILE A CA 1
ATOM 2848 C C . ILE A 1 341 ? -6.144 11.693 10.142 1.00 95.62 341 ILE A C 1
ATOM 2850 O O . ILE A 1 341 ? -7.130 11.038 10.484 1.00 95.62 341 ILE A O 1
ATOM 2854 N N . GLY A 1 342 ? -6.129 13.028 10.199 1.00 92.69 342 GLY A N 1
ATOM 2855 C CA . GLY A 1 342 ? -7.244 13.843 10.687 1.00 92.69 342 GLY A CA 1
ATOM 2856 C C . GLY A 1 342 ? -8.505 13.702 9.832 1.00 92.69 342 GLY A C 1
ATOM 2857 O O . GLY A 1 342 ? -9.618 13.673 10.361 1.00 92.69 342 GLY A O 1
ATOM 2858 N N . GLU A 1 343 ? -8.330 13.534 8.522 1.00 90.25 343 GLU A N 1
ATOM 2859 C CA . GLU A 1 343 ? -9.403 13.250 7.567 1.00 90.25 343 GLU A CA 1
ATOM 2860 C C . GLU A 1 343 ? -9.852 11.779 7.579 1.00 90.25 343 GLU A C 1
ATOM 2862 O O . GLU A 1 343 ? -10.856 11.451 6.943 1.00 90.25 343 GLU A O 1
ATOM 2867 N N . ARG A 1 344 ? -9.141 10.899 8.302 1.00 91.50 344 ARG A N 1
ATOM 2868 C CA . ARG A 1 344 ? -9.351 9.441 8.303 1.00 91.50 344 ARG A CA 1
ATOM 2869 C C . ARG A 1 344 ? -9.343 8.862 6.886 1.00 91.50 344 ARG A C 1
ATOM 2871 O O . ARG A 1 344 ? -10.212 8.075 6.509 1.00 91.50 344 ARG A O 1
ATOM 2878 N N . GLY A 1 345 ? -8.404 9.350 6.080 1.00 91.69 345 GLY A N 1
ATOM 2879 C CA . GLY A 1 345 ? -8.367 9.115 4.645 1.00 91.69 345 GLY A CA 1
ATOM 2880 C C . GLY A 1 345 ? -7.706 7.803 4.241 1.00 91.69 345 GLY A C 1
ATOM 2881 O O . GLY A 1 345 ? -7.106 7.104 5.058 1.00 91.69 345 GLY A O 1
ATOM 2882 N N . LEU A 1 346 ? -7.786 7.509 2.947 1.00 93.00 346 LEU A N 1
ATOM 2883 C CA . LEU A 1 346 ? -7.005 6.469 2.283 1.00 93.00 346 LEU A CA 1
ATOM 2884 C C . LEU A 1 346 ? -6.089 7.132 1.257 1.00 93.00 346 LEU A C 1
ATOM 2886 O O . LEU A 1 346 ? -6.557 7.923 0.437 1.00 93.00 346 LEU A O 1
ATOM 2890 N N . HIS A 1 347 ? -4.812 6.773 1.278 1.00 94.69 347 HIS A N 1
ATOM 2891 C CA . HIS A 1 347 ? -3.860 7.136 0.241 1.00 94.69 347 HIS A CA 1
ATOM 2892 C C . HIS A 1 347 ? -3.333 5.887 -0.465 1.0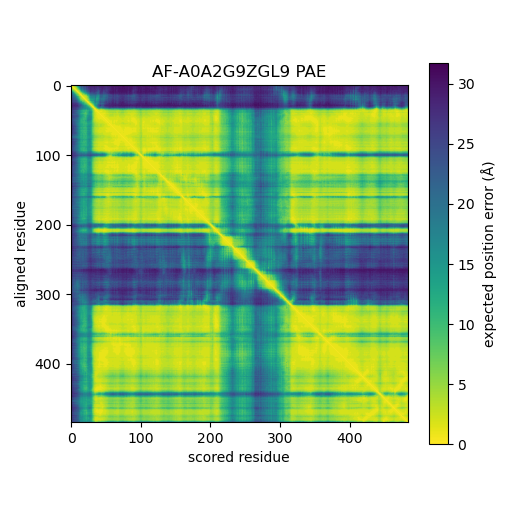0 94.69 347 HIS A C 1
ATOM 2894 O O . HIS A 1 347 ? -2.860 4.964 0.194 1.00 94.69 347 HIS A O 1
ATOM 2900 N N . ILE A 1 348 ? -3.372 5.894 -1.798 1.00 94.81 348 ILE A N 1
ATOM 2901 C CA . ILE A 1 348 ? -2.621 4.968 -2.649 1.00 94.81 348 ILE A CA 1
ATOM 2902 C C . ILE A 1 348 ? -1.819 5.829 -3.619 1.00 94.81 348 ILE A C 1
ATOM 2904 O O . ILE A 1 348 ? -2.396 6.478 -4.491 1.00 94.81 348 ILE A O 1
ATOM 2908 N N . GLY A 1 349 ? -0.507 5.877 -3.433 1.00 94.06 349 GLY A N 1
ATOM 2909 C CA . GLY A 1 349 ? 0.400 6.658 -4.259 1.00 94.06 349 GLY A CA 1
ATOM 2910 C C . GLY A 1 349 ? 0.953 5.830 -5.410 1.00 94.06 349 GLY A C 1
ATOM 2911 O O . GLY A 1 349 ? 1.495 4.753 -5.181 1.00 94.06 349 GLY A O 1
ATOM 2912 N N . HIS A 1 350 ? 0.873 6.359 -6.623 1.00 93.62 350 HIS A N 1
ATOM 2913 C CA . HIS A 1 350 ? 1.643 5.922 -7.783 1.00 93.62 350 HIS A CA 1
ATOM 2914 C C . HIS A 1 350 ? 2.955 6.714 -7.776 1.00 93.62 350 HIS A C 1
ATOM 2916 O O . HIS A 1 350 ? 2.939 7.944 -7.857 1.00 93.62 350 HIS A O 1
ATOM 2922 N N . ASN A 1 351 ? 4.081 6.023 -7.592 1.00 94.06 351 ASN A N 1
ATOM 2923 C CA . ASN A 1 351 ? 5.396 6.627 -7.383 1.00 94.06 351 ASN A CA 1
ATOM 2924 C C . ASN A 1 351 ? 6.444 5.983 -8.287 1.00 94.06 351 ASN A C 1
ATOM 2926 O O . ASN A 1 351 ? 6.317 4.821 -8.654 1.00 94.06 351 ASN A O 1
ATOM 2930 N N . TYR A 1 352 ? 7.516 6.724 -8.547 1.00 94.44 352 TYR A N 1
ATOM 2931 C CA . TYR A 1 352 ? 8.716 6.248 -9.228 1.00 94.44 352 TYR A CA 1
ATOM 2932 C C . TYR A 1 352 ? 9.934 6.580 -8.361 1.00 94.44 352 TYR A C 1
ATOM 2934 O O . TYR A 1 352 ? 10.672 7.524 -8.639 1.00 94.44 352 TYR A O 1
ATOM 2942 N N . LEU A 1 353 ? 10.116 5.891 -7.236 1.00 96.19 353 LEU A N 1
ATOM 2943 C CA . LEU A 1 353 ? 11.076 6.302 -6.205 1.00 96.19 353 LEU A CA 1
ATOM 2944 C C . LEU A 1 353 ? 12.535 6.232 -6.683 1.00 96.19 353 LEU A C 1
ATOM 2946 O O . LEU A 1 353 ? 13.368 6.977 -6.173 1.00 96.19 353 LEU A O 1
ATOM 2950 N N . ALA A 1 354 ? 12.831 5.398 -7.688 1.00 95.12 354 ALA A N 1
ATOM 2951 C CA . ALA A 1 354 ? 14.145 5.270 -8.327 1.00 95.12 354 ALA A CA 1
ATOM 2952 C C . ALA A 1 354 ? 14.426 6.317 -9.438 1.00 95.12 354 ALA A C 1
ATOM 2954 O O . ALA A 1 354 ? 15.454 6.265 -10.119 1.00 95.12 354 ALA A O 1
ATOM 2955 N N . VAL A 1 355 ? 13.536 7.289 -9.649 1.00 92.94 355 VAL A N 1
ATOM 2956 C CA . VAL A 1 355 ? 13.683 8.284 -10.721 1.00 92.94 355 VAL A CA 1
ATOM 2957 C C . VAL A 1 355 ? 14.753 9.343 -10.415 1.00 92.94 355 VAL A C 1
ATOM 2959 O O . VAL A 1 355 ? 14.892 9.800 -9.284 1.00 92.94 355 VAL A O 1
ATOM 2962 N N . GLU A 1 356 ? 15.497 9.763 -11.443 1.00 89.31 356 GLU A N 1
ATOM 2963 C CA . GLU A 1 356 ? 16.469 10.881 -11.386 1.00 89.31 356 GLU A CA 1
ATOM 2964 C C . GLU A 1 356 ? 16.071 12.050 -12.301 1.00 89.31 356 GLU A C 1
ATOM 2966 O O . GLU A 1 356 ? 16.809 13.024 -12.451 1.00 89.31 356 GLU A O 1
ATOM 2971 N N . GLU A 1 357 ? 14.920 11.949 -12.964 1.00 82.38 357 GLU A N 1
ATOM 2972 C CA . GLU A 1 357 ? 14.503 12.938 -13.947 1.00 82.38 357 GLU A CA 1
ATOM 2973 C C . GLU A 1 357 ? 14.128 14.276 -13.305 1.00 82.38 357 GLU A C 1
ATOM 2975 O O . GLU A 1 357 ? 13.443 14.344 -12.287 1.00 82.38 357 GLU A O 1
ATOM 2980 N N . SER A 1 358 ? 14.519 15.368 -13.962 1.00 70.75 358 SER A N 1
ATOM 2981 C CA . SER A 1 358 ? 14.410 16.738 -13.440 1.00 70.75 358 SER A CA 1
ATOM 2982 C C . SER A 1 358 ? 12.982 17.258 -13.256 1.00 70.75 358 SER A C 1
ATOM 2984 O O . SER A 1 358 ? 12.788 18.301 -12.631 1.00 70.75 358 SER A O 1
ATOM 2986 N N . HIS A 1 359 ? 11.987 16.571 -13.819 1.00 71.06 359 HIS A N 1
ATOM 2987 C CA . HIS A 1 359 ? 10.582 16.926 -13.662 1.00 71.06 359 HIS A CA 1
ATOM 2988 C C . HIS A 1 359 ? 9.941 16.301 -12.410 1.00 71.06 359 HIS A C 1
ATOM 2990 O O . HIS A 1 359 ? 8.848 16.723 -12.029 1.00 71.06 359 HIS A O 1
ATOM 2996 N N . TYR A 1 360 ? 10.624 15.354 -11.754 1.00 77.56 360 TYR A N 1
ATOM 2997 C CA . TYR A 1 360 ? 10.293 14.903 -10.406 1.00 77.56 360 TYR A CA 1
ATOM 2998 C C . TYR A 1 360 ? 10.948 15.838 -9.391 1.00 77.56 360 TYR A C 1
ATOM 3000 O O . TYR A 1 360 ? 12.146 16.119 -9.435 1.00 77.56 360 TYR A O 1
ATOM 3008 N N . LEU A 1 361 ? 10.135 16.352 -8.478 1.00 79.44 361 LEU A N 1
ATOM 3009 C CA . LEU A 1 361 ? 10.571 17.199 -7.382 1.00 79.44 361 LEU A CA 1
ATOM 3010 C C . LEU A 1 361 ? 10.866 16.323 -6.156 1.00 79.44 361 LEU A C 1
ATOM 3012 O O . LEU A 1 361 ? 10.395 15.197 -6.045 1.00 79.44 361 LEU A O 1
ATOM 3016 N N . GLY A 1 362 ? 11.683 16.823 -5.230 1.00 84.06 362 GLY A N 1
ATOM 3017 C CA . GLY A 1 362 ? 11.927 16.155 -3.948 1.00 84.06 362 GLY A CA 1
ATOM 3018 C C . GLY A 1 362 ? 12.253 14.655 -4.049 1.00 84.06 362 GLY A C 1
ATOM 3019 O O . GLY A 1 362 ? 11.523 13.845 -3.483 1.00 84.06 362 GLY A O 1
ATOM 3020 N N . LEU A 1 363 ? 13.322 14.301 -4.775 1.00 93.38 363 LEU A N 1
ATOM 3021 C CA . LEU A 1 363 ? 13.741 12.913 -5.022 1.00 93.38 363 LEU A CA 1
ATOM 3022 C C . LEU A 1 363 ? 13.944 12.108 -3.727 1.00 93.38 363 LEU A C 1
ATOM 3024 O O . LEU A 1 363 ? 14.405 12.640 -2.712 1.00 93.38 363 LEU A O 1
ATOM 3028 N N . ALA A 1 364 ? 13.658 10.804 -3.792 1.00 96.69 364 ALA A N 1
ATOM 3029 C CA . ALA A 1 364 ? 13.772 9.891 -2.655 1.00 96.69 364 ALA A CA 1
ATOM 3030 C C . ALA A 1 364 ? 15.229 9.615 -2.251 1.00 96.69 364 ALA A C 1
ATOM 3032 O O . ALA A 1 364 ? 15.492 9.273 -1.103 1.00 96.69 364 ALA A O 1
ATOM 3033 N N . PHE A 1 365 ? 16.186 9.809 -3.159 1.00 97.00 365 PHE A N 1
ATOM 3034 C CA . PHE A 1 365 ? 17.612 9.592 -2.930 1.00 97.00 365 PHE A CA 1
ATOM 3035 C C . PHE A 1 365 ? 18.458 10.713 -3.552 1.00 97.00 365 PHE A C 1
ATOM 3037 O O . PHE A 1 365 ? 17.959 11.599 -4.247 1.00 97.00 365 PHE A O 1
ATOM 3044 N N . LYS A 1 366 ? 19.758 10.685 -3.268 1.00 96.19 366 LYS A N 1
ATOM 3045 C CA . LYS A 1 366 ? 20.797 11.547 -3.834 1.00 96.19 366 LYS A CA 1
ATOM 3046 C C . LYS A 1 366 ? 21.993 10.694 -4.248 1.00 96.19 366 LYS A C 1
ATOM 3048 O O . LYS A 1 366 ? 22.317 9.711 -3.584 1.00 96.19 366 LYS A O 1
ATOM 3053 N N . LYS A 1 367 ? 22.669 11.083 -5.326 1.00 96.31 367 LYS A N 1
ATOM 3054 C CA . LYS A 1 367 ? 23.915 10.451 -5.770 1.00 96.31 367 LYS A CA 1
ATOM 3055 C C . LYS A 1 367 ? 25.117 11.187 -5.179 1.00 96.31 367 LYS A C 1
ATOM 3057 O O . LYS A 1 367 ? 25.194 12.408 -5.290 1.00 96.31 367 LYS A O 1
ATOM 3062 N N . ILE A 1 368 ? 26.048 10.460 -4.565 1.00 96.00 368 ILE A N 1
ATOM 3063 C CA . ILE A 1 368 ? 27.311 10.994 -4.037 1.00 96.00 368 ILE A CA 1
ATOM 3064 C C . ILE A 1 368 ? 28.438 10.094 -4.553 1.00 96.00 368 ILE A C 1
ATOM 3066 O O . ILE A 1 368 ? 28.616 8.967 -4.097 1.00 96.00 368 ILE A O 1
ATOM 3070 N N . GLY A 1 369 ? 29.190 10.583 -5.543 1.00 94.94 369 GLY A N 1
ATOM 3071 C CA . GLY A 1 369 ? 30.199 9.776 -6.233 1.00 94.94 369 GLY A CA 1
ATOM 3072 C C . GLY A 1 369 ? 29.568 8.589 -6.989 1.00 94.94 369 GLY A C 1
ATOM 3073 O O . GLY A 1 369 ? 28.613 8.802 -7.746 1.00 94.94 369 GLY A O 1
ATOM 3074 N N . PRO A 1 370 ? 30.090 7.355 -6.832 1.00 94.81 370 PRO A N 1
ATOM 3075 C CA . PRO A 1 370 ? 29.546 6.161 -7.484 1.00 94.81 370 PRO A CA 1
ATOM 3076 C C . PRO A 1 370 ? 28.350 5.541 -6.742 1.00 94.81 370 PRO A C 1
ATOM 3078 O O . PRO A 1 370 ? 27.753 4.589 -7.255 1.00 94.81 370 PRO A O 1
ATOM 3081 N N . GLU A 1 371 ? 28.011 6.062 -5.560 1.00 97.44 371 GLU A N 1
ATOM 3082 C CA . GLU A 1 371 ? 26.983 5.516 -4.680 1.00 97.44 371 GLU A CA 1
ATOM 3083 C C . GLU A 1 371 ? 25.757 6.424 -4.574 1.00 97.44 371 GLU A C 1
ATOM 3085 O O . GLU A 1 371 ? 25.781 7.627 -4.858 1.00 97.44 371 GLU A O 1
ATOM 3090 N N . TYR A 1 372 ? 24.661 5.807 -4.159 1.00 98.00 372 TYR A N 1
ATOM 3091 C CA . TYR A 1 372 ? 23.361 6.410 -3.959 1.00 98.00 372 TYR A CA 1
ATOM 3092 C C . TYR A 1 372 ? 22.999 6.314 -2.481 1.00 98.00 372 TYR A C 1
ATOM 3094 O O . TYR A 1 372 ? 23.214 5.288 -1.846 1.00 98.00 372 TYR A O 1
ATOM 3102 N N . TYR A 1 373 ? 22.435 7.384 -1.934 1.00 98.44 373 TYR A N 1
ATOM 3103 C CA . TYR A 1 373 ? 22.047 7.490 -0.531 1.00 98.44 373 TYR A CA 1
ATOM 3104 C C . TYR A 1 373 ? 20.624 8.007 -0.450 1.00 98.44 373 TYR A C 1
ATOM 3106 O O . TYR A 1 373 ? 20.260 8.903 -1.213 1.00 98.44 373 TYR A O 1
ATOM 3114 N N . ILE A 1 374 ? 19.830 7.510 0.493 1.00 98.44 374 ILE A N 1
ATOM 3115 C CA . ILE A 1 374 ? 18.500 8.066 0.722 1.00 98.44 374 ILE A CA 1
ATOM 3116 C C . ILE A 1 374 ? 18.578 9.571 1.000 1.00 98.44 374 ILE A C 1
ATOM 3118 O O . ILE A 1 374 ? 19.527 10.084 1.602 1.00 98.44 374 ILE A O 1
ATOM 3122 N N . ASN A 1 375 ? 17.582 10.306 0.521 1.00 98.00 375 ASN A N 1
ATOM 3123 C CA . ASN A 1 375 ? 17.475 11.728 0.773 1.00 98.00 375 ASN A CA 1
ATOM 3124 C C . ASN A 1 375 ? 17.105 11.948 2.245 1.00 98.00 375 ASN A C 1
ATOM 3126 O O . ASN A 1 375 ? 16.131 11.376 2.728 1.00 98.00 375 ASN A O 1
ATOM 3130 N N . ASP A 1 376 ? 17.836 12.814 2.948 1.00 98.12 376 ASP A N 1
ATOM 3131 C CA . ASP A 1 376 ? 17.661 13.007 4.393 1.00 98.12 376 ASP A CA 1
ATOM 3132 C C . ASP A 1 376 ? 16.253 13.501 4.766 1.00 98.12 376 ASP A C 1
ATOM 3134 O O . ASP A 1 376 ? 15.717 13.130 5.809 1.00 98.12 376 ASP A O 1
ATOM 3138 N N . ASN A 1 377 ? 15.621 14.321 3.921 1.00 97.62 377 ASN A N 1
ATOM 3139 C CA . ASN A 1 377 ? 14.256 14.787 4.174 1.00 97.62 377 ASN A CA 1
ATOM 3140 C C . ASN A 1 377 ? 13.224 13.696 3.882 1.00 97.62 377 ASN A C 1
ATOM 3142 O O . ASN A 1 377 ? 12.243 13.576 4.611 1.00 97.62 377 ASN A O 1
ATOM 3146 N N . PHE A 1 378 ? 13.454 12.876 2.854 1.00 97.75 378 PHE A N 1
ATOM 3147 C CA . PHE A 1 378 ? 12.591 11.728 2.591 1.00 97.75 378 PHE A CA 1
ATOM 3148 C C . PHE A 1 378 ? 12.709 10.682 3.709 1.00 97.75 378 PHE A C 1
ATOM 3150 O O . PHE A 1 378 ? 11.693 10.208 4.206 1.00 97.75 378 PHE A O 1
ATOM 3157 N N . GLN A 1 379 ? 13.923 10.417 4.202 1.00 98.62 379 GLN A N 1
ATOM 3158 C CA . GLN A 1 379 ? 14.166 9.568 5.371 1.00 98.62 379 GLN A CA 1
ATOM 3159 C C . GLN A 1 379 ? 13.396 10.063 6.607 1.00 98.62 379 GLN A C 1
ATOM 3161 O O . GLN A 1 379 ? 12.705 9.272 7.243 1.00 98.62 379 GLN A O 1
ATOM 3166 N N . LYS A 1 380 ? 13.434 11.368 6.912 1.00 98.69 380 LYS A N 1
ATOM 3167 C CA . LYS A 1 380 ? 12.645 11.955 8.014 1.00 98.69 380 LYS A CA 1
ATOM 3168 C C . LYS A 1 380 ? 11.139 11.752 7.833 1.00 98.69 380 LYS A C 1
ATOM 3170 O O . LYS A 1 380 ? 10.431 11.513 8.808 1.00 98.69 380 LYS A O 1
ATOM 3175 N N . ASN A 1 381 ? 10.638 11.827 6.599 1.00 98.50 381 ASN A N 1
ATOM 3176 C CA . ASN A 1 381 ? 9.231 11.541 6.313 1.00 98.50 381 ASN A CA 1
ATOM 3177 C C . ASN A 1 381 ? 8.889 10.064 6.576 1.00 98.50 381 ASN A C 1
ATOM 3179 O O . ASN A 1 381 ? 7.851 9.787 7.175 1.00 98.50 381 ASN A O 1
ATOM 3183 N N . LEU A 1 382 ? 9.758 9.122 6.186 1.00 98.75 382 LEU A N 1
ATOM 3184 C CA . LEU A 1 382 ? 9.578 7.693 6.479 1.00 98.75 382 LEU A CA 1
ATOM 3185 C C . LEU A 1 382 ? 9.604 7.417 7.990 1.00 98.75 382 LEU A C 1
ATOM 3187 O O . LEU A 1 382 ? 8.749 6.702 8.509 1.00 98.75 382 LEU A O 1
ATOM 3191 N N . GLU A 1 383 ? 10.530 8.032 8.724 1.00 98.81 383 GLU A N 1
ATOM 3192 C CA . GLU A 1 383 ? 10.589 7.942 10.189 1.00 98.81 383 GLU A CA 1
ATOM 3193 C C . GLU A 1 383 ? 9.303 8.466 10.838 1.00 98.81 383 GLU A C 1
ATOM 3195 O O . GLU A 1 383 ? 8.749 7.812 11.725 1.00 98.81 383 GLU A O 1
ATOM 3200 N N . TYR A 1 384 ? 8.776 9.590 10.344 1.00 98.88 384 TYR A N 1
ATOM 3201 C CA . TYR A 1 384 ? 7.503 10.132 10.806 1.00 98.88 384 TYR A CA 1
ATOM 3202 C C . TYR A 1 384 ? 6.337 9.169 10.545 1.00 98.88 384 TYR A C 1
ATOM 3204 O O . TYR A 1 384 ? 5.542 8.899 11.445 1.00 98.88 384 TYR A O 1
ATOM 3212 N N . MET A 1 385 ? 6.246 8.590 9.342 1.00 98.81 385 MET A N 1
ATOM 3213 C CA . MET A 1 385 ? 5.249 7.562 9.021 1.00 98.81 385 MET A CA 1
ATOM 3214 C C . MET A 1 385 ? 5.335 6.362 9.973 1.00 98.81 385 MET A C 1
ATOM 3216 O O . MET A 1 385 ? 4.314 5.917 10.505 1.00 98.81 385 MET A O 1
ATOM 3220 N N . ALA A 1 386 ? 6.547 5.859 10.223 1.00 98.81 386 ALA A N 1
ATOM 3221 C CA . ALA A 1 386 ? 6.785 4.747 11.136 1.00 98.81 386 ALA A CA 1
ATOM 3222 C C . ALA A 1 386 ? 6.375 5.089 12.577 1.00 98.81 386 ALA A C 1
ATOM 3224 O O . ALA A 1 386 ? 5.799 4.252 13.277 1.00 98.81 386 ALA A O 1
ATOM 3225 N N . GLU A 1 387 ? 6.607 6.324 13.024 1.00 98.81 387 GLU A N 1
ATOM 3226 C CA . GLU A 1 387 ? 6.147 6.811 14.325 1.00 98.81 387 GLU A CA 1
ATOM 3227 C C . GLU A 1 387 ? 4.611 6.835 14.419 1.00 98.81 387 GLU A C 1
ATOM 3229 O O . GLU A 1 387 ? 4.041 6.315 15.384 1.00 98.81 387 GLU A O 1
ATOM 3234 N N . GLN A 1 388 ? 3.921 7.371 13.405 1.00 98.75 388 GLN A N 1
ATOM 3235 C CA . GLN A 1 388 ? 2.451 7.390 13.369 1.00 98.75 388 GLN A CA 1
ATOM 3236 C C . GLN A 1 388 ? 1.854 5.977 13.306 1.00 98.75 388 GLN A C 1
ATOM 3238 O O . GLN A 1 388 ? 0.793 5.722 13.890 1.00 98.75 388 GLN A O 1
ATOM 3243 N N . GLN A 1 389 ? 2.550 5.037 12.661 1.00 98.50 389 GLN A N 1
ATOM 3244 C CA . GLN A 1 389 ? 2.187 3.624 12.674 1.00 98.50 389 GLN A CA 1
ATOM 3245 C C . GLN A 1 389 ? 2.336 2.999 14.061 1.00 98.50 389 GLN A C 1
ATOM 3247 O O . GLN A 1 389 ? 1.404 2.348 14.537 1.00 98.50 389 GLN A O 1
ATOM 3252 N N . LYS A 1 390 ? 3.451 3.243 14.757 1.00 98.12 390 LYS A N 1
ATOM 3253 C CA . LYS A 1 390 ? 3.661 2.770 16.139 1.00 98.12 390 LYS A CA 1
ATOM 3254 C C . LYS A 1 390 ? 2.615 3.331 17.108 1.00 98.12 390 LYS A C 1
ATOM 3256 O O . LYS A 1 390 ? 2.164 2.618 17.998 1.00 98.12 390 LYS A O 1
ATO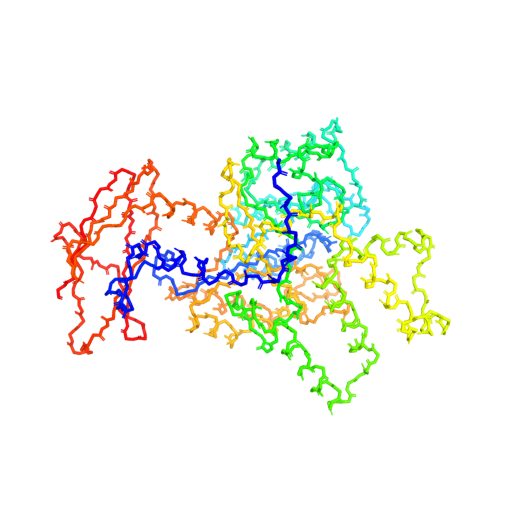M 3261 N N . LYS A 1 391 ? 2.171 4.575 16.897 1.00 97.62 391 LYS A N 1
ATOM 3262 C CA . LYS A 1 391 ? 1.067 5.209 17.645 1.00 97.62 391 LYS A CA 1
ATOM 3263 C C . LYS A 1 391 ? -0.318 4.628 17.318 1.00 97.62 391 LYS A C 1
ATOM 3265 O O . LYS A 1 391 ? -1.309 5.024 17.931 1.00 97.62 391 LYS A O 1
ATOM 3270 N N . GLY A 1 392 ? -0.423 3.720 16.346 1.00 97.06 392 GLY A N 1
ATOM 3271 C CA . GLY A 1 392 ? -1.696 3.146 15.913 1.00 97.06 392 GLY A CA 1
ATOM 3272 C C . GLY A 1 392 ? -2.586 4.141 15.163 1.00 97.06 392 GLY A C 1
ATOM 3273 O O . GLY A 1 392 ? -3.805 3.970 15.145 1.00 97.06 392 GLY A O 1
ATOM 3274 N N . LEU A 1 393 ? -2.025 5.224 14.611 1.00 97.88 393 LEU A N 1
ATOM 3275 C CA . LEU A 1 393 ? -2.779 6.289 13.936 1.00 97.88 393 LEU A CA 1
ATOM 3276 C C . LEU A 1 393 ? -2.829 6.077 12.421 1.00 97.88 393 LEU A C 1
ATOM 3278 O O . LEU A 1 393 ? -3.909 6.181 11.839 1.00 97.88 393 LEU A O 1
ATOM 3282 N N . LEU A 1 394 ? -1.697 5.708 11.817 1.00 98.69 394 LEU A N 1
ATOM 3283 C CA . LEU A 1 394 ? -1.550 5.492 10.379 1.00 98.69 394 LEU A CA 1
ATOM 3284 C C . LEU A 1 394 ? -1.175 4.042 10.068 1.00 98.69 394 LEU A C 1
ATOM 3286 O O . LEU A 1 394 ? -0.168 3.548 10.559 1.00 98.69 394 LEU A O 1
ATOM 3290 N N . TRP A 1 395 ? -1.948 3.372 9.223 1.00 98.62 395 TRP A N 1
ATOM 3291 C CA . TRP A 1 395 ? -1.593 2.057 8.708 1.00 98.62 395 TRP A CA 1
ATOM 3292 C C . TRP A 1 395 ? -0.780 2.207 7.423 1.00 98.62 395 TRP A C 1
ATOM 3294 O O . TRP A 1 395 ? -1.345 2.453 6.357 1.00 98.62 395 TRP A O 1
ATOM 3304 N N . VAL A 1 396 ? 0.544 2.086 7.516 1.00 98.56 396 VAL A N 1
ATOM 3305 C CA . VAL A 1 396 ? 1.416 2.099 6.337 1.00 98.56 396 VAL A CA 1
ATOM 3306 C C . VAL A 1 396 ? 1.549 0.671 5.838 1.00 98.56 396 VAL A C 1
ATOM 3308 O O . VAL A 1 396 ? 2.054 -0.212 6.535 1.00 98.56 396 VAL A O 1
ATOM 3311 N N . THR A 1 397 ? 1.010 0.405 4.656 1.00 97.81 397 THR A N 1
ATOM 3312 C CA . THR A 1 397 ? 0.883 -0.966 4.170 1.00 97.81 397 THR A CA 1
ATOM 3313 C C . THR A 1 397 ? 1.016 -1.064 2.656 1.00 97.81 397 THR A C 1
ATOM 3315 O O . THR A 1 397 ? 1.360 -0.100 1.980 1.00 97.81 397 THR A O 1
ATOM 3318 N N . ASN A 1 398 ? 0.763 -2.256 2.129 1.00 97.88 398 ASN A N 1
ATOM 3319 C CA . ASN A 1 398 ? 0.837 -2.574 0.713 1.00 97.88 398 ASN A CA 1
ATOM 3320 C C . ASN A 1 398 ? -0.541 -2.984 0.164 1.00 97.88 398 ASN A C 1
ATOM 3322 O O . ASN A 1 398 ? -1.481 -3.236 0.929 1.00 97.88 398 ASN A O 1
ATOM 3326 N N . ILE A 1 399 ? -0.677 -3.017 -1.161 1.00 96.75 399 ILE A N 1
ATOM 3327 C CA . ILE A 1 399 ? -1.946 -3.308 -1.840 1.00 96.75 399 ILE A CA 1
ATOM 3328 C C . ILE A 1 399 ? -2.470 -4.696 -1.463 1.00 96.75 399 ILE A C 1
ATOM 3330 O O . ILE A 1 399 ? -3.654 -4.810 -1.143 1.00 96.75 399 ILE A O 1
ATOM 3334 N N . LYS A 1 400 ? -1.609 -5.726 -1.405 1.00 95.62 400 LYS A N 1
ATOM 3335 C CA . LYS A 1 400 ? -2.004 -7.091 -0.998 1.00 95.62 400 LYS A CA 1
ATOM 3336 C C . LYS A 1 400 ? -2.691 -7.102 0.365 1.00 95.62 400 LYS A C 1
ATOM 3338 O O . LYS A 1 400 ? -3.758 -7.694 0.507 1.00 95.62 400 LYS A O 1
ATOM 3343 N N . LYS A 1 401 ? -2.119 -6.432 1.372 1.00 96.31 401 LYS A N 1
ATOM 3344 C CA . LYS A 1 401 ? -2.685 -6.384 2.734 1.00 96.31 401 LYS A CA 1
ATOM 3345 C C . LYS A 1 401 ? -3.975 -5.568 2.807 1.00 96.31 401 LYS A C 1
ATOM 3347 O O . LYS A 1 401 ? -4.926 -6.021 3.443 1.00 96.31 401 LYS A O 1
ATOM 3352 N N . LEU A 1 402 ? -4.024 -4.401 2.158 1.00 95.06 402 LEU A N 1
ATOM 3353 C CA . LEU A 1 402 ? -5.232 -3.570 2.122 1.00 95.06 402 LEU A CA 1
ATOM 3354 C C . LEU A 1 402 ? -6.385 -4.303 1.424 1.00 95.06 402 LEU A C 1
ATOM 3356 O O . LEU A 1 402 ? -7.474 -4.420 1.985 1.00 95.06 402 LEU A O 1
ATOM 3360 N N . GLY A 1 403 ? -6.133 -4.818 0.220 1.00 91.31 403 GLY A N 1
ATOM 3361 C CA . GLY A 1 403 ? -7.133 -5.504 -0.590 1.00 91.31 403 GLY A CA 1
ATOM 3362 C C . GLY A 1 403 ? -7.635 -6.781 0.059 1.00 91.31 403 GLY A C 1
ATOM 3363 O O . GLY A 1 403 ? -8.842 -7.017 0.078 1.00 91.31 403 GLY A O 1
ATOM 3364 N N . LYS A 1 404 ? -6.740 -7.558 0.685 1.00 91.88 404 LYS A N 1
ATOM 3365 C CA . LYS A 1 404 ? -7.137 -8.732 1.467 1.00 91.88 404 LYS A CA 1
ATOM 3366 C C . LYS A 1 404 ? -8.090 -8.342 2.596 1.00 91.88 404 LYS A C 1
ATOM 3368 O O . LYS A 1 404 ? -9.181 -8.901 2.664 1.00 91.88 404 LYS A O 1
ATOM 3373 N N . TYR A 1 405 ? -7.735 -7.347 3.412 1.00 93.25 405 TYR A N 1
ATOM 3374 C CA . TYR A 1 405 ? -8.599 -6.891 4.505 1.00 93.25 405 TYR A CA 1
ATOM 3375 C C . TYR A 1 405 ? -9.977 -6.440 3.998 1.00 93.25 405 TYR A C 1
ATOM 3377 O O . TYR A 1 405 ? -10.998 -6.802 4.573 1.00 93.25 405 TYR A O 1
ATOM 3385 N N . TYR A 1 406 ? -10.035 -5.706 2.884 1.00 89.62 406 TYR A N 1
ATOM 3386 C CA . TYR A 1 406 ? -11.315 -5.249 2.333 1.00 89.62 406 TYR A CA 1
ATOM 3387 C C . TYR A 1 406 ? -12.150 -6.418 1.801 1.00 89.62 406 TYR A C 1
ATOM 3389 O O . TYR A 1 406 ? -13.347 -6.468 2.070 1.00 89.62 406 TYR A O 1
ATOM 3397 N N . SER A 1 407 ? -11.526 -7.389 1.127 1.00 85.56 407 SER A N 1
ATOM 3398 C CA . SER A 1 407 ? -12.212 -8.602 0.663 1.00 85.56 407 SER A CA 1
ATOM 3399 C C . SER A 1 407 ? -12.726 -9.478 1.814 1.00 85.56 407 SER A C 1
ATOM 3401 O O . SER A 1 407 ? -13.783 -10.096 1.710 1.00 85.56 407 SER A O 1
ATOM 3403 N N . GLU A 1 408 ? -12.017 -9.503 2.944 1.00 88.56 408 GLU A N 1
ATOM 3404 C CA . GLU A 1 408 ? -12.447 -10.194 4.161 1.00 88.56 408 GLU A CA 1
ATOM 3405 C C . GLU A 1 408 ? -13.680 -9.518 4.775 1.00 88.56 408 GLU A C 1
ATOM 3407 O O . GLU A 1 408 ? -14.637 -10.200 5.148 1.00 88.56 408 GLU A O 1
ATOM 3412 N N . LEU A 1 409 ? -13.708 -8.180 4.814 1.00 88.62 409 LEU A N 1
ATOM 3413 C CA . LEU A 1 409 ? -14.849 -7.418 5.329 1.00 88.62 409 LEU A CA 1
ATOM 3414 C C . LEU A 1 409 ? -16.145 -7.645 4.536 1.00 88.62 409 LEU A C 1
ATOM 3416 O O . LEU A 1 409 ? -17.222 -7.569 5.127 1.00 88.62 409 LEU A O 1
ATOM 3420 N N . GLU A 1 410 ? -16.076 -7.970 3.240 1.00 85.69 410 GLU A N 1
ATOM 3421 C CA . GLU A 1 410 ? -17.266 -8.327 2.445 1.00 85.69 410 GLU A CA 1
ATOM 3422 C C . GLU A 1 410 ? -17.987 -9.578 2.975 1.00 85.69 410 GLU A C 1
ATOM 3424 O O . GLU A 1 410 ? -19.178 -9.765 2.721 1.00 85.69 410 GLU A O 1
ATOM 3429 N N . ASN A 1 411 ? -17.286 -10.423 3.736 1.00 88.06 411 ASN A N 1
ATOM 3430 C CA . ASN A 1 411 ? -17.840 -11.629 4.344 1.00 88.06 411 ASN A CA 1
ATOM 3431 C C . ASN A 1 411 ? -18.373 -11.397 5.765 1.00 88.06 411 ASN A C 1
ATOM 3433 O O . ASN A 1 411 ? -18.727 -12.360 6.444 1.00 88.06 411 ASN A O 1
ATOM 3437 N N . VAL A 1 412 ? -18.453 -10.151 6.239 1.00 89.38 412 VAL A N 1
ATOM 3438 C CA . VAL A 1 412 ? -18.989 -9.834 7.569 1.00 89.38 412 VAL A CA 1
ATOM 3439 C C . VAL A 1 412 ? -20.454 -9.429 7.470 1.00 89.38 412 VAL A C 1
ATOM 3441 O O . VAL A 1 412 ? -20.807 -8.424 6.856 1.00 89.38 412 VAL A O 1
ATOM 3444 N N . SER A 1 413 ? -21.319 -10.181 8.147 1.00 90.44 413 SER A N 1
ATOM 3445 C CA . SER A 1 413 ? -22.712 -9.800 8.371 1.00 90.44 413 SER A CA 1
ATOM 3446 C C . SER A 1 413 ? -22.834 -9.002 9.667 1.00 90.44 413 SER A C 1
ATOM 3448 O O . SER A 1 413 ? -22.314 -9.409 10.708 1.00 90.44 413 SER A O 1
ATOM 3450 N N . VAL A 1 414 ? -23.539 -7.871 9.615 1.00 89.69 414 VAL A N 1
ATOM 3451 C CA . VAL A 1 414 ? -23.797 -7.003 10.771 1.00 89.69 414 VAL A CA 1
ATOM 3452 C C . VAL A 1 414 ? -25.301 -6.859 10.962 1.00 89.69 414 VAL A C 1
ATOM 3454 O O . VAL A 1 414 ? -26.003 -6.366 10.081 1.00 89.69 414 VAL A O 1
ATOM 3457 N N . LYS A 1 415 ? -25.803 -7.258 12.132 1.00 89.44 415 LYS A N 1
ATOM 3458 C CA . LYS A 1 415 ? -27.208 -7.108 12.521 1.00 89.44 415 LYS A CA 1
ATOM 3459 C C . LYS A 1 415 ? -27.317 -6.251 13.777 1.00 89.44 415 LYS A C 1
ATOM 3461 O O . LYS A 1 415 ? -26.836 -6.636 14.839 1.00 89.44 415 LYS A O 1
ATOM 3466 N N . GLU A 1 416 ? -27.990 -5.109 13.676 1.00 89.12 416 GLU A N 1
ATOM 3467 C CA . GLU A 1 416 ? -28.339 -4.300 14.846 1.00 89.12 416 GLU A CA 1
ATOM 3468 C C . GLU A 1 416 ? -29.446 -5.001 15.647 1.00 89.12 416 GLU A C 1
ATOM 3470 O O . GLU A 1 416 ? -30.499 -5.342 15.107 1.00 89.12 416 GLU A O 1
ATOM 3475 N N . LEU A 1 417 ? -29.186 -5.265 16.930 1.00 91.19 417 LEU A N 1
ATOM 3476 C CA . LEU A 1 417 ? -30.167 -5.836 17.859 1.00 91.19 417 LEU A CA 1
ATOM 3477 C C . LEU A 1 417 ? -30.855 -4.733 18.674 1.00 91.19 417 LEU A C 1
ATOM 3479 O O . LEU A 1 417 ? -32.034 -4.839 18.998 1.00 91.19 417 LEU A O 1
ATOM 3483 N N . SER A 1 418 ? -30.118 -3.665 18.992 1.00 88.94 418 SER A N 1
ATOM 3484 C CA . SER A 1 418 ? -30.624 -2.419 19.573 1.00 88.94 418 SER A CA 1
ATOM 3485 C C . SER A 1 418 ? -29.623 -1.283 19.324 1.00 88.94 418 SER A C 1
ATOM 3487 O O . SER A 1 418 ? -28.494 -1.536 18.909 1.00 88.94 418 SER A O 1
ATOM 3489 N N . LYS A 1 419 ? -29.964 -0.042 19.704 1.00 85.12 419 LYS A N 1
ATOM 3490 C CA . LYS A 1 419 ? -29.058 1.123 19.590 1.00 85.12 419 LYS A CA 1
ATOM 3491 C C . LYS A 1 419 ? -27.674 0.916 20.221 1.00 85.12 419 LYS A C 1
ATOM 3493 O O . LYS A 1 419 ? -26.727 1.597 19.847 1.00 85.12 419 LYS A O 1
ATOM 3498 N N . LYS A 1 420 ? -27.575 0.039 21.223 1.00 88.88 420 LYS A N 1
ATOM 3499 C CA . LYS A 1 420 ? -26.360 -0.238 21.999 1.00 88.88 420 LYS A CA 1
ATOM 3500 C C . LYS A 1 420 ? -25.811 -1.650 21.760 1.00 88.88 420 LYS A C 1
ATOM 3502 O O . LYS A 1 420 ? -24.827 -2.021 22.393 1.00 88.88 420 LYS A O 1
ATOM 3507 N N . GLU A 1 421 ? -26.413 -2.430 20.860 1.00 93.06 421 GLU A N 1
ATOM 3508 C CA . GLU A 1 421 ? -26.081 -3.844 20.691 1.00 93.06 421 GLU A CA 1
ATOM 3509 C C . GLU A 1 421 ? -26.067 -4.301 19.225 1.00 93.06 421 GLU A C 1
ATOM 3511 O O . GLU A 1 421 ? -27.041 -4.115 18.494 1.00 93.06 421 GLU A O 1
ATOM 3516 N N . LEU A 1 422 ? -24.983 -4.971 18.823 1.00 93.75 422 LEU A N 1
ATOM 3517 C CA . LEU A 1 422 ? -24.809 -5.579 17.502 1.00 93.75 422 LEU A CA 1
ATOM 3518 C C . LEU A 1 422 ? -24.577 -7.088 17.614 1.00 93.75 422 LEU A C 1
ATOM 3520 O O . LEU A 1 422 ? -23.955 -7.562 18.563 1.00 93.75 422 LEU A O 1
ATOM 3524 N N . LEU A 1 423 ? -25.007 -7.828 16.598 1.00 94.00 423 LEU A N 1
ATOM 3525 C CA . LEU A 1 423 ? -24.563 -9.185 16.308 1.00 94.00 423 LEU A CA 1
ATOM 3526 C C . LEU A 1 423 ? -23.747 -9.169 15.016 1.00 94.00 423 LEU A C 1
ATOM 3528 O O . LEU A 1 423 ? -24.234 -8.721 13.979 1.00 94.00 423 LEU A O 1
ATOM 3532 N N . LEU A 1 424 ? -22.523 -9.670 15.094 1.00 94.56 424 LEU A N 1
ATOM 3533 C CA . LEU A 1 424 ? -21.638 -9.878 13.959 1.00 94.56 424 LEU A CA 1
ATOM 3534 C C . LEU A 1 424 ? -21.535 -11.358 13.641 1.00 94.56 424 LEU A C 1
ATOM 3536 O O . LEU A 1 424 ? -21.533 -12.181 14.554 1.00 94.56 424 LEU A O 1
ATOM 3540 N N . GLU A 1 425 ? -21.399 -11.678 12.363 1.00 95.38 425 GLU A N 1
ATOM 3541 C CA . GLU A 1 425 ? -21.115 -13.028 11.892 1.00 95.38 425 GLU A CA 1
ATOM 3542 C C . GLU A 1 425 ? -20.077 -12.978 10.771 1.00 95.38 425 GLU A C 1
ATOM 3544 O O . GLU A 1 425 ? -20.254 -12.245 9.797 1.00 95.38 425 GLU A O 1
ATOM 3549 N N . ASN A 1 426 ? -19.003 -13.755 10.905 1.00 95.25 426 ASN A N 1
ATOM 3550 C CA . ASN A 1 426 ? -18.063 -13.984 9.813 1.00 95.25 426 ASN A CA 1
ATOM 3551 C C . ASN A 1 426 ? -18.573 -15.133 8.946 1.00 95.25 426 ASN A C 1
ATOM 3553 O O . ASN A 1 426 ? -18.607 -16.284 9.372 1.00 95.25 426 ASN A O 1
ATOM 3557 N N . LEU A 1 427 ? -18.972 -14.830 7.718 1.00 93.25 427 LEU A N 1
ATOM 3558 C CA . LEU A 1 427 ? -19.512 -15.811 6.783 1.00 93.25 427 LEU A CA 1
ATOM 3559 C C . LEU A 1 427 ? -18.415 -16.634 6.094 1.00 93.25 427 LEU A C 1
ATOM 3561 O O . LEU A 1 427 ? -18.728 -17.652 5.472 1.00 93.25 427 LEU A O 1
ATOM 3565 N N . SER A 1 428 ? -17.146 -16.237 6.208 1.00 92.56 428 SER A N 1
ATOM 3566 C CA . SER A 1 428 ? -16.001 -16.969 5.661 1.00 92.56 428 SER A CA 1
ATOM 3567 C C . SER A 1 428 ? -15.449 -18.008 6.649 1.00 92.56 428 SER A C 1
ATOM 3569 O O . SER A 1 428 ? -15.881 -18.090 7.800 1.00 92.56 428 SER A O 1
ATOM 3571 N N . ASN A 1 429 ? -14.513 -18.838 6.183 1.00 94.81 429 ASN A N 1
ATOM 3572 C CA . ASN A 1 429 ? -13.729 -19.731 7.046 1.00 94.81 429 ASN A CA 1
ATOM 3573 C C . ASN A 1 429 ? -12.474 -19.045 7.605 1.00 94.81 429 ASN A C 1
ATOM 3575 O O . ASN A 1 429 ? -11.851 -19.578 8.519 1.00 94.81 429 ASN A O 1
ATOM 3579 N N . ASP A 1 430 ? -12.102 -17.891 7.056 1.00 93.81 430 ASP A N 1
ATOM 3580 C CA . ASP A 1 430 ? -10.850 -17.224 7.373 1.00 93.81 430 ASP A CA 1
ATOM 3581 C C . ASP A 1 430 ? -11.037 -16.234 8.517 1.00 93.81 430 ASP A C 1
ATOM 3583 O O . ASP A 1 430 ? -12.072 -15.579 8.659 1.00 93.81 430 ASP A O 1
ATOM 3587 N N . LYS A 1 431 ? -10.002 -16.115 9.344 1.00 95.94 431 LYS A N 1
ATOM 3588 C CA . LYS A 1 431 ? -9.947 -15.146 10.433 1.00 95.94 431 LYS A CA 1
ATOM 3589 C C . LYS A 1 431 ? -9.759 -13.730 9.889 1.00 95.94 431 LYS A C 1
ATOM 3591 O O . LYS A 1 431 ? -8.822 -13.480 9.134 1.00 95.94 431 LYS A O 1
ATOM 3596 N N . ILE A 1 432 ? -10.559 -12.788 10.384 1.00 95.38 432 ILE A N 1
ATOM 3597 C CA . ILE A 1 432 ? -10.416 -11.357 10.091 1.00 95.38 432 ILE A CA 1
ATOM 3598 C C . ILE A 1 432 ? -9.682 -10.690 11.249 1.00 95.38 432 ILE A C 1
ATOM 3600 O O . ILE A 1 432 ? -10.166 -10.660 12.382 1.00 95.38 432 ILE A O 1
ATOM 3604 N N . ASN A 1 433 ? -8.504 -10.139 10.971 1.00 96.19 433 ASN A N 1
ATOM 3605 C CA . ASN A 1 433 ? -7.649 -9.571 12.008 1.00 96.19 433 ASN A CA 1
ATOM 3606 C C . ASN A 1 433 ? -7.989 -8.100 12.277 1.00 96.19 433 ASN A C 1
ATOM 3608 O O . ASN A 1 433 ? -7.872 -7.249 11.397 1.00 96.19 433 ASN A O 1
ATOM 3612 N N . GLY A 1 434 ? -8.314 -7.781 13.528 1.00 96.69 434 GLY A N 1
ATOM 3613 C CA . GLY A 1 434 ? -8.495 -6.413 13.996 1.00 96.69 434 GLY A CA 1
ATOM 3614 C C . GLY A 1 434 ? -9.680 -5.672 13.380 1.00 96.69 434 GLY A C 1
ATOM 3615 O O . GLY A 1 434 ? -9.554 -4.468 13.155 1.00 96.69 434 GLY A O 1
ATOM 3616 N N . ILE A 1 435 ? -10.815 -6.332 13.128 1.00 96.44 435 ILE A N 1
ATOM 3617 C CA . ILE A 1 435 ? -12.038 -5.631 12.718 1.00 96.44 435 ILE A CA 1
ATOM 3618 C C . ILE A 1 435 ? -12.331 -4.498 13.707 1.00 96.44 435 ILE A C 1
ATOM 3620 O O . ILE A 1 435 ? -12.306 -4.688 14.924 1.00 96.44 435 ILE A O 1
ATOM 3624 N N . THR A 1 436 ? -12.531 -3.289 13.186 1.00 96.44 436 THR A N 1
ATOM 3625 C CA . THR A 1 436 ? -12.589 -2.070 13.998 1.00 96.44 436 THR A CA 1
ATOM 3626 C C . THR A 1 436 ? -13.967 -1.442 13.920 1.00 96.44 436 THR A C 1
ATOM 3628 O O . THR A 1 436 ? -14.536 -1.292 12.846 1.00 96.44 436 THR A O 1
ATOM 3631 N N . PHE A 1 437 ? -14.484 -1.010 15.062 1.00 94.44 437 PHE A N 1
ATOM 3632 C CA . PHE A 1 437 ? -15.701 -0.222 15.164 1.00 94.44 437 PHE A CA 1
ATOM 3633 C C . PHE A 1 437 ? -15.424 1.078 15.910 1.00 94.44 437 PHE A C 1
ATOM 3635 O O . PHE A 1 437 ? -14.465 1.196 16.677 1.00 94.44 437 PHE A O 1
ATOM 3642 N N . SER A 1 438 ? -16.298 2.061 15.719 1.00 92.69 438 SER A N 1
ATOM 3643 C CA . SER A 1 438 ? -16.320 3.247 16.560 1.00 92.69 438 SER A CA 1
ATOM 3644 C C . SER A 1 438 ? -17.728 3.693 16.925 1.00 92.69 438 SER A C 1
ATOM 3646 O O . SER A 1 438 ? -18.675 3.517 16.157 1.00 92.69 438 SER A O 1
ATOM 3648 N N . CYS A 1 439 ? -17.857 4.338 18.081 1.00 89.44 439 CYS A N 1
ATOM 3649 C CA . CYS A 1 439 ? -19.092 4.972 18.536 1.00 89.44 439 CYS A CA 1
ATOM 3650 C C . CYS A 1 439 ? -18.809 6.386 19.074 1.00 89.44 439 CYS A C 1
ATOM 3652 O O . CYS A 1 439 ? -17.679 6.670 19.488 1.00 89.44 439 CYS A O 1
ATOM 3654 N N . PRO A 1 440 ? -19.786 7.310 19.042 1.00 87.12 440 PRO A N 1
ATOM 3655 C CA . PRO A 1 440 ? -19.617 8.627 19.644 1.00 87.12 440 PRO A CA 1
ATOM 3656 C C . PRO A 1 440 ? -19.513 8.525 21.172 1.00 87.12 440 PRO A C 1
ATOM 3658 O O . PRO A 1 440 ? -20.133 7.663 21.793 1.00 87.12 440 PRO A O 1
ATOM 3661 N N . ILE A 1 441 ? -18.753 9.439 21.768 1.00 84.69 441 ILE A N 1
ATOM 3662 C CA . ILE A 1 441 ? -18.733 9.691 23.209 1.00 84.69 441 ILE A CA 1
ATOM 3663 C C . ILE A 1 441 ? -19.668 10.874 23.439 1.00 84.69 441 ILE A C 1
ATOM 3665 O O . ILE A 1 441 ? -19.411 11.969 22.943 1.00 84.69 441 ILE A O 1
ATOM 3669 N N . ILE A 1 442 ? -20.791 10.622 24.109 1.00 75.69 442 ILE A N 1
ATOM 3670 C CA . ILE A 1 442 ? -21.825 11.640 24.354 1.00 75.69 442 ILE A CA 1
ATOM 3671 C C . ILE A 1 442 ? -21.453 12.491 25.573 1.00 75.69 442 ILE A C 1
ATOM 3673 O O . ILE A 1 442 ? -21.683 13.694 25.568 1.00 75.69 442 ILE A O 1
ATOM 3677 N N . ASP A 1 443 ? -20.825 11.872 26.572 1.00 75.88 443 ASP A N 1
ATOM 3678 C CA . ASP A 1 443 ? -20.342 12.518 27.787 1.00 75.88 443 ASP A CA 1
ATOM 3679 C C . ASP A 1 443 ? -18.859 12.175 27.980 1.00 75.88 443 ASP A C 1
ATOM 3681 O O . ASP A 1 443 ? -18.490 11.004 28.095 1.00 75.88 443 ASP A O 1
ATOM 3685 N N . SER A 1 444 ? -17.994 13.192 27.984 1.00 67.62 444 SER A N 1
ATOM 3686 C CA . SER A 1 444 ? -16.548 13.019 28.162 1.00 67.62 444 SER A CA 1
ATOM 3687 C C . SER A 1 444 ? -16.177 12.478 29.545 1.00 67.62 444 SER A C 1
ATOM 3689 O O . SER A 1 444 ? -15.090 11.919 29.695 1.00 67.62 444 SER A O 1
ATOM 3691 N N . GLN A 1 445 ? -17.074 12.584 30.531 1.00 70.81 445 GLN A N 1
ATOM 3692 C CA . GLN A 1 445 ? -16.895 12.013 31.866 1.00 70.81 445 GLN A CA 1
ATOM 3693 C C . GLN A 1 445 ? -17.284 10.527 31.934 1.00 70.81 445 GLN A C 1
ATOM 3695 O O . GLN A 1 445 ? -16.899 9.838 32.879 1.00 70.81 445 GLN A O 1
ATOM 3700 N N . GLN A 1 446 ? -17.988 9.997 30.925 1.00 78.75 446 GLN A N 1
ATOM 3701 C CA . GLN A 1 446 ? -18.430 8.601 30.871 1.00 78.75 446 GLN A CA 1
ATOM 3702 C C . GLN A 1 446 ? -18.012 7.933 29.558 1.00 78.75 446 GLN A C 1
ATOM 3704 O O . GLN A 1 446 ? -18.768 7.844 28.590 1.00 78.75 446 GLN A O 1
ATOM 3709 N N . ILE A 1 447 ? -16.782 7.412 29.533 1.00 82.06 447 ILE A N 1
ATOM 3710 C CA . ILE A 1 447 ? -16.303 6.605 28.406 1.00 82.06 447 ILE A CA 1
ATOM 3711 C C . ILE A 1 447 ? -17.103 5.291 28.369 1.00 82.06 447 ILE A C 1
ATOM 3713 O O . ILE A 1 447 ? -17.038 4.526 29.339 1.00 82.06 447 ILE A O 1
ATOM 3717 N N . PRO A 1 448 ? -17.793 4.978 27.255 1.00 84.75 448 PRO A N 1
ATOM 3718 C CA . PRO A 1 448 ? -18.594 3.766 27.164 1.00 84.75 448 PRO A CA 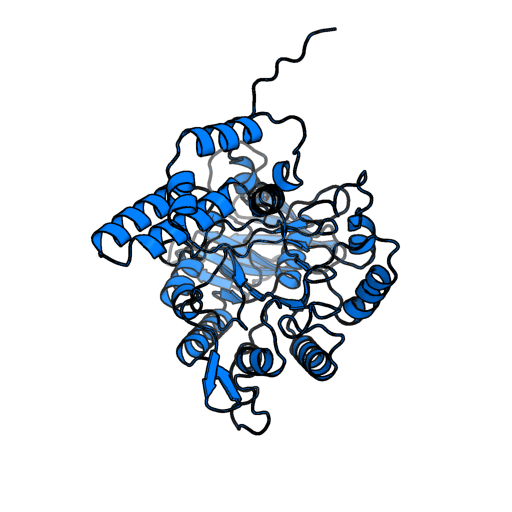1
ATOM 3719 C C . PRO A 1 448 ? -17.759 2.498 27.373 1.00 84.75 448 PRO A C 1
ATOM 3721 O O . PRO A 1 448 ? -16.606 2.401 26.928 1.00 84.75 448 PRO A O 1
ATOM 3724 N N . LYS A 1 449 ? -18.343 1.493 28.029 1.00 90.12 449 LYS A N 1
ATOM 3725 C CA . LYS A 1 449 ? -17.717 0.168 28.158 1.00 90.12 449 LYS A CA 1
ATOM 3726 C C . LYS A 1 449 ? -18.193 -0.730 27.022 1.00 90.12 449 LYS A C 1
ATOM 3728 O O . LYS A 1 449 ? -19.380 -0.768 26.726 1.00 90.12 449 LYS A O 1
ATOM 3733 N N . VAL A 1 450 ? -17.266 -1.464 26.405 1.00 93.75 450 VAL A N 1
ATOM 3734 C CA . VAL A 1 450 ? -17.556 -2.402 25.310 1.00 93.75 450 VAL A CA 1
ATOM 3735 C C . VAL A 1 450 ? -17.404 -3.829 25.822 1.00 93.75 450 VAL A C 1
ATOM 3737 O O . VAL A 1 450 ? -16.354 -4.173 26.374 1.00 93.75 450 VAL A O 1
ATOM 3740 N N . LEU A 1 451 ? -18.428 -4.657 25.624 1.00 95.75 451 LEU A N 1
ATOM 3741 C CA . LEU A 1 451 ? -18.376 -6.098 25.856 1.00 95.75 451 LEU A CA 1
ATOM 3742 C C . LEU A 1 451 ? -18.444 -6.852 24.531 1.00 95.75 451 LEU A C 1
ATOM 3744 O O . LEU A 1 451 ? -19.297 -6.553 23.698 1.00 95.75 451 LEU A O 1
ATOM 3748 N N . LEU A 1 452 ? -17.609 -7.880 24.392 1.00 95.38 452 LEU A N 1
ATOM 3749 C CA . LEU A 1 452 ? -17.723 -8.915 23.368 1.00 95.38 452 LEU A CA 1
ATOM 3750 C C . LEU A 1 452 ? -18.207 -10.195 24.033 1.00 95.38 452 LEU A C 1
ATOM 3752 O O . LEU A 1 452 ? -17.555 -10.688 24.953 1.00 95.38 452 LEU A O 1
ATOM 3756 N N . ASN A 1 453 ? -19.358 -10.725 23.618 1.00 95.44 453 ASN A N 1
ATOM 3757 C CA . ASN A 1 453 ? -19.934 -11.941 24.202 1.00 95.44 453 ASN A CA 1
ATOM 3758 C C . ASN A 1 453 ? -19.966 -11.884 25.749 1.00 95.44 453 ASN A C 1
ATOM 3760 O O . ASN A 1 453 ? -19.597 -12.835 26.435 1.00 95.44 453 ASN A O 1
ATOM 3764 N N . LYS A 1 454 ? -20.389 -10.729 26.297 1.00 94.44 454 LYS A N 1
ATOM 3765 C CA . LYS A 1 454 ? -20.437 -10.392 27.739 1.00 94.44 454 LYS A CA 1
ATOM 3766 C C . LYS A 1 454 ? -19.076 -10.227 28.444 1.00 94.44 454 LYS A C 1
ATOM 3768 O O . LYS A 1 454 ? -19.056 -9.993 29.649 1.00 94.44 454 LYS A O 1
ATOM 3773 N N . LYS A 1 455 ? -17.947 -10.294 27.733 1.00 95.88 455 LYS A N 1
ATOM 3774 C CA . LYS A 1 455 ? -16.599 -10.089 28.291 1.00 95.88 455 LYS A CA 1
ATOM 3775 C C . LYS A 1 455 ? -16.062 -8.691 27.960 1.00 95.88 455 LYS A C 1
ATOM 3777 O O . LYS A 1 455 ? -16.202 -8.265 26.816 1.00 95.88 455 LYS A O 1
ATOM 3782 N N . PRO A 1 456 ? -15.423 -7.974 28.903 1.00 94.94 456 PRO A N 1
ATOM 3783 C CA . PRO A 1 456 ? -14.855 -6.653 28.632 1.00 94.94 456 PRO A CA 1
ATOM 3784 C C . PRO A 1 456 ? -13.781 -6.668 27.538 1.00 94.94 456 PRO A C 1
ATOM 3786 O O . PRO A 1 456 ? -12.832 -7.451 27.603 1.00 94.94 456 PRO A O 1
ATOM 3789 N N . LEU A 1 457 ? -13.900 -5.757 26.570 1.00 95.69 457 LEU A N 1
ATOM 3790 C CA . LEU A 1 457 ? -12.897 -5.556 25.527 1.00 95.69 457 LEU A CA 1
ATOM 3791 C C . LEU A 1 457 ? -11.767 -4.640 26.015 1.00 95.69 457 LEU A C 1
ATOM 3793 O O . LEU A 1 457 ? -12.011 -3.551 26.545 1.00 95.69 457 LEU A O 1
ATOM 3797 N N . LYS A 1 458 ? -10.519 -5.074 25.812 1.00 93.19 458 LYS A N 1
ATOM 3798 C CA . LYS A 1 458 ? -9.313 -4.333 26.221 1.00 93.19 458 LYS A CA 1
ATOM 3799 C C . LYS A 1 458 ? -8.796 -3.380 25.141 1.00 93.19 458 LYS A C 1
ATOM 3801 O O . LYS A 1 458 ? -8.294 -2.307 25.457 1.00 93.19 458 LYS A O 1
ATOM 3806 N N . THR A 1 459 ? -8.922 -3.765 23.879 1.00 95.81 459 THR A N 1
ATOM 3807 C CA . THR A 1 459 ? -8.383 -3.070 22.705 1.00 95.81 459 THR A CA 1
ATOM 3808 C C . THR A 1 459 ? -9.289 -1.925 22.275 1.00 95.81 459 THR A C 1
ATOM 3810 O O . THR A 1 459 ? -10.298 -2.115 21.592 1.00 95.81 459 THR A O 1
ATOM 3813 N N . LYS A 1 460 ? -8.934 -0.717 22.716 1.00 95.19 460 LYS A N 1
ATOM 3814 C CA . LYS A 1 460 ? -9.685 0.507 22.444 1.00 95.19 460 LYS A CA 1
ATOM 3815 C C . LYS A 1 460 ? -8.805 1.749 22.515 1.00 95.19 460 LYS A C 1
ATOM 3817 O O . LYS A 1 460 ? -7.776 1.744 23.184 1.00 95.19 460 LYS A O 1
ATOM 3822 N N . LYS A 1 461 ? -9.243 2.829 21.873 1.00 94.75 461 LYS A N 1
ATOM 3823 C CA . LYS A 1 461 ? -8.643 4.163 21.992 1.00 94.75 461 LYS A CA 1
ATOM 3824 C C . LYS A 1 461 ? -9.685 5.259 21.808 1.00 94.75 461 LYS A C 1
ATOM 3826 O O . LYS A 1 461 ? -10.733 5.033 21.205 1.00 94.75 461 LYS A O 1
ATOM 3831 N N . LEU A 1 462 ? -9.380 6.452 22.301 1.00 92.62 462 LEU A N 1
ATOM 3832 C CA . LEU A 1 462 ? -10.211 7.636 22.103 1.00 92.62 462 LEU A CA 1
ATOM 3833 C C . LEU A 1 462 ? -9.601 8.506 21.010 1.00 92.62 462 LEU A C 1
ATOM 3835 O O . LEU A 1 462 ? -8.390 8.714 20.987 1.00 92.62 462 LEU A O 1
ATOM 3839 N N . PHE A 1 463 ? -10.437 9.017 20.113 1.00 90.38 463 PHE A N 1
ATOM 3840 C CA . PHE A 1 463 ? -10.015 9.987 19.108 1.00 90.38 463 PHE A CA 1
ATOM 3841 C C . PHE A 1 463 ? -11.208 10.834 18.658 1.00 90.38 463 PHE A C 1
ATOM 3843 O O . PHE A 1 463 ? -12.243 10.281 18.285 1.00 90.38 463 PHE A O 1
ATOM 3850 N N . ASN A 1 464 ? -11.078 12.164 18.694 1.00 87.31 464 ASN A N 1
ATOM 3851 C CA . ASN A 1 464 ? -12.101 13.134 18.271 1.00 87.31 464 ASN A CA 1
ATOM 3852 C C . ASN A 1 464 ? -13.524 12.815 18.776 1.00 87.31 464 ASN A C 1
ATOM 3854 O O . ASN A 1 464 ? -14.450 12.648 17.981 1.00 87.31 464 ASN A O 1
ATOM 3858 N N . ASN A 1 465 ? -13.699 12.707 20.100 1.00 87.69 465 ASN A N 1
ATOM 3859 C CA . ASN A 1 465 ? -14.977 12.383 20.760 1.00 87.69 465 ASN A CA 1
ATOM 3860 C C . ASN A 1 465 ? -15.611 11.066 20.286 1.00 87.69 465 ASN A C 1
ATOM 3862 O O . ASN A 1 465 ? -16.834 10.908 20.262 1.00 87.69 465 ASN A O 1
ATOM 3866 N N . ARG A 1 466 ? -14.779 10.101 19.890 1.00 91.06 466 ARG A N 1
ATOM 3867 C CA . ARG A 1 466 ? -15.205 8.745 19.556 1.00 91.06 466 ARG A CA 1
ATOM 3868 C C . ARG A 1 466 ? -14.358 7.728 20.290 1.00 91.06 466 ARG A C 1
ATOM 3870 O O . ARG A 1 466 ? -13.149 7.903 20.445 1.00 91.06 466 ARG A O 1
ATOM 3877 N N . LEU A 1 467 ? -15.007 6.645 20.689 1.00 93.06 467 LEU A N 1
ATOM 3878 C CA . LEU A 1 467 ? -14.354 5.437 21.154 1.00 93.06 467 LEU A CA 1
ATOM 3879 C C . LEU A 1 467 ? -14.169 4.520 19.949 1.00 93.06 467 LEU A C 1
ATOM 3881 O O . LEU A 1 467 ? -15.151 4.106 19.339 1.00 93.06 467 LEU A O 1
ATOM 3885 N N . PHE A 1 468 ? -12.921 4.218 19.616 1.00 95.12 468 PHE A N 1
ATOM 3886 C CA . PHE A 1 468 ? -12.549 3.179 18.665 1.00 95.12 468 PHE A CA 1
ATOM 3887 C C . PHE A 1 468 ? -12.230 1.912 19.440 1.00 95.12 468 PHE A C 1
ATOM 3889 O O . PHE A 1 468 ? -11.559 1.974 20.470 1.00 95.12 468 PHE A O 1
ATOM 3896 N N . PHE A 1 469 ? -12.678 0.771 18.945 1.00 96.38 469 PHE A N 1
ATOM 3897 C CA . PHE A 1 469 ? -12.389 -0.527 19.534 1.00 96.38 469 PHE A CA 1
ATOM 3898 C C . PHE A 1 469 ? -12.294 -1.582 18.441 1.00 96.38 469 PHE A C 1
ATOM 3900 O O . PHE A 1 469 ? -12.918 -1.453 17.389 1.00 96.38 469 PHE A O 1
ATOM 3907 N N . TRP A 1 470 ? -11.480 -2.603 18.670 1.00 97.81 470 TRP A N 1
ATOM 3908 C CA . TRP A 1 470 ? -11.209 -3.621 17.662 1.00 97.81 470 TRP A CA 1
ATOM 3909 C C . TRP A 1 470 ? -10.919 -4.966 18.297 1.00 97.81 470 TRP A C 1
ATOM 3911 O O . TRP A 1 470 ? -10.552 -5.042 19.466 1.00 97.81 470 TRP A O 1
ATOM 3921 N N . PHE A 1 471 ? -11.085 -6.027 17.529 1.00 97.75 471 PHE A N 1
ATOM 3922 C CA . PHE A 1 471 ? -10.816 -7.402 17.936 1.00 97.75 471 PHE A CA 1
ATOM 3923 C C . PHE A 1 471 ? -10.634 -8.249 16.681 1.00 97.75 471 PHE A C 1
ATOM 3925 O O . PHE A 1 471 ? -10.894 -7.772 15.579 1.00 97.75 471 PHE A O 1
ATOM 3932 N N . ASP A 1 472 ? -10.164 -9.479 16.828 1.00 97.44 472 ASP A N 1
ATOM 3933 C CA . ASP A 1 472 ? -10.182 -10.412 15.709 1.00 97.44 472 ASP A CA 1
ATOM 3934 C C . ASP A 1 472 ? -11.506 -11.175 15.692 1.00 97.44 472 ASP A C 1
ATOM 3936 O O . ASP A 1 472 ? -12.048 -11.479 16.753 1.00 97.44 472 ASP A O 1
ATOM 3940 N N . LEU A 1 473 ? -12.010 -11.481 14.499 1.00 96.56 473 LEU A N 1
ATOM 3941 C CA . LEU A 1 473 ? -13.233 -12.251 14.301 1.00 96.56 473 LEU A CA 1
ATOM 3942 C C . LEU A 1 473 ? -12.875 -13.566 13.606 1.00 96.56 473 LEU A C 1
ATOM 3944 O O . LEU A 1 473 ? -12.433 -13.561 12.454 1.00 96.56 473 LEU A O 1
ATOM 3948 N N . GLU A 1 474 ? -13.028 -14.682 14.312 1.00 97.44 474 GLU A N 1
ATOM 3949 C CA . GLU A 1 474 ? -12.663 -16.003 13.801 1.00 97.44 474 GLU A CA 1
ATOM 3950 C C . GLU A 1 474 ? -13.615 -16.447 12.673 1.00 97.44 474 GLU A C 1
ATOM 3952 O O . GLU A 1 474 ? -14.727 -15.928 12.511 1.00 97.44 474 GLU A O 1
ATOM 3957 N N . GLY A 1 475 ? -13.173 -17.397 11.845 1.00 96.19 475 GLY A N 1
ATOM 3958 C CA . GLY A 1 475 ? -13.993 -17.967 10.771 1.00 96.19 475 GLY A CA 1
ATOM 3959 C C . GLY A 1 475 ? -15.283 -18.585 11.315 1.00 96.19 475 GLY A C 1
ATOM 3960 O O . GLY A 1 475 ? -15.255 -19.292 12.321 1.00 96.19 475 GLY A O 1
ATOM 3961 N N . LYS A 1 476 ? -16.423 -18.326 10.662 1.00 96.25 476 LYS A N 1
ATOM 3962 C CA . LYS A 1 476 ? -17.762 -18.797 11.083 1.00 96.25 476 LYS A CA 1
ATOM 3963 C C . LYS A 1 476 ? -18.216 -18.339 12.478 1.00 96.25 476 LYS A C 1
ATOM 3965 O O . LYS A 1 476 ? -19.246 -18.808 12.966 1.00 96.25 476 LYS A O 1
ATOM 3970 N N . GLU A 1 477 ? -17.494 -17.424 13.127 1.00 96.12 477 GLU A N 1
ATOM 3971 C CA . GLU A 1 477 ? -17.824 -16.946 14.469 1.00 96.12 477 GLU A CA 1
ATOM 3972 C C . GLU A 1 477 ? -19.033 -16.001 14.459 1.00 96.12 477 GLU A C 1
ATOM 3974 O O . GLU A 1 477 ? -19.198 -15.175 13.558 1.00 96.12 477 GLU A O 1
ATOM 3979 N N . LYS A 1 478 ? -19.847 -16.090 15.520 1.00 97.06 478 LYS A N 1
ATOM 3980 C CA . LYS A 1 478 ? -20.872 -15.102 15.872 1.00 97.06 478 LYS A CA 1
ATOM 3981 C C . LYS A 1 478 ? -20.471 -14.344 17.131 1.00 97.06 478 LYS A C 1
ATOM 3983 O O . LYS A 1 478 ? -20.306 -14.946 18.191 1.00 97.06 478 LYS A O 1
ATOM 3988 N N . THR A 1 479 ? -20.422 -13.019 17.037 1.00 96.69 479 THR A N 1
ATOM 3989 C CA . THR A 1 479 ? -19.972 -12.150 18.130 1.00 96.69 479 THR A CA 1
ATOM 3990 C C . THR A 1 479 ? -20.995 -11.073 18.435 1.00 96.69 479 THR A C 1
ATOM 3992 O O . THR A 1 479 ? -21.350 -10.263 17.582 1.00 96.69 479 THR A O 1
ATOM 3995 N N . LYS A 1 480 ? -21.464 -11.042 19.684 1.00 96.81 480 LYS A N 1
ATOM 3996 C CA . LYS A 1 480 ? -22.350 -9.997 20.199 1.00 96.81 480 LYS A CA 1
ATOM 3997 C C . LYS A 1 480 ? -21.519 -8.857 20.785 1.00 96.81 480 LYS A C 1
ATOM 3999 O O . LYS A 1 480 ? -20.735 -9.089 21.707 1.00 96.81 480 LYS A O 1
ATOM 4004 N N . ILE A 1 481 ? -21.719 -7.639 20.290 1.00 94.62 481 ILE A N 1
ATOM 4005 C CA . ILE A 1 481 ? -21.126 -6.411 20.835 1.00 94.62 481 ILE A CA 1
ATOM 4006 C C . ILE A 1 481 ? -22.189 -5.683 21.649 1.00 94.62 481 ILE A C 1
ATOM 4008 O O . ILE A 1 481 ? -23.253 -5.387 21.115 1.00 94.62 481 ILE A O 1
ATOM 4012 N N . LEU A 1 482 ? -21.878 -5.332 22.895 1.00 93.44 482 LEU A N 1
ATOM 4013 C CA . LEU A 1 482 ? -22.713 -4.474 23.739 1.00 93.44 482 LEU A CA 1
ATOM 4014 C C . LEU A 1 482 ? -21.908 -3.262 24.215 1.00 93.44 482 LEU A C 1
ATOM 4016 O O . LEU A 1 482 ? -20.802 -3.420 24.730 1.00 93.44 482 LEU A O 1
ATOM 4020 N N . ILE A 1 483 ? -22.479 -2.066 24.080 1.00 87.62 483 ILE A N 1
ATOM 4021 C CA . ILE A 1 483 ? -21.959 -0.831 24.672 1.00 87.62 483 ILE A CA 1
ATOM 4022 C C . ILE A 1 483 ? -22.891 -0.395 25.794 1.00 87.62 483 ILE A C 1
ATOM 4024 O O . ILE A 1 483 ? -24.099 -0.368 25.586 1.00 87.62 483 ILE A O 1
ATOM 4028 N N . TYR A 1 484 ? -22.369 -0.028 26.962 1.00 82.94 484 TYR A N 1
ATOM 4029 C CA . TYR A 1 484 ? -23.193 0.488 28.058 1.00 82.94 484 TYR A CA 1
ATOM 4030 C C . TYR A 1 484 ? -22.653 1.784 28.632 1.00 82.94 484 TYR A C 1
ATOM 4032 O O . TYR A 1 484 ? -21.408 1.906 28.774 1.00 82.94 484 TYR A O 1
#

Secondary structure (DSSP, 8-state):
-PPP----------HHHHHHHHHTT-SS------SSEE-SSGGG-SEEEEEEE-GGG--HHHHHHHHHSBS-TTSTTTTTSHHHHTT---EEEE-SS--STTS--TTSHHHHHHHHHHHHTTPEEEEE-S-SS----TTSHHHHHHHHHHGGG---EEE--S-STTSTTTTTT-TTSTT--HHHHHHTT--EEEEEEEEEES-GGG---HHHHTTTHHHHHHHHHHHHHHTT--HHHHHHHHHHHHHHHHHHHHHHHHHHHHT-TT------HHHHHHTT-HHHHHHHHHHHS--TT---GGGG-SS-S---BTTTBEEEEEEE--BHHHHT-HHHHHHHHHTT-EEEEEE-TT---TTSBS-SEEEETTEEEE-HHHHHHHHHHHHHHHTTSEEEE-HHHHHHHHHHHTTEEEEEEETTEEEEEE-SSSPEEEEEEEEE-S-TT-PPPEEETTEEP--EEEETTEEEEEEEE-TT-EEEEEE-

Mean predicted aligned error: 11.45 Å

Sequence (484 aa):
MKAFNPRGPFFYYDKDYQQRWLSISQKGKENKRAFFKLEQFPRGFLSALIIVDHCDFDSSKKVEAVFYGTSDKNSKDYGKKGIVGTGLTITKTVFIEGGGNENIGLDNKEYLDEIINLYNDGVEIAAHSLHPKKSLLRKDRMFKKYLKVMQEFEPQTWVDHGYLSHNITRFGWNKASKYYSLDVLYEKGYRFFWSGIDYSLNAPDGNLNLYNCSGRAGKDYFLKIIRLIKEKKEISKIVFTFFWDFIGNLIGWQAKDDLLLSFGSEHRFSPSKRNLIRLINPKFYFNIFKNFFLPDKYHSFIEGFYPIIFDKKKNEVYGFTSLWINDYINGYSPKNIDRLIGERGLHIGHNYLAVEESHYLGLAFKKIGPEYYINDNFQKNLEYMAEQQKKGLLWVTNIKKLGKYYSELENVSVKELSKKELLLENLSNDKINGITFSCPIIDSQQIPKVLLNKKPLKTKKLFNNRLFFWFDLEGKEKTKILIY

Foldseek 3Di:
DDDDDDPDDDDDPPPVVVVVQQPLVDPDDDPDDQQKGFAQDFLLALEAAAEEAEQQQDDLQLLQQQQQFKSPPPDPSGQCFHCLNLLFEHEYEFEQPAPPPRGHGCVDPSNVVSVVVNLVSPHQYEYAPLYQPAADFCPDPSVVVSLVVCLVRLHQEYHYQCAHCLAPQHPCCPPVDSSPCVVVCLVSNHAEYANLAALFECQQPLAQFLVPSQPPRVPSLVVVLVVVVVVVDDNVVSVVCCVCGVCCRVVPVHVVVVVVVVVPDPDDPDPDVVVVVCVVDVVNVVVVVVVPPPDDPCPGPCVPDDQFCFDDDPSNHTYHYAHEALALLSNLDLVSVVVSLVVSGYHYYDHHQSDPDPVRHNHQWDDDPPMIGGDPSNRVSSNSQSVCVVVSHYHRYYSVVSSVLVVQVVQKNWDDPDSFKIKIWRNFQAKRHRRKMKGAQPDPVDDKFKDKVNHTADSWDDDPRMIMGTGMAHHGDIIMIGID

Nearest PDB structures (foldseek):
  5mqo-assembly1_A  TM=3.352E-01  e=1.955E-01  Bacteroides thetaiotaomicron
  5zkp-assembly1_A  TM=3.274E-01  e=4.217E+00  Homo sapiens

Organism: NCBI:txid2014278

Solvent-accessible surface area (backbone atoms only — not comparable to full-atom values): 26265 Å² total; per-residue (Å²): 135,86,83,87,79,85,77,74,86,71,88,74,78,61,65,62,54,66,40,44,77,63,28,76,78,51,93,64,97,67,101,62,86,64,52,64,38,84,47,99,38,48,63,45,24,46,17,40,43,27,48,36,34,44,35,70,42,37,44,53,49,43,48,31,5,44,35,20,22,23,40,47,80,85,42,94,52,39,55,61,29,31,43,54,31,46,74,47,38,30,24,40,28,39,26,50,42,47,66,55,100,65,19,55,14,52,71,39,64,71,38,33,57,50,54,52,50,42,41,77,70,57,31,43,50,25,41,33,39,79,34,78,84,58,67,56,42,63,84,37,68,63,51,55,51,44,54,60,60,49,53,81,54,70,28,29,38,41,39,52,83,38,66,43,52,34,24,63,46,48,29,4,63,38,82,90,39,81,24,38,41,50,67,60,42,43,77,63,55,37,35,40,32,47,55,68,49,53,59,32,80,51,34,75,94,33,52,55,26,55,83,69,37,81,82,41,52,71,60,54,50,52,52,49,50,55,49,44,60,73,68,68,51,68,59,68,60,54,51,48,50,46,51,51,51,50,46,36,66,75,56,35,65,53,50,55,50,56,50,48,53,74,69,44,93,81,67,81,86,67,90,44,76,70,60,56,54,54,77,68,38,65,68,54,55,50,51,54,50,57,66,65,73,59,70,91,82,73,86,50,72,58,88,77,58,66,101,34,74,66,47,78,45,97,84,68,40,23,38,29,60,31,32,34,49,46,32,52,34,66,46,51,23,66,70,27,51,52,49,25,38,76,67,46,23,45,27,41,33,39,32,53,61,41,49,85,56,86,87,46,41,49,51,41,45,44,76,60,88,98,38,28,29,39,20,71,64,35,45,53,28,47,49,49,50,39,50,37,32,75,70,41,38,35,41,64,32,26,63,61,61,54,51,48,53,56,61,52,54,75,35,51,48,72,43,82,76,49,87,49,29,37,40,37,35,30,74,40,81,61,67,41,74,20,53,16,36,34,29,74,48,91,41,92,89,54,76,72,47,47,24,49,74,85,39,80,62,82,54,63,49,76,55,93,62,22,42,32,32,36,44,67,45,50,38,62,36,74,46,40,39,40,52,94

Radius of gyration: 24.16 Å; Cα contacts (8 Å, |Δi|>4): 887; chains: 1; bounding box: 71×55×69 Å